Protein 6MWE (pdb70)

Solvent-accessible surface area: 26370 Å² total; per-residue (Å²): 90,48,132,11,104,90,94,28,17,60,68,85,102,80,83,12,60,33,126,50,17,51,19,20,45,0,98,3,49,71,115,82,63,69,64,50,0,14,1,19,71,75,82,66,47,65,52,18,58,43,5,1,125,23,76,2,7,8,44,7,10,0,9,10,86,70,100,78,93,65,10,0,1,22,35,54,12,71,61,30,37,0,19,83,43,0,41,66,4,8,5,55,116,82,45,65,79,50,0,112,85,82,62,21,1,7,66,13,49,11,71,82,1,2,94,5,0,0,16,0,0,81,0,0,29,47,10,21,114,94,150,66,52,20,121,9,0,0,0,32,8,0,24,0,1,50,42,98,26,0,18,5,9,45,60,8,43,64,158,74,87,37,6,68,107,32,26,69,135,10,29,6,15,8,35,1,18,22,2,18,66,169,87,64,71,49,46,48,4,3,1,1,10,0,0,0,0,1,20,1,1,1,6,6,0,0,1,1,12,58,74,30,77,18,74,62,0,71,106,66,3,62,137,46,80,26,8,75,81,17,93,23,6,32,92,54,0,26,83,4,0,103,57,0,2,99,107,90,36,161,80,15,8,51,2,44,103,0,26,105,29,0,48,109,2,21,144,95,117,92,95,4,1,66,27,71,30,105,171,93,33,111,32,36,38,59,41,91,96,20,27,95,98,65,102,24,6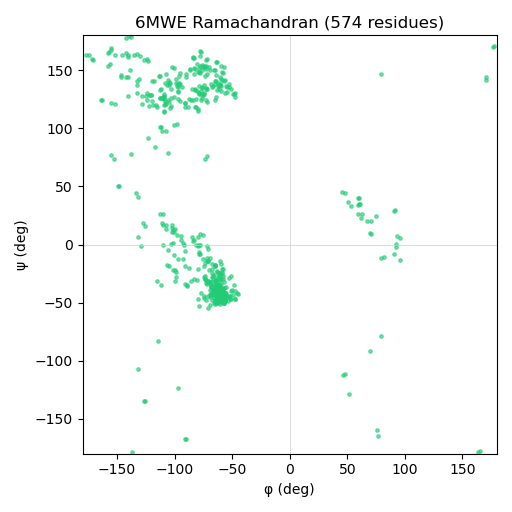5,123,103,29,18,61,67,84,100,92,89,24,74,33,126,67,19,31,21,31,46,0,99,7,56,30,125,82,56,72,69,52,0,16,1,46,43,82,71,59,63,49,20,55,55,10,2,124,28,80,2,10,7,48,11,34,2,18,15,90,52,94,88,34,69,31,24,3,21,39,54,11,70,66,30,37,0,17,60,32,0,42,154,4,16,0,52,134,84,46,67,76,53,0,114,84,83,63,24,1,8,68,4,49,11,71,59,1,2,94,2,0,1,15,0,0,84,0,0,28,33,5,29,129,113,163,57,32,15,119,5,0,0,0,32,7,0,22,0,1,46,52,72,46,0,21,5,11,41,72,8,36,57,138,76,98,50,23,136,29,27,65,58,9,24,30,12,8,34,1,18,22,2,38,66,174,82,63,70,52,37,46,5,2,0,1,10,0,0,0,0,0,21,1,1,1,6,6,0,0,1,1,13,60,70,27,78,34,59,69,1,91,105,71,2,69,143,44,65,24,6,128,86,16,96,24,5,34,92,73,0,28,80,5,0,103,60,0,2,108,102,102,37,163,83,15,10,51,2,47,104,0,26,105,41,0,64,56,3,22,91,90,115,96,95,2,0,65,27,71,27,110,167,96,33,112,41,36,38,60,38,88,97,20,27,99

CATH classification: 3.30.200.20 (+1 more: 1.10.510.10)

Sequence (582 aa):
YPVLDWNDIKFQDVIGEGNFGQVLKARIKKDGLRMDAAIKRMGELEVLCCKLGHHPNIINLLGACEHRGYLYLAIEYAPHGNLLDFLRKSRVLETDPAFAIANSTASTLSSQQLLHFAADVARGMDYLSQKQFIHRDLAARNILVGENYVAKIADFGLSRGQEVYKTMGRLPVRWMAIESLNYSVYTTNSDV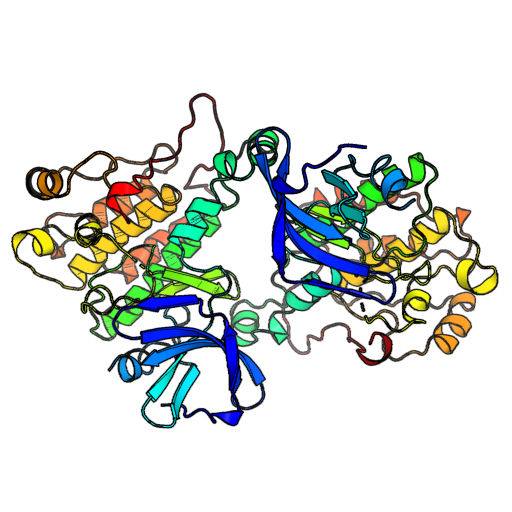WSYGVLLWEIVSLGGTPYCGMTCAELYEKLPQGYRLEKPLNCDDEVYDLMRQCWREKPYERPSFAQILVSLNRMLEERKTYVNTTLYEKFTYAGIDCSAEEYPVLDWNDIKFQDVIGEGNFGQVLKARIKKDGLRMDAAIKRGELEVLCCKLGHHPNIINLLGACEHRGYLYLAIEYAPHGNLLDFLRKSRVLETDPAFAIANSTASTLSSQQLLHFAADVARGMDYLSQKQFIHRDLAARNILVGENYYVAKIADFGLSRGQEVKTMGRLPVRWMAIIESLNYSVYTTNSDVWSYGVLLWEIVSLGGTPYCGMTCAELYEKLPQGYRLEKPLNCDDEVYDLMRQCWREKPYERPSFAQILVSLNRMLEERKTYVNTTLYEKFTYAGIDCSAEE

Organism: Homo sapiens (NCBI:txid9606)

Foldseek 3Di:
DAAFDPVQKDWDAWDWDWPQWTWTWIWGAAPHDIDIWIKTKRVVVVVQVVQCPQLQAWHFRHWYDDDNIIITTIADAVQAFQLVVLQCQQCCVVPVVVCVVVQFRGPDALLLLLQLLLLNLVSLLVCVVVVDFDLQDARNQWGQHVVRRIHGGDQCVVVVTGIHDWDNCLSLLLFALCCVPPVDTHQLRVLLSSLVRSVCSLLSNARRPPPDDSVVCNVCLVVVDDGDDDPQFAPLSVVLSVLSRDNDSVSRDGSVVSSVSSVVVSPDPDRGGHGGHDPPDDGRHHDVVSTD/DAAFDPVQKDWDAWDFADPQWTWTWIWGAADHDIAIWIKTLVVVVVQDVQCPQLQAWHWRHWDDDPPTIITTTHDAVQAFQLVNLQVQQCCVVPVVVCVVVQFRGPDALLLLLQQLLSNLVSLLSCVVVQHFPLQDARNQWGQHVVRRIHGGDQCLVVVTGSPWDNCLSLLLFALCCVPPVDTGSLRVLSSSLVRSVCSLLSNARRPPPDDSVVCSVCVVVVDDGDDDPQFAPLSNVLSSLSRDNPSVSRDGSVVSNVSSVVVSPDPDRGGHGGHDPPDDGRHHDVVSTD

Secondary structure (DSSP, 8-state):
--B--GGGEEEEEEEEEETTEEEEEEEEEETTEEEEEEEEE--HHHHHHHHTTSTTBPPEEEEEEETTEEEEEEE--TT-BHHHHHHHT-HHHH-HHHHHHTTBS-SS-HHHHHHHHHHHHHHHHHHHHTT---S--SGGGEEE-GGG-EEE---SGGGT-------TTGGGGG--HHHHHH----HHHHHHHHHHHHHHHHTTSPPTTTT--HHHHHHHGGGT--PPPPTTB-HHHHHHHHHHT-SSGGGSPPHHHHHHHHHHHHHSSS--B--B--TT--PPP--GGGT-/--B--GGGEEEEEEEEEETTEEEEEEEEEETTEEEEEEEE--HHHHHHHHTTSTTBPPEEEEEE-SS-EEEEEE--TT-BHHHHHHHT-HHHH-HHHHHHTTBS-SS-HHHHHHHHHHHHHHHHHHHHTT---S--SGGGEEE-GGG-EEE---SGGGT------TTGGGGG--HHHHHH----HHHHHHHHHHHHHHHHTTSPPTTTT--HHHHHHHGGGT--PPPPTTB-HHHHHHHHHHT-SSGGGSPPHHHHHHHHHHHHHSSS--B--B--TT--PPP--GGGT-

GO terms:
  GO:0001525 angiogenesis (P, IDA)
  GO:0005886 plasma membrane (C, IDA)
  GO:0048014 Tie signaling pathway (P, IDA)
  GO:0019199 transmembrane receptor protein kinase activity (F, IDA)
  GO:0043410 positive regulation of MAPK cascade (P, IMP)
  GO:0071260 cellular response to mechanical stimulus (P, IMP)
  GO:0007166 cell surface receptor signaling pathway (P, IMP)
  GO:0005515 protein binding (F, IPI)
  GO:0004714 transmembrane receptor protein tyrosine kinase activity (F, IDA)
  GO:0001725 stress fiber (C, IDA)
  GO:0005884 actin filament (C, IDA)
  GO:0005911 cell-cell junction (C, IDA)
  GO:0009925 basal plasma membrane (C, IDA)
  GO:0045766 positive regulation of angiogenesis (P, IDA)
  GO:0010595 positive regulation of endothelial cell migration (P, IDA)
  GO:0007169 cell surface receptor protein tyrosine kinase signaling pathway (P, IDA)
  GO:0070161 anchoring junction (C, EXP)
  GO:0005576 extracellular region (C, EXP)
  GO:0005886 plasma membrane (C, EXP)
  GO:0001938 positive regulation of endothelial cell proliferation (P, TAS)

Structure (mmCIF, N/CA/C/O backbone):
data_6MWE
#
_entry.id   6MWE
#
_cell.length_a   63.810
_cell.length_b   63.810
_cell.length_c   177.450
_cell.angle_alpha   90.000
_cell.angle_beta   90.000
_cell.angle_gamma   90.000
#
_symmetry.space_group_name_H-M   'P 41'
#
loop_
_entity.id
_entity.type
_entity.pdbx_description
1 polymer 'Angiopoietin-1 receptor'
2 non-polymer 'SULFATE ION'
3 non-polymer 4-[4-({[3-tert-butyl-1-(quinolin-6-yl)-1H-pyrazol-5-yl]carbamoyl}amino)-3-fluorophenoxy]-N-methylpyridine-2-carboxamide
4 water water
#
loop_
_atom_site.group_PDB
_atom_site.id
_atom_site.type_symbol
_atom_site.label_atom_id
_atom_site.label_alt_id
_atom_site.label_comp_id
_atom_site.label_asym_id
_atom_site.label_entity_id
_atom_site.label_seq_id
_atom_site.pdbx_PDB_ins_code
_atom_site.Cartn_x
_atom_site.Cartn_y
_atom_site.Cartn_z
_atom_site.occupancy
_atom_site.B_iso_or_equiv
_atom_site.auth_seq_id
_atom_site.auth_comp_id
_atom_site.auth_asym_id
_atom_site.auth_atom_id
_atom_site.pdbx_PDB_model_num
ATOM 1 N N . TYR A 1 9 ? -4.686 22.416 100.864 1.00 78.07 816 TYR A N 1
ATOM 2 C CA . TYR A 1 9 ? -4.957 22.396 102.338 1.00 75.79 816 TYR A CA 1
ATOM 3 C C . TYR A 1 9 ? -4.212 21.225 102.994 1.00 74.81 816 TYR A C 1
ATOM 4 O O . TYR A 1 9 ? -4.101 20.160 102.400 1.00 77.33 816 TYR A O 1
ATOM 6 N N . PRO A 1 10 ? -3.692 21.419 104.214 1.00 71.93 817 PRO A N 1
ATOM 7 C CA . PRO A 1 10 ? -3.197 20.241 104.926 1.00 71.57 817 PRO A CA 1
ATOM 8 C C . PRO A 1 10 ? -4.369 19.470 105.536 1.00 70.83 817 PRO A C 1
ATOM 9 O O . PRO A 1 10 ? -5.225 20.082 106.183 1.00 69.52 817 PRO A O 1
ATOM 13 N N . VAL A 1 11 ? -4.428 18.157 105.293 1.00 72.24 818 VAL A N 1
ATOM 14 C CA . VAL A 1 11 ? -5.535 17.319 105.771 1.00 71.45 818 VAL A CA 1
ATOM 15 C C . VAL A 1 11 ? -5.151 16.612 107.067 1.00 72.14 818 VAL A C 1
ATOM 16 O O . VAL A 1 11 ? -4.081 16.021 107.164 1.00 74.42 818 VAL A O 1
ATOM 20 N N . LEU A 1 12 ? -6.041 16.670 108.052 1.00 70.12 819 LEU A N 1
ATOM 21 C CA . LEU A 1 12 ? -5.790 16.100 109.374 1.00 69.65 819 LEU A CA 1
ATOM 22 C C . LEU A 1 12 ? -6.572 14.798 109.557 1.00 68.39 819 LEU A C 1
ATOM 23 O O . LEU A 1 12 ? -7.729 14.724 109.178 1.00 65.54 819 LEU A O 1
ATOM 28 N N . ASP A 1 13 ? -5.954 13.798 110.182 1.00 67.93 820 ASP A N 1
ATOM 29 C CA . ASP A 1 13 ? -6.667 12.570 110.561 1.00 69.35 820 ASP A CA 1
ATOM 30 C C . ASP A 1 13 ? -7.564 12.841 111.767 1.00 66.94 820 ASP A C 1
ATOM 31 O O . ASP A 1 13 ? -7.099 13.371 112.780 1.00 65.18 820 ASP A O 1
ATOM 36 N N . TRP A 1 14 ? -8.828 12.433 111.681 1.00 65.91 821 TRP A N 1
ATOM 37 C CA . TRP A 1 14 ? -9.759 12.551 112.812 1.00 65.41 821 TRP A CA 1
ATOM 38 C C . TRP A 1 14 ? -9.197 11.922 114.091 1.00 66.26 821 TRP A C 1
ATOM 39 O O . TRP A 1 14 ? -9.289 12.512 115.169 1.00 65.23 821 TRP A O 1
ATOM 50 N N . ASN A 1 15 ? -8.612 10.731 113.957 1.00 67.37 822 ASN A N 1
ATOM 51 C CA . ASN A 1 15 ? -7.971 10.037 115.072 1.00 69.32 822 ASN A CA 1
ATOM 52 C C . ASN A 1 15 ? -6.737 10.763 115.623 1.00 69.03 822 ASN A C 1
ATOM 53 O O . ASN A 1 15 ? -6.288 10.475 116.730 1.00 69.07 822 ASN A O 1
ATOM 55 N N . ASP A 1 16 ? -6.181 11.681 114.833 1.00 67.77 823 ASP A N 1
ATOM 56 C CA . ASP A 1 16 ? -5.044 12.484 115.273 1.00 66.49 823 ASP A CA 1
ATOM 57 C C . ASP A 1 16 ? -5.456 13.652 116.199 1.00 63.28 823 ASP A C 1
ATOM 58 O O . ASP A 1 16 ? -4.593 14.399 116.648 1.00 65.11 823 ASP A O 1
ATOM 60 N N . ILE A 1 17 ? -6.763 13.796 116.480 1.00 61.14 824 ILE A N 1
ATOM 61 C CA . ILE A 1 17 ? -7.300 14.910 117.294 1.00 57.55 824 ILE A CA 1
ATOM 62 C C . ILE A 1 17 ? -7.864 14.436 118.631 1.00 55.89 824 ILE A C 1
ATOM 63 O O . ILE A 1 17 ? -8.743 13.589 118.652 1.00 58.70 824 ILE A O 1
ATOM 68 N N . LYS A 1 18 ? -7.396 15.028 119.734 1.00 52.38 825 LYS A N 1
ATOM 69 C CA . LYS A 1 18 ? -8.083 14.923 121.031 1.00 53.57 825 LYS A CA 1
ATOM 70 C C . LYS A 1 18 ? -8.725 16.264 121.403 1.00 51.18 825 LYS A C 1
ATOM 71 O O . LYS A 1 18 ? -8.034 17.256 121.634 1.00 47.33 825 LYS A O 1
ATOM 73 N N . PHE A 1 19 ? -10.053 16.279 121.467 1.00 51.27 826 PHE A N 1
ATOM 74 C CA . PHE A 1 19 ? -10.793 17.482 121.827 1.00 50.58 826 PHE A CA 1
ATOM 75 C C . PHE A 1 19 ? -10.792 17.721 123.317 1.00 51.78 826 PHE A C 1
ATOM 76 O O . PHE A 1 19 ? -10.746 16.769 124.110 1.00 52.02 826 PHE A O 1
ATOM 84 N N . GLN A 1 20 ? -10.824 18.997 123.700 1.00 51.06 827 GLN A N 1
ATOM 85 C CA . GLN A 1 20 ? -10.977 19.393 125.099 1.00 51.88 827 GLN A CA 1
ATOM 86 C C . GLN A 1 20 ? -12.164 20.346 125.213 1.00 50.08 827 GLN A C 1
ATOM 87 O O . GLN A 1 20 ? -13.192 20.107 124.616 1.00 52.59 827 GLN A O 1
ATOM 93 N N . ASP A 1 21 ? -12.023 21.437 125.945 1.00 51.42 828 ASP A N 1
ATOM 94 C CA . ASP A 1 21 ? -13.155 22.322 126.242 1.00 52.74 828 ASP A CA 1
ATOM 95 C C . ASP A 1 21 ? -13.611 23.185 125.061 1.00 52.88 828 ASP A C 1
ATOM 96 O O . ASP A 1 21 ? -12.822 23.528 124.166 1.00 49.98 828 ASP A O 1
ATOM 101 N N . VAL A 1 22 ? -14.887 23.547 125.094 1.00 51.96 829 VAL A N 1
ATOM 102 C CA . VAL A 1 22 ? -15.430 24.573 124.234 1.00 52.92 829 VAL A CA 1
ATOM 103 C C . VAL A 1 22 ? -14.911 25.913 124.730 1.00 51.82 829 VAL A C 1
ATOM 104 O O . VAL A 1 22 ? -14.918 26.170 125.936 1.00 53.27 829 VAL A O 1
ATOM 108 N N . ILE A 1 23 ? -14.437 26.751 123.809 1.00 47.75 830 ILE A N 1
ATOM 109 C CA . ILE A 1 23 ? -13.875 28.073 124.168 1.00 46.80 830 ILE A CA 1
ATOM 110 C C . ILE A 1 23 ? -14.512 29.209 123.379 1.00 46.76 830 ILE A C 1
ATOM 111 O O . ILE A 1 23 ? -13.945 30.318 123.253 1.00 45.58 830 ILE A O 1
ATOM 116 N N . GLY A 1 24 ? -15.679 28.939 122.817 1.00 48.81 831 GLY A N 1
ATOM 117 C CA . GLY A 1 24 ? -16.355 29.913 121.982 1.00 47.47 831 GLY A CA 1
ATOM 118 C C . GLY A 1 24 ? -17.535 29.279 121.297 1.00 48.20 831 GLY A C 1
ATOM 119 O O . GLY A 1 24 ? -17.470 28.121 120.896 1.00 49.52 831 GLY A O 1
ATOM 120 N N . GLU A 1 25 ? -18.627 30.030 121.179 1.00 51.57 832 GLU A N 1
ATOM 121 C CA . GLU A 1 25 ? -19.866 29.498 120.604 1.00 54.44 832 GLU A CA 1
ATOM 122 C C . GLU A 1 25 ? -20.571 30.537 119.742 1.00 54.60 832 GLU A C 1
ATOM 123 O O . GLU A 1 25 ? -20.282 31.722 119.821 1.00 53.41 832 GLU A O 1
ATOM 125 N N . GLY A 1 26 ? -21.516 30.075 118.928 1.00 61.84 833 GLY A N 1
ATOM 126 C CA . GLY A 1 26 ? -22.294 30.962 118.065 1.00 63.03 833 GLY A CA 1
ATOM 127 C C . GLY A 1 26 ? -23.408 30.234 117.337 1.00 65.44 833 GLY A C 1
ATOM 128 O O . GLY A 1 26 ? -23.399 29.006 117.237 1.00 67.88 833 GLY A O 1
ATOM 129 N N . ASN A 1 27 ? -24.370 30.993 116.820 1.00 65.40 834 ASN A N 1
ATOM 130 C CA . ASN A 1 27 ? -25.428 30.415 115.994 1.00 66.47 834 ASN A CA 1
ATOM 131 C C . ASN A 1 27 ? -24.870 29.538 114.850 1.00 65.36 834 ASN A C 1
ATOM 132 O O . ASN A 1 27 ? -25.515 28.584 114.428 1.00 69.62 834 ASN A O 1
ATOM 134 N N . PHE A 1 28 ? -23.656 29.830 114.393 1.00 61.77 835 PHE A N 1
ATOM 135 C CA . PHE A 1 28 ? -23.085 29.172 113.209 1.00 63.73 835 PHE A CA 1
ATOM 136 C C . PHE A 1 28 ? -22.080 28.039 113.494 1.00 63.81 835 PHE A C 1
ATOM 137 O O . PHE A 1 28 ? -21.672 27.336 112.570 1.00 68.47 835 PHE A O 1
ATOM 139 N N . GLY A 1 29 ? -21.663 27.867 114.744 1.00 60.57 836 GLY A N 1
ATOM 140 C CA . GLY A 1 29 ? -20.665 26.827 115.075 1.00 60.36 836 GLY A CA 1
ATOM 141 C C . GLY A 1 29 ? -20.002 27.015 116.438 1.00 57.88 836 GLY A C 1
ATOM 142 O O . GLY A 1 29 ? -20.350 27.942 117.180 1.00 57.21 836 GLY A O 1
ATOM 143 N N . GLN A 1 30 ? -19.070 26.123 116.782 1.00 54.68 837 GLN A N 1
ATOM 144 C CA . GLN A 1 30 ? -18.308 26.272 118.019 1.00 51.79 837 GLN A CA 1
ATOM 145 C C . GLN A 1 30 ? -16.801 26.148 117.798 1.00 47.72 837 GLN A C 1
ATOM 146 O O . GLN A 1 30 ? -16.338 25.646 116.762 1.00 46.85 837 GLN A O 1
ATOM 152 N N . VAL A 1 31 ? -16.052 26.629 118.779 1.00 44.38 838 VAL A N 1
ATOM 153 C CA . VAL A 1 31 ? -14.607 26.539 118.762 1.00 42.63 838 VAL A CA 1
ATOM 154 C C . VAL A 1 31 ? -14.191 25.750 120.003 1.00 42.30 838 VAL A C 1
ATOM 155 O O . VAL A 1 31 ? -14.661 26.038 121.096 1.00 41.89 838 VAL A O 1
ATOM 159 N N . LEU A 1 32 ? -13.373 24.716 119.799 1.00 41.32 839 LEU A N 1
ATOM 160 C CA . LEU A 1 32 ? -12.904 23.857 120.893 1.00 42.52 839 LEU A CA 1
ATOM 161 C C . LEU A 1 32 ? -11.403 23.928 121.010 1.00 41.99 839 LEU A C 1
ATOM 162 O O . LEU A 1 32 ? -10.711 23.989 120.005 1.00 40.56 839 LEU A O 1
ATOM 167 N N . LYS A 1 33 ? -10.894 23.950 122.230 1.00 43.10 840 LYS A N 1
ATOM 168 C CA . LYS A 1 33 ? -9.469 23.745 122.443 1.00 43.82 840 LYS A CA 1
ATOM 169 C C . LYS A 1 33 ? -9.211 22.263 122.174 1.00 44.69 840 LYS A C 1
ATOM 170 O O . LYS A 1 33 ? -10.063 21.406 122.468 1.00 48.40 840 LYS A O 1
ATOM 176 N N . ALA A 1 34 ? -8.039 21.949 121.646 1.00 43.73 841 ALA A N 1
ATOM 177 C CA . ALA A 1 34 ? -7.707 20.574 121.304 1.00 45.26 841 ALA A CA 1
ATOM 178 C C . ALA A 1 34 ? -6.211 20.352 121.250 1.00 46.70 841 ALA A C 1
ATOM 179 O O . ALA A 1 34 ? -5.434 21.302 121.221 1.00 45.90 841 ALA A O 1
ATOM 181 N N . ARG A 1 35 ? -5.821 19.073 121.245 1.00 50.17 842 ARG A N 1
ATOM 182 C CA . ARG A 1 35 ? -4.464 18.659 120.874 1.00 51.26 842 ARG A CA 1
ATOM 183 C C . ARG A 1 35 ? -4.536 17.912 119.564 1.00 51.23 842 ARG A C 1
ATOM 184 O O . ARG A 1 35 ? -5.415 17.070 119.374 1.00 52.76 842 ARG A O 1
ATOM 192 N N . ILE A 1 36 ? -3.639 18.235 118.641 1.00 50.60 843 ILE A N 1
ATOM 193 C CA . ILE A 1 36 ? -3.548 17.490 117.399 1.00 53.90 843 ILE A CA 1
ATOM 194 C C . ILE A 1 36 ? -2.146 16.940 117.218 1.00 57.51 843 ILE A C 1
ATOM 195 O O . ILE A 1 36 ? -1.177 17.454 117.811 1.00 56.78 843 ILE A O 1
ATOM 200 N N . LYS A 1 37 ? -2.040 15.895 116.403 1.00 60.71 844 LYS A N 1
ATOM 201 C CA . LYS A 1 37 ? -0.749 15.425 115.923 1.00 63.54 844 LYS A CA 1
ATOM 202 C C . LYS A 1 37 ? -0.662 15.798 114.458 1.00 64.91 844 LYS A C 1
ATOM 203 O O . LYS A 1 37 ? -1.553 15.483 113.691 1.00 66.05 844 LYS A O 1
ATOM 205 N N . LYS A 1 38 ? 0.381 16.541 114.094 1.00 66.95 845 LYS A N 1
ATOM 206 C CA . LYS A 1 38 ? 0.595 16.981 112.713 1.00 68.14 845 LYS A CA 1
ATOM 207 C C . LYS A 1 38 ? 2.036 16.707 112.325 1.00 70.85 845 LYS A C 1
ATOM 208 O O . LYS A 1 38 ? 2.957 16.970 113.110 1.00 75.35 845 LYS A O 1
ATOM 214 N N . ASP A 1 39 ? 2.230 16.195 111.111 1.00 76.89 846 ASP A N 1
ATOM 215 C CA . ASP A 1 39 ? 3.497 15.608 110.727 1.00 77.61 846 ASP A CA 1
ATOM 216 C C . ASP A 1 39 ? 3.930 14.679 111.873 1.00 79.16 846 ASP A C 1
ATOM 217 O O . ASP A 1 39 ? 3.264 13.677 112.133 1.00 82.89 846 ASP A O 1
ATOM 219 N N . GLY A 1 40 ? 5.004 15.028 112.577 1.00 77.81 847 GLY A N 1
ATOM 220 C CA . GLY A 1 40 ? 5.484 14.220 113.702 1.00 79.62 847 GLY A CA 1
ATOM 221 C C . GLY A 1 40 ? 5.109 14.774 115.064 1.00 78.34 847 GLY A C 1
ATOM 222 O O . GLY A 1 40 ? 5.085 14.039 116.051 1.00 81.13 847 GLY A O 1
ATOM 223 N N . LEU A 1 41 ? 4.812 16.072 115.126 1.00 77.22 848 LEU A N 1
ATOM 224 C CA . LEU A 1 41 ? 4.677 16.770 116.407 1.00 74.28 848 LEU A CA 1
ATOM 225 C C . LEU A 1 41 ? 3.246 16.738 116.947 1.00 72.99 848 LEU A C 1
ATOM 226 O O . LEU A 1 41 ? 2.286 16.765 116.186 1.00 73.73 848 LEU A O 1
ATOM 228 N N . ARG A 1 42 ? 3.125 16.686 118.272 1.00 71.97 849 ARG A N 1
ATOM 229 C CA . ARG A 1 42 ? 1.855 16.920 118.955 1.00 67.98 849 ARG A CA 1
ATOM 230 C C . ARG A 1 42 ? 1.786 18.389 119.398 1.00 65.16 849 ARG A C 1
ATOM 231 O O . ARG A 1 42 ? 2.775 18.940 119.885 1.00 66.84 849 ARG A O 1
ATOM 233 N N . MET A 1 43 ? 0.624 19.021 119.226 1.00 60.08 850 MET A N 1
ATOM 234 C CA . MET A 1 43 ? 0.511 20.478 119.399 1.00 55.09 850 MET A CA 1
ATOM 235 C C . MET A 1 43 ? -0.898 20.931 119.830 1.00 51.90 850 MET A C 1
ATOM 236 O O . MET A 1 43 ? -1.871 20.176 119.736 1.00 49.39 850 MET A O 1
ATOM 241 N N . ASP A 1 44 ? -0.982 22.162 120.342 1.00 45.76 851 ASP A N 1
ATOM 242 C CA . ASP A 1 44 ? -2.263 22.775 120.680 1.00 44.19 851 ASP A CA 1
ATOM 243 C C . ASP A 1 44 ? -2.952 23.231 119.400 1.00 44.23 851 ASP A C 1
ATOM 244 O O . ASP A 1 44 ? -2.294 23.495 118.388 1.00 45.37 851 ASP A O 1
ATOM 249 N N . ALA A 1 45 ? -4.275 23.323 119.437 1.00 42.47 852 ALA A N 1
ATOM 250 C CA . ALA A 1 45 ? -5.033 23.934 118.359 1.00 39.94 852 ALA A CA 1
ATOM 251 C C . ALA A 1 45 ? -6.390 24.397 118.866 1.00 39.17 852 ALA A C 1
ATOM 252 O O . ALA A 1 45 ? -6.900 23.880 119.841 1.00 40.55 852 ALA A O 1
ATOM 254 N N . ALA A 1 46 ? -6.952 25.396 118.212 1.00 36.21 853 ALA A N 1
ATOM 255 C CA . ALA A 1 46 ? -8.343 25.759 118.396 1.00 36.28 853 ALA A CA 1
ATOM 256 C C . ALA A 1 46 ? -9.088 25.264 117.179 1.00 37.72 853 ALA A C 1
ATOM 257 O O . ALA A 1 46 ? -8.737 25.627 116.059 1.00 38.80 853 ALA A O 1
ATOM 259 N N . ILE A 1 47 ? -10.105 24.418 117.367 1.00 37.96 854 ILE A N 1
ATOM 260 C CA . ILE A 1 47 ? -10.783 23.798 116.222 1.00 40.31 854 ILE A CA 1
ATOM 261 C C . ILE A 1 47 ? -12.167 24.383 116.051 1.00 40.44 854 ILE A C 1
ATOM 262 O O . ILE A 1 47 ? -12.968 24.300 116.950 1.00 41.29 854 ILE A O 1
ATOM 267 N N . LYS A 1 48 ? -12.424 24.975 114.885 1.00 41.66 855 LYS A N 1
ATOM 268 C CA . LYS A 1 48 ? -13.720 25.528 114.573 1.00 44.82 855 LYS A CA 1
ATOM 269 C C . LYS A 1 48 ? -14.544 24.445 113.892 1.00 47.59 855 LYS A C 1
ATOM 270 O O . LYS A 1 48 ? -14.131 23.911 112.861 1.00 48.54 855 LYS A O 1
ATOM 276 N N . ARG A 1 49 ? -15.693 24.119 114.490 1.00 51.42 856 ARG A N 1
ATOM 277 C CA . ARG A 1 49 ? -16.588 23.081 113.976 1.00 55.86 856 ARG A CA 1
ATOM 278 C C . ARG A 1 49 ? -17.875 23.707 113.453 1.00 58.85 856 ARG A C 1
ATOM 279 O O . ARG A 1 49 ? -18.552 24.459 114.179 1.00 56.51 856 ARG A O 1
ATOM 287 N N . MET A 1 50 ? -18.201 23.382 112.196 1.00 60.26 857 MET A N 1
ATOM 288 C CA . MET A 1 50 ? -19.330 23.991 111.476 1.00 63.94 857 MET A CA 1
ATOM 289 C C . MET A 1 50 ? -20.200 22.924 110.800 1.00 64.87 857 MET A C 1
ATOM 290 O O . MET A 1 50 ? -19.701 21.872 110.399 1.00 63.58 857 MET A O 1
ATOM 295 N N . GLY A 1 64 ? -13.844 28.659 102.030 1.00 49.19 871 GLY A N 1
ATOM 296 C CA . GLY A 1 64 ? -13.892 30.114 102.222 1.00 48.57 871 GLY A CA 1
ATOM 297 C C . GLY A 1 64 ? -12.915 30.575 103.304 1.00 44.33 871 GLY A C 1
ATOM 298 O O . GLY A 1 64 ? -11.838 31.096 103.015 1.00 44.73 871 GLY A O 1
ATOM 299 N N . GLU A 1 65 ? -13.307 30.395 104.558 1.00 45.02 872 GLU A N 1
ATOM 300 C CA . GLU A 1 65 ? -12.413 30.658 105.682 1.00 39.50 872 GLU A CA 1
ATOM 301 C C . GLU A 1 65 ? -11.135 29.804 105.507 1.00 42.03 872 GLU A C 1
ATOM 302 O O . GLU A 1 65 ? -9.987 30.270 105.758 1.00 38.55 872 GLU A O 1
ATOM 308 N N . LEU A 1 66 ? -11.333 28.592 105.001 1.00 42.15 873 LEU A N 1
ATOM 309 C CA . LEU A 1 66 ? -10.254 27.659 104.748 1.00 46.31 873 LEU A CA 1
ATOM 310 C C . LEU A 1 66 ? -9.236 28.208 103.739 1.00 46.10 873 LEU A C 1
ATOM 311 O O . LEU A 1 66 ? -8.018 28.130 103.976 1.00 44.93 873 LEU A O 1
ATOM 316 N N . GLU A 1 67 ? -9.728 28.730 102.618 1.00 44.41 874 GLU A N 1
ATOM 317 C CA . GLU A 1 67 ? -8.856 29.280 101.567 1.00 45.68 874 GLU A CA 1
ATOM 318 C C . GLU A 1 67 ? -8.073 30.500 102.037 1.00 43.86 874 GLU A C 1
ATOM 319 O O . GLU A 1 67 ? -6.897 30.662 101.701 1.00 43.72 874 GLU A O 1
ATOM 321 N N . VAL A 1 68 ? -8.763 31.399 102.725 1.00 44.30 875 VAL A N 1
ATOM 322 C CA . VAL A 1 68 ? -8.143 32.613 103.237 1.00 42.72 875 VAL A CA 1
ATOM 323 C C . VAL A 1 68 ? -7.004 32.284 104.222 1.00 40.68 875 VAL A C 1
ATOM 324 O O . VAL A 1 68 ? -5.914 32.858 104.137 1.00 39.23 875 VAL A O 1
ATOM 328 N N . LEU A 1 69 ? -7.271 31.389 105.158 1.00 39.15 876 LEU A N 1
ATOM 329 C CA . LEU A 1 69 ? -6.269 30.993 106.148 1.00 37.79 876 LEU A CA 1
ATOM 330 C C . LEU A 1 69 ? -5.107 30.230 105.492 1.00 39.73 876 LEU A C 1
ATOM 331 O O . LEU A 1 69 ? -3.959 30.413 105.861 1.00 38.84 876 LEU A O 1
ATOM 336 N N . CYS A 1 70 ? -5.407 29.406 104.483 1.00 40.90 877 CYS A N 1
ATOM 337 C CA A CYS A 1 70 ? -4.358 28.729 103.702 0.60 42.91 877 CYS A CA 1
ATOM 338 C CA B CYS A 1 70 ? -4.364 28.722 103.697 0.40 42.40 877 CYS A CA 1
ATOM 339 C C . CYS A 1 70 ? -3.438 29.693 102.945 1.00 42.12 877 CYS A C 1
ATOM 340 O O . CYS A 1 70 ? -2.256 29.440 102.813 1.00 43.38 877 CYS A O 1
ATOM 345 N N . LYS A 1 71 ? -3.990 30.791 102.451 1.00 41.91 878 LYS A N 1
ATOM 346 C CA . LYS A 1 71 ? -3.190 31.794 101.720 1.00 41.13 878 LYS A CA 1
ATOM 347 C C . LYS A 1 71 ? -2.289 32.609 102.652 1.00 39.21 878 LYS A C 1
ATOM 348 O O . LYS A 1 71 ? -1.099 32.766 102.408 1.00 41.41 878 LYS A O 1
ATOM 350 N N . LEU A 1 72 ? -2.861 33.092 103.744 1.00 37.42 879 LEU A N 1
ATOM 351 C CA . LEU A 1 72 ? -2.217 34.134 104.557 1.00 34.65 879 LEU A CA 1
ATOM 352 C C . LEU A 1 72 ? -1.618 33.643 105.857 1.00 34.50 879 LEU A C 1
ATOM 353 O O . LEU A 1 72 ? -0.802 34.346 106.474 1.00 34.06 879 LEU A O 1
ATOM 358 N N . GLY A 1 73 ? -2.046 32.459 106.303 1.00 34.81 880 GLY A N 1
ATOM 359 C CA . GLY A 1 73 ? -1.787 32.033 107.658 1.00 34.17 880 GLY A CA 1
ATOM 360 C C . GLY A 1 73 ? -0.324 31.851 107.986 1.00 33.39 880 GLY A C 1
ATOM 361 O O . GLY A 1 73 ? 0.072 32.005 109.126 1.00 33.67 880 GLY A O 1
ATOM 362 N N . HIS A 1 74 ? 0.478 31.478 106.993 1.00 34.62 881 HIS A N 1
ATOM 363 C CA . HIS A 1 74 ? 1.906 31.274 107.219 1.00 35.08 881 HIS A CA 1
ATOM 364 C C . HIS A 1 74 ? 2.608 32.521 107.777 1.00 32.83 881 HIS A C 1
ATOM 365 O O . HIS A 1 74 ? 3.678 32.398 108.369 1.00 30.81 881 HIS A O 1
ATOM 372 N N . HIS A 1 75 ? 2.074 33.717 107.488 1.00 30.18 882 HIS A N 1
ATOM 373 C CA . HIS A 1 75 ? 2.674 34.919 108.034 1.00 29.29 882 HIS A CA 1
ATOM 374 C C . HIS A 1 75 ? 2.586 34.839 109.559 1.00 27.73 882 HIS A C 1
ATOM 375 O O . HIS A 1 75 ? 1.535 34.473 110.123 1.00 27.60 882 HIS A O 1
ATOM 382 N N . PRO A 1 76 ? 3.678 35.199 110.249 1.00 27.42 883 PRO A N 1
ATOM 383 C CA . PRO A 1 76 ? 3.673 34.981 111.698 1.00 27.02 883 PRO A CA 1
ATOM 384 C C . PRO A 1 76 ? 2.749 35.948 112.443 1.00 25.76 883 PRO A C 1
ATOM 385 O O . PRO A 1 76 ? 2.409 35.713 113.594 1.00 23.37 883 PRO A O 1
ATOM 389 N N . ASN A 1 77 ? 2.300 37.028 111.776 1.00 24.94 884 ASN A N 1
ATOM 390 C CA . ASN A 1 77 ? 1.338 37.939 112.413 1.00 24.37 884 ASN A CA 1
ATOM 391 C C . ASN A 1 77 ? -0.114 37.741 111.925 1.00 24.64 884 ASN A C 1
ATOM 392 O O . ASN A 1 77 ? -0.970 38.646 112.076 1.00 23.36 884 ASN A O 1
ATOM 397 N N . ILE A 1 78 ? -0.345 36.613 111.235 1.00 23.88 885 ILE A N 1
ATOM 398 C CA . ILE A 1 78 ? -1.708 36.205 110.793 1.00 23.98 885 ILE A CA 1
ATOM 399 C C . ILE A 1 78 ? -1.979 34.808 111.342 1.00 25.31 885 ILE A C 1
ATOM 400 O O . ILE A 1 78 ? -1.126 33.918 111.240 1.00 24.80 885 ILE A O 1
ATOM 405 N N . ILE A 1 79 ? -3.139 3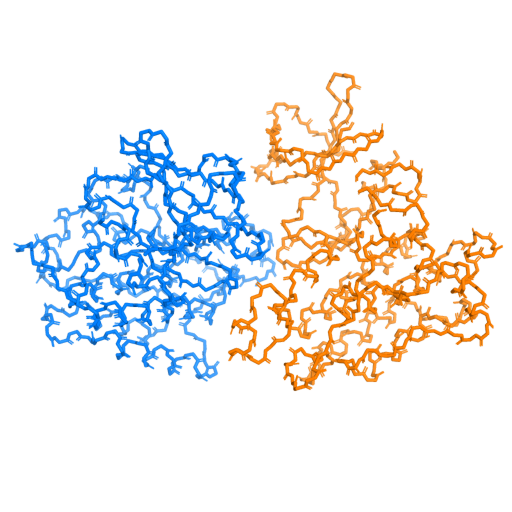4.630 111.982 1.00 24.77 886 ILE A N 1
ATOM 406 C CA . ILE A 1 79 ? -3.416 33.347 112.647 1.00 25.36 886 ILE A CA 1
ATOM 407 C C . ILE A 1 79 ? -3.421 32.264 111.573 1.00 26.69 886 ILE A C 1
ATOM 408 O O . ILE A 1 79 ? -3.909 32.482 110.427 1.00 25.69 886 ILE A O 1
ATOM 413 N N . ASN A 1 80 ? -2.797 31.132 111.864 1.00 27.13 887 ASN A N 1
ATOM 414 C CA . ASN A 1 80 ? -2.533 30.132 110.847 1.00 27.73 887 ASN A CA 1
ATOM 415 C C . ASN A 1 80 ? -3.512 28.951 110.851 1.00 29.86 887 ASN A C 1
ATOM 416 O O . ASN A 1 80 ? -4.060 28.569 111.881 1.00 29.57 887 ASN A O 1
ATOM 421 N N . LEU A 1 81 ? -3.687 28.353 109.670 1.00 30.34 888 LEU A N 1
ATOM 422 C CA . LEU A 1 81 ? -4.368 27.076 109.524 1.00 32.92 888 LEU A CA 1
ATOM 423 C C . LEU A 1 81 ? -3.372 25.960 109.739 1.00 34.84 888 LEU A C 1
ATOM 424 O O . LEU A 1 81 ? -2.345 25.901 109.044 1.00 36.74 888 LEU A O 1
ATOM 429 N N . LEU A 1 82 ? -3.661 25.073 110.677 1.00 35.14 889 LEU A N 1
ATOM 430 C CA . LEU A 1 82 ? -2.819 23.891 110.916 1.00 38.27 889 LEU A CA 1
ATOM 431 C C . LEU A 1 82 ? -3.312 22.727 110.085 1.00 42.15 889 LEU A C 1
ATOM 432 O O . LEU A 1 82 ? -2.526 21.880 109.671 1.00 45.14 889 LEU A O 1
ATOM 437 N N . GLY A 1 83 ? -4.626 22.653 109.887 1.00 43.76 890 GLY A N 1
ATOM 438 C CA . GLY A 1 83 ? -5.210 21.580 109.114 1.00 47.69 890 GLY A CA 1
ATOM 439 C C . GLY A 1 83 ? -6.733 21.611 109.071 1.00 49.64 890 GLY A C 1
ATOM 440 O O . GLY A 1 83 ? -7.372 22.395 109.779 1.00 49.19 890 GLY A O 1
ATOM 441 N N . ALA A 1 84 ? -7.308 20.777 108.203 1.00 53.22 891 ALA A N 1
ATOM 442 C CA . ALA A 1 84 ? -8.763 20.661 108.090 1.00 54.13 891 ALA A CA 1
ATOM 443 C C . ALA A 1 84 ? -9.192 19.197 108.009 1.00 57.78 891 ALA A C 1
ATOM 444 O O . ALA A 1 84 ? -8.379 18.290 107.743 1.00 55.47 891 ALA A O 1
ATOM 446 N N . CYS A 1 85 ? -10.473 18.975 108.253 1.00 61.94 892 CYS A N 1
ATOM 447 C CA . CYS A 1 85 ? -10.995 17.635 108.465 1.00 64.50 892 CYS A CA 1
ATOM 448 C C . CYS A 1 85 ? -12.497 17.658 108.317 1.00 64.85 892 CYS A C 1
ATOM 449 O O . CYS A 1 85 ? -13.179 18.442 108.972 1.00 64.49 892 CYS A O 1
ATOM 452 N N . GLU A 1 86 ? -13.009 16.823 107.419 1.00 68.27 893 GLU A N 1
ATOM 453 C CA . GLU A 1 86 ? -14.426 16.567 107.324 1.00 67.91 893 GLU A CA 1
ATOM 454 C C . GLU A 1 86 ? -14.671 15.246 108.026 1.00 69.30 893 GLU A C 1
ATOM 455 O O . GLU A 1 86 ? -14.021 14.243 107.726 1.00 68.37 893 GLU A O 1
ATOM 457 N N . HIS A 1 87 ? -15.596 15.247 108.973 1.00 68.64 894 HIS A N 1
ATOM 458 C CA . HIS A 1 87 ? -15.933 14.038 109.695 1.00 71.01 894 HIS A CA 1
ATOM 459 C C . HIS A 1 87 ? -17.430 14.012 109.893 1.00 71.81 894 HIS A C 1
ATOM 460 O O . HIS A 1 87 ? -18.004 14.974 110.415 1.00 71.17 894 HIS A O 1
ATOM 467 N N . ARG A 1 88 ? -18.061 12.906 109.500 1.00 74.70 895 ARG A N 1
ATOM 468 C CA . ARG A 1 88 ? -19.505 12.848 109.382 1.00 74.49 895 ARG A CA 1
ATOM 469 C C . ARG A 1 88 ? -19.951 14.032 108.527 1.00 74.36 895 ARG A C 1
ATOM 470 O O . ARG A 1 88 ? -19.395 14.257 107.435 1.00 74.78 895 ARG A O 1
ATOM 472 N N . GLY A 1 89 ? -20.918 14.809 109.012 1.00 72.90 896 GLY A N 1
ATOM 473 C CA . GLY A 1 89 ? -21.418 15.959 108.249 1.00 71.61 896 GLY A CA 1
ATOM 474 C C . GLY A 1 89 ? -20.533 17.192 108.324 1.00 68.79 896 GLY A C 1
ATOM 475 O O . GLY A 1 89 ? -20.594 18.054 107.446 1.00 69.55 896 GLY A O 1
ATOM 476 N N . TYR A 1 90 ? -19.694 17.263 109.359 1.00 68.31 897 TYR A N 1
ATOM 477 C CA . TYR A 1 90 ? -19.097 18.542 109.796 1.00 65.53 897 TYR A CA 1
ATOM 478 C C . TYR A 1 90 ? -17.696 18.803 109.236 1.00 62.25 897 TYR A C 1
ATOM 479 O O . TYR A 1 90 ? -16.889 17.876 109.101 1.00 59.34 897 TYR A O 1
ATOM 488 N N . LEU A 1 91 ? -17.410 20.082 108.967 1.00 59.89 898 LEU A N 1
ATOM 489 C CA . LEU A 1 91 ? -16.059 20.537 108.632 1.00 59.32 898 LEU A CA 1
ATOM 490 C C . LEU A 1 91 ? -15.369 21.098 109.881 1.00 55.54 898 LEU A C 1
ATOM 491 O O . LEU A 1 91 ? -15.933 21.926 110.612 1.00 55.22 898 LEU A O 1
ATOM 496 N N . TYR A 1 92 ? -14.140 20.646 110.106 1.00 52.28 899 TYR A N 1
ATOM 497 C CA . TYR A 1 92 ? -13.353 21.051 111.251 1.00 48.51 899 TYR A CA 1
ATOM 498 C C . TYR A 1 92 ? -12.114 21.793 110.773 1.00 46.34 899 TYR A C 1
ATOM 499 O O . TYR A 1 92 ? -11.296 21.233 110.058 1.00 46.97 899 TYR A O 1
ATOM 508 N N . LEU A 1 93 ? -11.968 23.047 111.180 1.00 45.21 900 LEU A N 1
ATOM 509 C CA . LEU A 1 93 ? -10.755 23.804 110.858 1.00 42.30 900 LEU A CA 1
ATOM 510 C C . LEU A 1 93 ? -9.889 23.882 112.107 1.00 41.26 900 LEU A C 1
ATOM 511 O O . LEU A 1 93 ? -10.317 24.440 113.113 1.00 40.83 900 LEU A O 1
ATOM 516 N N . ALA A 1 94 ? -8.686 23.313 112.041 1.00 40.04 901 ALA A N 1
ATOM 517 C CA . ALA A 1 94 ? -7.731 23.390 113.140 1.00 42.06 901 ALA A CA 1
ATOM 518 C C . ALA A 1 94 ? -6.900 24.644 112.984 1.00 40.19 901 ALA A C 1
ATOM 519 O O . ALA A 1 94 ? -6.198 24.821 111.959 1.00 43.96 901 ALA A O 1
ATOM 521 N N . ILE A 1 95 ? -7.009 25.528 113.968 1.00 38.62 902 ILE A N 1
ATOM 522 C CA . ILE A 1 95 ? -6.415 26.871 113.895 1.00 37.05 902 ILE A CA 1
ATOM 523 C C . ILE A 1 95 ? -5.311 26.936 114.941 1.00 35.40 902 ILE A C 1
ATOM 524 O O . ILE A 1 95 ? -5.428 26.353 116.021 1.00 35.92 902 ILE A O 1
ATOM 529 N N . GLU A 1 96 ? -4.251 27.651 114.605 1.00 32.51 903 GLU A N 1
ATOM 530 C CA . GLU A 1 96 ? -3.145 27.901 115.493 1.00 31.75 903 GLU A CA 1
ATOM 531 C C . GLU A 1 96 ? -3.693 28.357 116.816 1.00 29.78 903 GLU A C 1
ATOM 532 O O . GLU A 1 96 ? -4.504 29.277 116.853 1.00 28.21 903 GLU A O 1
ATOM 538 N N . TYR A 1 97 ? -3.238 27.722 117.910 1.00 30.19 904 TYR A N 1
ATOM 539 C CA . TYR A 1 97 ? -3.698 28.109 119.244 1.00 30.55 904 TYR A CA 1
ATOM 540 C C . TYR A 1 97 ? -2.895 29.326 119.754 1.00 29.23 904 TYR A C 1
ATOM 541 O O . TYR A 1 97 ? -1.692 29.373 119.621 1.00 29.51 904 TYR A O 1
ATOM 550 N N . ALA A 1 98 ? -3.581 30.322 120.297 1.00 29.00 905 ALA A N 1
ATOM 551 C CA . ALA A 1 98 ? -2.925 31.512 120.840 1.00 27.44 905 ALA A CA 1
ATOM 552 C C . ALA A 1 98 ? -3.122 31.466 122.362 1.00 28.35 905 ALA A C 1
ATOM 553 O O . ALA A 1 98 ? -4.185 31.827 122.838 1.00 28.79 905 ALA A O 1
ATOM 555 N N . PRO A 1 99 ? -2.085 31.039 123.123 1.00 28.54 906 PRO A N 1
ATOM 556 C CA . PRO A 1 99 ? -2.335 30.760 124.553 1.00 29.53 906 PRO A CA 1
ATOM 557 C C . PRO A 1 99 ? -2.794 31.938 125.373 1.00 29.40 906 PRO A C 1
ATOM 558 O O . PRO A 1 99 ? -3.432 31.736 126.419 1.00 31.08 906 PRO A O 1
ATOM 562 N N . HIS A 1 100 ? -2.437 33.156 124.971 1.00 27.90 907 HIS A N 1
ATOM 563 C CA . HIS A 1 100 ? -2.750 34.327 125.781 1.00 27.57 907 HIS A CA 1
ATOM 564 C C . HIS A 1 100 ? -4.077 34.998 125.416 1.00 26.84 907 HIS A C 1
ATOM 565 O O . HIS A 1 100 ? -4.443 35.983 126.023 1.00 26.93 907 HIS A O 1
ATOM 572 N N . GLY A 1 101 ? -4.811 34.453 124.442 1.00 26.94 908 GLY A N 1
ATOM 573 C CA . GLY A 1 101 ? -6.168 34.961 124.145 1.00 25.12 908 GLY A CA 1
ATOM 574 C C . GLY A 1 101 ? -6.148 36.274 123.369 1.00 25.14 908 GLY A C 1
ATOM 575 O O . GLY A 1 101 ? -5.108 36.660 122.789 1.00 24.16 908 GLY A O 1
ATOM 576 N N . ASN A 1 102 ? -7.286 36.964 123.322 1.00 23.63 909 ASN A N 1
ATOM 577 C CA . ASN A 1 102 ? -7.412 38.139 122.474 1.00 23.67 909 ASN A CA 1
ATOM 578 C C . ASN A 1 102 ? -6.728 39.350 123.133 1.00 23.58 909 ASN A C 1
ATOM 579 O O . ASN A 1 102 ? -6.645 39.444 124.384 1.00 23.24 909 ASN A O 1
ATOM 584 N N . LEU A 1 103 ? -6.186 40.233 122.312 1.00 22.37 910 LEU A N 1
ATOM 585 C CA . LEU A 1 103 ? -5.364 41.337 122.767 1.00 20.89 910 LEU A CA 1
ATOM 586 C C . LEU A 1 103 ? -6.127 42.312 123.631 1.00 22.17 910 LEU A C 1
ATOM 587 O O . LEU A 1 103 ? -5.546 42.916 124.571 1.00 20.19 910 LEU A O 1
ATOM 592 N N . LEU A 1 104 ? -7.418 42.498 123.364 1.00 22.58 911 LEU A N 1
ATOM 593 C CA . LEU A 1 104 ? -8.191 43.447 124.201 1.00 22.98 911 LEU A CA 1
ATOM 594 C C . LEU A 1 104 ? -8.237 42.974 125.637 1.00 24.91 911 LEU A C 1
ATOM 595 O O . LEU A 1 104 ? -7.970 43.741 126.558 1.00 25.54 911 LEU A O 1
ATOM 600 N N . ASP A 1 105 ? -8.611 41.711 125.838 1.00 25.38 912 ASP A N 1
ATOM 601 C CA . ASP A 1 105 ? -8.652 41.149 127.192 1.00 26.93 912 ASP A CA 1
ATOM 602 C C . ASP A 1 105 ? -7.291 41.111 127.847 1.00 26.25 912 ASP A C 1
ATOM 603 O O . ASP A 1 105 ? -7.151 41.403 129.045 1.00 24.42 912 ASP A O 1
ATOM 608 N N . PHE A 1 106 ? -6.279 40.797 127.062 1.00 24.68 913 PHE A N 1
ATOM 609 C CA . PHE A 1 106 ? -4.900 40.823 127.536 1.00 24.58 913 PHE A CA 1
ATOM 610 C C . PHE A 1 106 ? -4.467 42.212 127.985 1.00 23.43 913 PHE A C 1
ATOM 611 O O . PHE A 1 106 ? -3.801 42.358 129.019 1.00 21.98 913 PHE A O 1
ATOM 619 N N . LEU A 1 107 ? -4.781 43.237 127.181 1.00 22.47 914 LEU A N 1
ATOM 620 C CA . LEU A 1 107 ? -4.490 44.599 127.578 1.00 22.64 914 LEU A CA 1
ATOM 621 C C . LEU A 1 107 ? -5.177 44.965 128.901 1.00 23.35 914 LEU A C 1
ATOM 622 O O . LEU A 1 107 ? -4.561 45.590 129.787 1.00 23.11 914 LEU A O 1
ATOM 627 N N . ARG A 1 108 ? -6.454 44.605 129.021 1.00 24.36 915 ARG A N 1
ATOM 628 C CA . ARG A 1 108 ? -7.237 44.959 130.198 1.00 25.47 915 ARG A CA 1
ATOM 629 C C . ARG A 1 108 ? -6.762 44.210 131.446 1.00 27.11 915 ARG A C 1
ATOM 630 O O . ARG A 1 108 ? -6.752 44.777 132.544 1.00 26.93 915 ARG A O 1
ATOM 638 N N . LYS A 1 109 ? -6.353 42.953 131.264 1.00 26.38 916 LYS A N 1
ATOM 639 C CA . LYS A 1 109 ? -5.753 42.167 132.340 1.00 27.67 916 LYS A CA 1
ATOM 640 C C . LYS A 1 109 ? -4.420 42.790 132.828 1.00 27.50 916 LYS A C 1
ATOM 641 O O . LYS A 1 109 ? -4.031 42.550 133.933 1.00 27.24 916 LYS A O 1
ATOM 643 N N . SER A 1 110 ? -3.759 43.581 131.978 1.00 26.81 917 SER A N 1
ATOM 644 C CA . SER A 1 110 ? -2.520 44.230 132.370 1.00 27.43 917 SER A CA 1
ATOM 645 C C . SER A 1 110 ? -2.727 45.423 133.302 1.00 27.94 917 SER A C 1
ATOM 646 O O . SER A 1 110 ? -1.753 45.924 133.860 1.00 29.21 917 SER A O 1
ATOM 649 N N . ARG A 1 111 ? -3.982 45.886 133.438 1.00 27.72 918 ARG A N 1
ATOM 650 C CA . ARG A 1 111 ? -4.327 47.048 134.247 1.00 27.42 918 ARG A CA 1
ATOM 651 C C . ARG A 1 111 ? -4.181 46.674 135.706 1.00 29.04 918 ARG A C 1
ATOM 652 O O . ARG A 1 111 ? -5.163 46.480 136.446 1.00 29.20 918 ARG A O 1
ATOM 660 N N . VAL A 1 112 ? -2.939 46.619 136.119 1.00 28.42 919 VAL A N 1
ATOM 661 C CA . VAL A 1 112 ? -2.599 45.990 137.357 1.00 32.86 919 VAL A CA 1
ATOM 662 C C . VAL A 1 112 ? -3.108 46.816 138.531 1.00 33.50 919 VAL A C 1
ATOM 663 O O . VAL A 1 112 ? -3.380 46.279 139.590 1.00 37.17 919 VAL A O 1
ATOM 667 N N . LEU A 1 113 ? -3.357 48.113 138.340 1.00 32.96 920 LEU A N 1
ATOM 668 C CA . LEU A 1 113 ? -3.965 48.885 139.424 1.00 35.17 920 LEU A CA 1
ATOM 669 C C . LEU A 1 113 ? -5.367 48.378 139.737 1.00 36.97 920 LEU A C 1
ATOM 670 O O . LEU A 1 113 ? -5.799 48.416 140.894 1.00 36.66 920 LEU A O 1
ATOM 675 N N . GLU A 1 114 ? -6.064 47.878 138.725 1.00 38.30 921 GLU A N 1
ATOM 676 C CA . GLU A 1 114 ? -7.339 47.193 138.927 1.00 43.17 921 GLU A CA 1
ATOM 677 C C . GLU A 1 114 ? -7.135 45.745 139.408 1.00 42.20 921 GLU A C 1
ATOM 678 O O . GLU A 1 114 ? -7.658 45.340 140.455 1.00 39.36 921 GLU A O 1
ATOM 684 N N . THR A 1 115 ? -6.335 44.982 138.682 1.00 39.69 922 THR A N 1
ATOM 685 C CA . THR A 1 115 ? -6.272 43.531 138.888 1.00 41.35 922 THR A CA 1
ATOM 686 C C . THR A 1 115 ? -5.285 43.048 139.955 1.00 42.91 922 THR A C 1
ATOM 687 O O . THR A 1 115 ? -5.428 41.951 140.493 1.00 43.56 922 THR A O 1
ATOM 691 N N . ASP A 1 116 ? -4.296 43.861 140.313 1.00 43.43 923 ASP A N 1
ATOM 692 C CA . ASP A 1 116 ? -3.433 43.513 141.453 1.00 41.32 923 ASP A CA 1
ATOM 693 C C . ASP A 1 116 ? -2.852 44.781 142.116 1.00 40.14 923 ASP A C 1
ATOM 694 O O . ASP A 1 116 ? -1.686 45.114 141.934 1.00 38.14 923 ASP A O 1
ATOM 699 N N . PRO A 1 117 ? -3.699 45.507 142.839 1.00 40.40 924 PRO A N 1
ATOM 700 C CA . PRO A 1 117 ? -3.361 46.846 143.286 1.00 40.64 924 PRO A CA 1
ATOM 701 C C . PRO A 1 117 ? -2.103 46.852 144.185 1.00 38.85 924 PRO A C 1
ATOM 702 O O . PRO A 1 117 ? -1.328 47.776 144.104 1.00 38.73 924 PRO A O 1
ATOM 706 N N . ALA A 1 118 ? -1.901 45.809 144.989 1.00 36.87 925 ALA A N 1
ATOM 707 C CA . ALA A 1 118 ? -0.735 45.745 145.888 1.00 36.66 925 ALA A CA 1
ATOM 708 C C . ALA A 1 118 ? 0.574 45.714 145.098 1.00 35.01 925 ALA A C 1
ATOM 709 O O . ALA A 1 118 ? 1.524 46.390 145.465 1.00 32.60 925 ALA A O 1
ATOM 711 N N . PHE A 1 119 ? 0.583 44.980 143.966 1.00 32.99 926 PHE A N 1
ATOM 712 C CA . PHE A 1 119 ? 1.722 44.981 143.048 1.00 32.14 926 PHE A CA 1
ATOM 713 C C . PHE A 1 119 ? 1.861 46.340 142.357 1.00 30.87 926 PHE A C 1
ATOM 714 O O . PHE A 1 119 ? 2.986 46.847 142.195 1.00 31.08 926 PHE A O 1
ATOM 722 N N . ALA A 1 120 ? 0.735 46.901 141.922 1.00 29.77 927 ALA A N 1
ATOM 723 C CA . ALA A 1 120 ? 0.757 48.134 141.107 1.00 29.00 927 ALA A CA 1
ATOM 724 C C . ALA A 1 120 ? 1.306 49.294 141.940 1.00 30.13 927 ALA A C 1
ATOM 725 O O . ALA A 1 120 ? 2.265 50.005 141.531 1.00 29.79 927 ALA A O 1
ATOM 727 N N . ILE A 1 121 ? 0.759 49.440 143.137 1.00 30.61 928 ILE A N 1
ATOM 728 C CA . ILE A 1 121 ? 1.178 50.529 144.018 1.00 32.21 928 ILE A CA 1
ATOM 729 C C . ILE A 1 121 ? 2.611 50.339 144.445 1.00 32.44 928 ILE A C 1
ATOM 730 O O . ILE A 1 121 ? 3.427 51.258 144.303 1.00 32.01 928 ILE A O 1
ATOM 735 N N . ALA A 1 122 ? 2.949 49.132 144.945 1.00 32.66 929 ALA A N 1
ATOM 736 C CA . ALA A 1 122 ? 4.318 48.817 145.332 1.00 32.89 929 ALA A CA 1
ATOM 737 C C . ALA A 1 122 ? 5.355 49.145 144.248 1.00 31.96 929 ALA A C 1
ATOM 738 O O . ALA A 1 122 ? 6.487 49.568 144.558 1.00 33.10 929 ALA A O 1
ATOM 740 N N . ASN A 1 123 ? 5.018 48.896 143.000 1.00 31.49 930 ASN A N 1
ATOM 741 C CA . ASN A 1 123 ? 5.949 49.131 141.895 1.00 31.15 930 ASN A CA 1
ATOM 742 C C . ASN A 1 123 ? 5.641 50.423 141.135 1.00 32.46 930 ASN A C 1
ATOM 743 O O . ASN A 1 123 ? 6.208 50.658 140.068 1.00 32.59 930 ASN A O 1
ATOM 748 N N . SER A 1 124 ? 4.755 51.258 141.683 1.00 32.96 931 SER A N 1
ATOM 749 C CA . SER A 1 124 ? 4.408 52.511 141.035 1.00 33.04 931 SER A CA 1
ATOM 750 C C . SER A 1 124 ? 4.103 52.319 139.554 1.00 31.60 931 SER A C 1
ATOM 751 O O . SER A 1 124 ? 4.541 53.114 138.717 1.00 32.34 931 SER A O 1
ATOM 754 N N . THR A 1 125 ? 3.327 51.287 139.216 1.00 30.50 932 THR A N 1
ATOM 755 C CA . THR A 1 125 ? 3.073 50.968 137.833 1.00 30.96 932 THR A CA 1
ATOM 756 C C . THR A 1 125 ? 1.602 50.732 137.536 1.00 30.43 932 THR A C 1
ATOM 757 O O . THR A 1 125 ? 0.863 50.189 138.360 1.00 31.84 932 THR A O 1
ATOM 761 N N . ALA A 1 126 ? 1.173 51.225 136.391 1.00 30.43 933 ALA A N 1
ATOM 762 C CA . ALA A 1 126 ? -0.206 51.074 135.919 1.00 30.25 933 ALA A CA 1
ATOM 763 C C . ALA A 1 126 ? -0.397 49.853 135.023 1.00 29.33 933 ALA A C 1
ATOM 764 O O . ALA A 1 126 ? -1.524 49.451 134.759 1.00 29.44 933 ALA A O 1
ATOM 766 N N . SER A 1 127 ? 0.703 49.250 134.571 1.00 29.44 934 SER A N 1
ATOM 767 C CA . SER A 1 127 ? 0.633 48.080 133.703 1.00 28.47 934 SER A CA 1
ATOM 768 C C . SER A 1 127 ? 1.777 47.070 133.911 1.00 27.66 934 SER A C 1
ATOM 769 O O . SER A 1 127 ? 2.922 47.452 134.164 1.00 25.11 934 SER A O 1
ATOM 772 N N . THR A 1 128 ? 1.453 45.792 133.744 1.00 28.35 935 THR A N 1
ATOM 773 C CA . THR A 1 128 ? 2.468 44.754 133.648 1.00 29.72 935 THR A CA 1
ATOM 774 C C . THR A 1 128 ? 3.106 44.705 132.286 1.00 28.06 935 THR A C 1
ATOM 775 O O . THR A 1 128 ? 4.122 44.048 132.115 1.00 28.22 935 THR A O 1
ATOM 779 N N . LEU A 1 129 ? 2.574 45.461 131.328 1.00 27.90 936 LEU A N 1
ATOM 780 C CA . LEU A 1 129 ? 3.200 45.555 130.004 1.00 26.49 936 LEU A CA 1
ATOM 781 C C . LEU A 1 129 ? 4.060 46.816 129.902 1.00 27.06 936 LEU A C 1
ATOM 782 O O . LEU A 1 129 ? 3.635 47.921 130.310 1.00 27.22 936 LEU A O 1
ATOM 787 N N . SER A 1 130 ? 5.250 46.673 129.321 1.00 27.08 937 SER A N 1
ATOM 788 C CA . SER A 1 130 ? 6.115 47.820 129.100 1.00 29.17 937 SER A CA 1
ATOM 789 C C . SER A 1 130 ? 5.762 48.579 127.825 1.00 27.61 937 SER A C 1
ATOM 790 O O . SER A 1 130 ? 5.100 48.047 126.925 1.00 26.22 937 SER A O 1
ATOM 793 N N . SER A 1 131 ? 6.221 49.825 127.764 1.00 26.32 938 SER A N 1
ATOM 794 C CA . SER A 1 131 ? 6.120 50.628 126.557 1.00 28.13 938 SER A CA 1
ATOM 795 C C . SER A 1 131 ? 6.576 49.837 125.338 1.00 28.50 938 SER A C 1
ATOM 796 O O . SER A 1 131 ? 5.888 49.841 124.332 1.00 26.52 938 SER A O 1
ATOM 799 N N . GLN A 1 132 ? 7.732 49.146 125.440 1.00 27.31 939 GLN A N 1
ATOM 800 C CA . GLN A 1 132 ? 8.264 48.382 124.273 1.00 28.72 939 GLN A CA 1
ATOM 801 C C . GLN A 1 132 ? 7.360 47.225 123.881 1.00 27.60 939 GLN A C 1
ATOM 802 O O . GLN A 1 132 ? 7.192 46.923 122.691 1.00 24.30 939 GLN A O 1
ATOM 808 N N . GLN A 1 133 ? 6.785 46.549 124.869 1.00 26.72 940 GLN A N 1
ATOM 809 C CA . GLN A 1 133 ? 5.916 45.423 124.537 1.00 26.75 940 GLN A CA 1
ATOM 810 C C . GLN A 1 133 ? 4.653 45.900 123.814 1.00 25.79 940 GLN A C 1
ATOM 811 O O . GLN A 1 133 ? 4.190 45.238 122.860 1.00 24.95 940 GLN A O 1
ATOM 817 N N . LEU A 1 134 ? 4.101 47.034 124.269 1.00 24.87 941 LEU A N 1
ATOM 818 C CA . LEU A 1 134 ? 2.926 47.639 123.656 1.00 25.24 941 LEU A CA 1
ATOM 819 C C . LEU A 1 134 ? 3.218 48.047 122.178 1.00 24.26 941 LEU A C 1
ATOM 820 O O . LEU A 1 134 ? 2.431 47.773 121.281 1.00 22.38 941 LEU A O 1
ATOM 825 N N . LEU A 1 135 ? 4.371 48.654 121.954 1.00 25.54 942 LEU A N 1
ATOM 826 C CA . LEU A 1 135 ? 4.808 49.009 120.616 1.00 25.36 942 LEU A CA 1
ATOM 827 C C . LEU A 1 135 ? 5.089 47.792 119.756 1.00 24.41 942 LEU A C 1
ATOM 828 O O . LEU A 1 135 ? 4.814 47.826 118.563 1.00 23.68 942 LEU A O 1
ATOM 833 N N . HIS A 1 136 ? 5.663 46.733 120.337 1.00 24.59 943 HIS A N 1
ATOM 834 C CA . HIS A 1 136 ? 5.830 45.491 119.601 1.00 25.35 943 HIS A CA 1
ATOM 835 C C . HIS A 1 136 ? 4.513 44.898 119.155 1.00 24.19 943 HIS A C 1
ATOM 836 O O . HIS A 1 136 ? 4.435 44.376 118.063 1.00 25.20 943 HIS A O 1
ATOM 843 N N . PHE A 1 137 ? 3.467 44.933 120.008 1.00 22.16 944 PHE A N 1
ATOM 844 C CA . PHE A 1 137 ? 2.140 44.485 119.566 1.00 22.12 944 PHE A CA 1
ATOM 845 C C . PHE A 1 137 ? 1.672 45.322 118.368 1.00 21.10 944 PHE A C 1
ATOM 846 O O . PHE A 1 137 ? 1.134 44.784 117.402 1.00 21.01 944 PHE A O 1
ATOM 854 N N . ALA A 1 138 ? 1.799 46.640 118.469 1.00 21.21 945 ALA A N 1
ATOM 855 C CA . ALA A 1 138 ? 1.355 47.538 117.369 1.00 21.77 945 ALA A CA 1
ATOM 856 C C . ALA A 1 138 ? 2.103 47.234 116.085 1.00 21.47 945 ALA A C 1
ATOM 857 O O . ALA A 1 138 ? 1.524 47.240 114.972 1.00 20.50 945 ALA A O 1
ATOM 859 N N . ALA A 1 139 ? 3.406 46.943 116.224 1.00 21.95 946 ALA A N 1
ATOM 860 C CA . ALA A 1 139 ? 4.258 46.656 115.057 1.00 22.12 946 ALA A CA 1
ATOM 861 C C . ALA A 1 139 ? 3.863 45.330 114.431 1.00 22.39 946 ALA A C 1
ATOM 862 O O . ALA A 1 139 ? 3.797 45.214 113.202 1.00 22.96 946 ALA A O 1
ATOM 864 N N . ASP A 1 140 ? 3.533 44.347 115.270 1.00 21.53 947 ASP A N 1
ATOM 865 C CA . ASP A 1 140 ? 3.114 43.018 114.804 1.00 21.32 947 ASP A CA 1
ATOM 866 C C . ASP A 1 140 ? 1.854 43.127 113.944 1.00 21.46 947 ASP A C 1
ATOM 867 O O . ASP A 1 140 ? 1.767 42.527 112.867 1.00 21.04 947 ASP A O 1
ATOM 872 N N . VAL A 1 141 ? 0.899 43.921 114.410 1.00 20.22 948 VAL A N 1
ATOM 873 C CA . VAL A 1 141 ? -0.367 44.046 113.686 1.00 21.64 948 VAL A CA 1
ATOM 874 C C . VAL A 1 141 ? -0.122 44.764 112.360 1.00 22.14 948 VAL A C 1
ATOM 875 O O . VAL A 1 141 ? -0.594 44.340 111.302 1.00 23.73 948 VAL A O 1
ATOM 879 N N . ALA A 1 142 ? 0.671 45.821 112.407 1.00 23.79 949 ALA A N 1
ATOM 880 C CA . ALA A 1 142 ? 1.061 46.523 111.199 1.00 22.76 949 ALA A CA 1
ATOM 881 C C . ALA A 1 142 ? 1.754 45.616 110.148 1.00 22.37 949 ALA A C 1
ATOM 882 O O . ALA A 1 142 ? 1.461 45.702 108.951 1.00 23.93 949 ALA A O 1
ATOM 884 N N . ARG A 1 143 ? 2.708 44.813 110.595 1.00 21.81 950 ARG A N 1
ATOM 885 C CA . ARG A 1 143 ? 3.416 43.895 109.738 1.00 23.88 950 ARG A CA 1
ATOM 886 C C . ARG A 1 143 ? 2.439 42.938 109.038 1.00 23.70 950 ARG A C 1
ATOM 887 O O . ARG A 1 143 ? 2.485 42.726 107.824 1.00 22.29 950 ARG A O 1
ATOM 895 N N . GLY A 1 144 ? 1.581 42.333 109.839 1.00 23.28 951 GLY A N 1
ATOM 896 C CA . GLY A 1 144 ? 0.533 41.472 109.292 1.00 24.13 951 GLY A CA 1
ATOM 897 C C . GLY A 1 144 ? -0.396 42.150 108.321 1.00 23.94 951 GLY A C 1
ATOM 898 O O . GLY A 1 144 ? -0.730 41.575 107.286 1.00 24.66 951 GLY A O 1
ATOM 899 N N . MET A 1 145 ? -0.798 43.390 108.635 1.00 23.54 952 MET A N 1
ATOM 900 C CA . MET A 1 145 ? -1.711 44.125 107.759 1.00 23.08 952 MET A CA 1
ATOM 901 C C . MET A 1 145 ? -1.048 44.533 106.484 1.00 23.88 952 MET A C 1
ATOM 902 O O . MET A 1 145 ? -1.705 44.592 105.442 1.00 22.66 952 MET A O 1
ATOM 907 N N . ASP A 1 146 ? 0.261 44.801 106.532 1.00 23.99 953 ASP A N 1
ATOM 908 C CA . ASP A 1 146 ? 0.996 45.098 105.341 1.00 25.00 953 ASP A CA 1
ATOM 909 C C . ASP A 1 146 ? 0.923 43.911 104.355 1.00 25.69 953 ASP A C 1
ATOM 910 O O . ASP A 1 146 ? 0.577 44.070 103.158 1.00 25.58 953 ASP A O 1
ATOM 915 N N . TYR A 1 147 ? 1.198 42.721 104.861 1.00 25.63 954 TYR A N 1
ATOM 916 C CA . TYR A 1 147 ? 1.198 41.553 104.031 1.00 26.06 954 TYR A CA 1
ATOM 917 C C . TYR A 1 147 ? -0.216 41.259 103.488 1.00 27.43 954 TYR A C 1
ATOM 918 O O . TYR A 1 147 ? -0.404 41.043 102.315 1.00 27.07 954 TYR A O 1
ATOM 927 N N . LEU A 1 148 ? -1.195 41.287 104.362 1.00 28.17 955 LEU A N 1
ATOM 928 C CA . LEU A 1 148 ? -2.549 41.070 103.988 1.00 29.59 955 LEU A CA 1
ATOM 929 C C . LEU A 1 148 ? -3.021 42.090 102.933 1.00 29.41 955 LEU A C 1
ATOM 930 O O . LEU A 1 148 ? -3.648 41.686 101.923 1.00 30.84 955 LEU A O 1
ATOM 935 N N . SER A 1 149 ? -2.690 43.373 103.101 1.00 28.54 956 SER A N 1
ATOM 936 C CA . SER A 1 149 ? -3.121 44.371 102.143 1.00 30.80 956 SER A CA 1
ATOM 937 C C . SER A 1 149 ? -2.391 44.186 100.803 1.00 32.39 956 SER A C 1
ATOM 938 O O . SER A 1 149 ? -2.961 44.466 99.753 1.00 32.85 956 SER A O 1
ATOM 941 N N . GLN A 1 150 ? -1.138 43.708 100.832 1.00 29.50 957 GLN A N 1
ATOM 942 C CA . GLN A 1 150 ? -0.436 43.424 99.583 1.00 32.21 957 GLN A CA 1
ATOM 943 C C . GLN A 1 150 ? -1.063 42.261 98.829 1.00 31.91 957 GLN A C 1
ATOM 944 O O . GLN A 1 150 ? -0.972 42.185 97.615 1.00 32.37 957 GLN A O 1
ATOM 950 N N . LYS A 1 151 ? -1.601 41.318 99.568 1.00 32.21 958 LYS A N 1
ATOM 951 C CA . LYS A 1 151 ? -2.272 40.183 98.976 1.00 33.89 958 LYS A CA 1
ATOM 952 C C . LYS A 1 151 ? -3.699 40.529 98.528 1.00 33.63 958 LYS A C 1
ATOM 953 O O . LYS A 1 151 ? -4.439 39.642 98.146 1.00 33.87 958 LYS A O 1
ATOM 959 N N . GLN A 1 152 ? -4.075 41.818 98.615 1.00 32.69 959 GLN A N 1
ATOM 960 C CA . GLN A 1 152 ? -5.357 42.337 98.144 1.00 33.30 959 GLN A CA 1
ATOM 961 C C . GLN A 1 152 ? -6.530 41.996 99.031 1.00 32.11 959 GLN A C 1
ATOM 962 O O . GLN A 1 152 ? -7.656 42.018 98.577 1.00 30.79 959 GLN A O 1
ATOM 968 N N . PHE A 1 153 ? -6.281 41.733 100.332 1.00 30.80 960 PHE A N 1
ATOM 969 C CA . PHE A 1 153 ? -7.379 41.487 101.259 1.00 29.94 960 PHE A CA 1
ATOM 970 C C . PHE A 1 153 ? -7.711 42.804 101.951 1.00 27.45 960 PHE A C 1
ATOM 971 O O . PHE A 1 153 ? -6.834 43.629 102.140 1.00 28.23 960 PHE A O 1
ATOM 979 N N . ILE A 1 154 ? -8.978 42.994 102.292 1.00 25.60 961 ILE A N 1
ATOM 980 C CA . ILE A 1 154 ? -9.454 44.105 103.114 1.00 26.49 961 ILE A CA 1
ATOM 981 C C . ILE A 1 154 ? -10.087 43.467 104.355 1.00 25.93 961 ILE A C 1
ATOM 982 O O . ILE A 1 154 ? -10.962 42.609 104.243 1.00 24.49 961 ILE A O 1
ATOM 987 N N . HIS A 1 155 ? -9.603 43.837 105.537 1.00 24.77 962 HIS A N 1
ATOM 988 C CA . HIS A 1 155 ? -10.054 43.191 106.746 1.00 24.61 962 HIS A CA 1
ATOM 989 C C . HIS A 1 155 ? -11.496 43.563 107.116 1.00 23.51 962 HIS A C 1
ATOM 990 O O . HIS A 1 155 ? -12.315 42.685 107.296 1.00 22.96 962 HIS A O 1
ATOM 997 N N . ARG A 1 156 ? -11.775 44.868 107.229 1.00 23.04 963 ARG A N 1
ATOM 998 C CA . ARG A 1 156 ? -13.128 45.441 107.485 1.00 24.24 963 ARG A CA 1
ATOM 999 C C . ARG A 1 156 ? -13.590 45.441 108.948 1.00 25.34 963 ARG A C 1
ATOM 1000 O O . ARG A 1 156 ? -14.528 46.140 109.296 1.00 26.84 963 ARG A O 1
ATOM 1008 N N . ASP A 1 157 ? -12.872 44.761 109.824 1.00 25.02 964 ASP A N 1
ATOM 1009 C CA . ASP A 1 157 ? -13.217 44.767 111.244 1.00 24.96 964 ASP A CA 1
ATOM 1010 C C . ASP A 1 157 ? -11.949 44.638 112.105 1.00 25.22 964 ASP A C 1
ATOM 1011 O O . ASP A 1 157 ? -11.877 43.836 113.031 1.00 26.04 964 ASP A O 1
ATOM 1016 N N . LEU A 1 158 ? -10.956 45.479 111.815 1.00 25.26 965 LEU A N 1
ATOM 1017 C CA . LEU A 1 158 ? -9.712 45.457 112.579 1.00 26.70 965 LEU A CA 1
ATOM 1018 C C . LEU A 1 158 ? -9.973 46.162 113.904 1.00 23.83 965 LEU A C 1
ATOM 1019 O O . LEU A 1 158 ? -10.533 47.267 113.945 1.00 25.32 965 LEU A O 1
ATOM 1024 N N . ALA A 1 159 ? -9.600 45.502 114.995 1.00 23.07 966 ALA A N 1
ATOM 1025 C CA . ALA A 1 159 ? -9.798 46.025 116.367 1.00 21.82 966 ALA A CA 1
ATOM 1026 C C . ALA A 1 159 ? -9.058 45.057 117.282 1.00 22.05 966 ALA A C 1
ATOM 1027 O O . ALA A 1 159 ? -8.805 43.947 116.893 1.00 22.54 966 ALA A O 1
ATOM 1029 N N . ALA A 1 160 ? -8.709 45.484 118.502 1.00 21.24 967 ALA A N 1
ATOM 1030 C CA . ALA A 1 160 ? -7.941 44.625 119.398 1.00 20.84 967 ALA A CA 1
ATOM 1031 C C . ALA A 1 160 ? -8.635 43.317 119.759 1.00 21.54 967 ALA A C 1
ATOM 1032 O O . ALA A 1 160 ? -7.947 42.290 119.990 1.00 23.08 967 ALA A O 1
ATOM 1034 N N . ARG A 1 161 ? -9.976 43.321 119.799 1.00 22.01 968 ARG A N 1
ATOM 1035 C CA . ARG A 1 161 ? -10.744 42.100 120.045 1.00 23.02 968 ARG A CA 1
ATOM 1036 C C . ARG A 1 161 ? -10.515 41.010 118.988 1.00 24.07 968 ARG A C 1
ATOM 1037 O O . ARG A 1 161 ? -10.725 39.818 119.266 1.00 22.66 968 ARG A O 1
ATOM 1045 N N . ASN A 1 162 ? -10.102 41.423 117.758 1.00 24.47 969 ASN A N 1
ATOM 1046 C CA . ASN A 1 162 ? -9.778 40.470 116.702 1.00 23.43 969 ASN A CA 1
ATOM 1047 C C . ASN A 1 162 ? -8.290 40.195 116.503 1.00 22.83 969 ASN A C 1
ATOM 1048 O O . ASN A 1 162 ? -7.904 39.653 115.447 1.00 23.52 969 ASN A O 1
ATOM 1053 N N . ILE A 1 163 ? -7.464 40.624 117.464 1.00 21.16 970 ILE A N 1
ATOM 1054 C CA . ILE A 1 163 ? -6.043 40.259 117.505 1.00 20.54 970 ILE A CA 1
ATOM 1055 C C . ILE A 1 163 ? -5.851 39.214 118.589 1.00 21.47 970 ILE A C 1
ATOM 1056 O O . ILE A 1 163 ? -6.439 39.331 119.686 1.00 21.11 970 ILE A O 1
ATOM 1061 N N . LEU A 1 164 ? -5.057 38.185 118.277 1.00 21.51 971 LEU A N 1
ATOM 1062 C CA . LEU A 1 164 ? -4.703 37.141 119.235 1.00 23.18 971 LEU A CA 1
ATOM 1063 C C . LEU A 1 164 ? -3.249 37.333 119.691 1.00 23.05 971 LEU A C 1
ATOM 1064 O O . LEU A 1 164 ? -2.386 37.747 118.916 1.00 21.93 971 LEU A O 1
ATOM 1069 N N . VAL A 1 165 ? -3.000 37.088 120.962 1.00 24.05 972 VAL A N 1
ATOM 1070 C CA . VAL A 1 165 ? -1.637 37.095 121.515 1.00 24.41 972 VAL A CA 1
ATOM 1071 C C . VAL A 1 165 ? -1.137 35.647 121.583 1.00 24.93 972 VAL A C 1
ATOM 1072 O O . VAL A 1 165 ? -1.557 34.821 122.461 1.00 23.87 972 VAL A O 1
ATOM 1076 N N . GLY A 1 166 ? -0.255 35.313 120.626 1.00 24.08 973 GLY A N 1
ATOM 1077 C CA . GLY A 1 166 ? 0.151 33.930 120.444 1.00 25.24 973 GLY A CA 1
ATOM 1078 C C . GLY A 1 166 ? 1.382 33.487 121.233 1.00 25.66 973 GLY A C 1
ATOM 1079 O O . GLY A 1 166 ? 1.852 34.167 122.147 1.00 25.43 973 GLY A O 1
ATOM 1080 N N . GLU A 1 167 ? 1.901 32.327 120.862 1.00 27.61 974 GLU A N 1
ATOM 1081 C CA . GLU A 1 167 ? 3.135 31.824 121.428 1.00 28.85 974 GLU A CA 1
ATOM 1082 C C . GLU A 1 167 ? 4.207 32.899 121.295 1.00 28.44 974 GLU A C 1
ATOM 1083 O O . GLU A 1 167 ? 4.292 33.591 120.272 1.00 27.62 974 GLU A O 1
ATOM 1085 N N . ASN A 1 168 ? 4.992 33.050 122.343 1.00 28.13 975 ASN A N 1
ATOM 1086 C CA . ASN A 1 168 ? 6.015 34.063 122.460 1.00 29.84 975 ASN A CA 1
ATOM 1087 C C . ASN A 1 168 ? 5.492 35.505 122.349 1.00 27.49 975 ASN A C 1
ATOM 1088 O O . ASN A 1 168 ? 6.246 36.403 122.018 1.00 26.89 975 ASN A O 1
ATOM 1093 N N . TYR A 1 169 ? 4.226 35.719 122.694 1.00 26.89 976 TYR A N 1
ATOM 1094 C CA . TYR A 1 169 ? 3.625 37.070 122.734 1.00 27.14 976 TYR A CA 1
ATOM 1095 C C . TYR A 1 169 ? 3.619 37.755 121.357 1.00 26.65 976 TYR A C 1
ATOM 1096 O O . TYR A 1 169 ? 3.465 38.974 121.260 1.00 27.31 976 TYR A O 1
ATOM 1105 N N . VAL A 1 170 ? 3.691 36.950 120.301 1.00 25.71 977 VAL A N 1
ATOM 1106 C CA . VAL A 1 170 ? 3.528 37.429 118.947 1.00 25.23 977 VAL A CA 1
ATOM 1107 C C . VAL A 1 170 ? 2.037 37.667 118.640 1.00 24.99 977 VAL A C 1
ATOM 1108 O O . VAL A 1 170 ? 1.221 36.772 118.802 1.00 24.72 977 VAL A O 1
ATOM 1112 N N . ALA A 1 171 ? 1.697 38.892 118.216 1.00 24.26 978 ALA A N 1
ATOM 1113 C CA . ALA A 1 171 ? 0.352 39.244 117.868 1.00 22.72 978 ALA A CA 1
ATOM 1114 C C . ALA A 1 171 ? -0.057 38.689 116.515 1.00 23.27 978 ALA A C 1
ATOM 1115 O O . ALA A 1 171 ? 0.722 38.701 115.551 1.00 21.20 978 ALA A O 1
ATOM 1117 N N . LYS A 1 172 ? -1.268 38.129 116.481 1.00 24.11 979 LYS A N 1
ATOM 1118 C CA . LYS A 1 172 ? -1.802 37.473 115.270 1.00 25.63 979 LYS A CA 1
ATOM 1119 C C . LYS A 1 172 ? -3.132 38.070 114.893 1.00 24.12 979 LYS A C 1
ATOM 1120 O O . LYS A 1 172 ? -4.075 38.062 115.707 1.00 23.56 979 LYS A O 1
ATOM 1126 N N . ILE A 1 173 ? -3.255 38.479 113.632 1.00 21.96 980 ILE A N 1
ATOM 1127 C CA . ILE A 1 173 ? -4.503 39.039 113.144 1.00 21.28 980 ILE A CA 1
ATOM 1128 C C . ILE A 1 173 ? -5.508 37.902 112.915 1.00 21.74 980 ILE A C 1
ATOM 1129 O O . ILE A 1 173 ? -5.178 36.874 112.312 1.00 23.30 980 ILE A O 1
ATOM 1134 N N . ALA A 1 174 ? -6.735 38.109 113.364 1.00 22.15 981 ALA A N 1
ATOM 1135 C CA . ALA A 1 174 ? -7.779 37.097 113.223 1.00 24.04 981 ALA A CA 1
ATOM 1136 C C . ALA A 1 174 ? -9.108 37.753 112.848 1.00 25.02 981 ALA A C 1
ATOM 1137 O O . ALA A 1 174 ? -9.214 38.984 112.726 1.00 24.75 981 ALA A O 1
ATOM 1139 N N . ASP A 1 175 ? -10.138 36.935 112.681 1.00 27.15 982 ASP A N 1
ATOM 1140 C CA . ASP A 1 175 ? -11.496 37.435 112.397 1.00 27.89 982 ASP A CA 1
ATOM 1141 C C . ASP A 1 175 ? -12.474 36.377 112.863 1.00 27.45 982 ASP A C 1
ATOM 1142 O O . ASP A 1 175 ? -12.365 35.235 112.507 1.00 27.19 982 ASP A O 1
ATOM 1147 N N . PHE A 1 176 ? -13.358 36.755 113.759 1.00 28.85 983 PHE A N 1
ATOM 1148 C CA . PHE A 1 176 ? -14.169 35.801 114.502 1.00 32.14 983 PHE A CA 1
ATOM 1149 C C . PHE A 1 176 ? -15.572 35.718 113.882 1.00 34.62 983 PHE A C 1
ATOM 1150 O O . PHE A 1 176 ? -16.476 35.073 114.438 1.00 34.50 983 PHE A O 1
ATOM 1158 N N . GLY A 1 177 ? -15.721 36.322 112.697 1.00 34.57 984 GLY A N 1
ATOM 1159 C CA . GLY A 1 177 ? -16.886 36.111 111.873 1.00 35.79 984 GLY A CA 1
ATOM 1160 C C . GLY A 1 177 ? -18.038 37.078 112.060 1.00 37.25 984 GLY A C 1
ATOM 1161 O O . GLY A 1 177 ? -19.079 36.956 111.368 1.00 36.96 984 GLY A O 1
ATOM 1162 N N . LEU A 1 178 ? -17.885 38.041 112.955 1.00 35.96 985 LEU A N 1
ATOM 1163 C CA . LEU A 1 178 ? -18.986 38.968 113.254 1.00 39.76 985 LEU A CA 1
ATOM 1164 C C . LEU A 1 178 ? -19.422 39.717 111.978 1.00 39.39 985 LEU A C 1
ATOM 1165 O O . LEU A 1 178 ? -20.592 39.792 111.652 1.00 39.84 985 LEU A O 1
ATOM 1170 N N . SER A 1 179 ? -18.450 40.221 111.244 1.00 38.13 986 SER A N 1
ATOM 1171 C CA . SER A 1 179 ? -18.723 41.013 110.030 1.00 37.22 986 SER A CA 1
ATOM 1172 C C . SER A 1 179 ? -19.517 40.239 108.966 1.00 38.17 986 SER A C 1
ATOM 1173 O O . SER A 1 179 ? -20.074 40.836 108.058 1.00 40.17 986 SER A O 1
ATOM 1176 N N . ARG A 1 180 ? -19.561 38.917 109.098 1.00 39.81 987 ARG A N 1
ATOM 1177 C CA . ARG A 1 180 ? -20.301 38.054 108.190 1.00 39.48 987 ARG A CA 1
ATOM 1178 C C . ARG A 1 180 ? -21.565 37.482 108.850 1.00 40.62 987 ARG A C 1
ATOM 1179 O O . ARG A 1 180 ? -22.173 36.560 108.320 1.00 40.49 987 ARG A O 1
ATOM 1187 N N . GLY A 1 181 ? -21.994 38.079 109.959 1.00 41.26 988 GLY A N 1
ATOM 1188 C CA . GLY A 1 181 ? -23.170 37.594 110.681 1.00 43.07 988 GLY A CA 1
ATOM 1189 C C . GLY A 1 181 ? -22.956 36.229 111.319 1.00 44.00 988 GLY A C 1
ATOM 1190 O O . GLY A 1 181 ? -23.923 35.535 111.658 1.00 42.85 988 GLY A O 1
ATOM 1191 N N . GLN A 1 182 ? -21.694 35.847 111.522 1.00 40.94 989 GLN A N 1
ATOM 1192 C CA . GLN A 1 182 ? -21.386 34.465 111.899 1.00 43.04 989 GLN A CA 1
ATOM 1193 C C . GLN A 1 182 ? -20.445 34.399 113.084 1.00 41.52 989 GLN A C 1
ATOM 1194 O O . GLN A 1 182 ? -19.552 33.564 113.091 1.00 38.46 989 GLN A O 1
ATOM 1200 N N . GLU A 1 183 ? -20.654 35.266 114.076 1.00 40.46 990 GLU A N 1
ATOM 1201 C CA . GLU A 1 183 ? -19.703 35.413 115.166 1.00 40.23 990 GLU A CA 1
ATOM 1202 C C . GLU A 1 183 ? -19.568 34.151 116.026 1.00 43.77 990 GLU A C 1
ATOM 1203 O O . GLU A 1 183 ? -20.571 33.490 116.345 1.00 44.04 990 GLU A O 1
ATOM 1209 N N . VAL A 1 184 ? -18.318 33.829 116.383 1.00 46.14 991 VAL A N 1
ATOM 1210 C CA . VAL A 1 184 ? -18.004 32.891 117.483 1.00 50.89 991 VAL A CA 1
ATOM 1211 C C . VAL A 1 184 ? -17.401 33.578 118.738 1.00 52.53 991 VAL A C 1
ATOM 1212 O O . VAL A 1 184 ? -16.383 34.269 118.659 1.00 52.90 991 VAL A O 1
ATOM 1216 N N . TYR A 1 185 ? -18.018 33.313 119.897 1.00 55.26 992 TYR A N 1
ATOM 1217 C CA . TYR A 1 185 ? -17.809 34.088 121.143 1.00 53.64 992 TYR A CA 1
ATOM 1218 C C . TYR A 1 185 ? -18.612 35.393 121.085 1.00 50.12 992 TYR A C 1
ATOM 1219 O O . TYR A 1 185 ? -19.810 35.371 120.764 1.00 51.60 992 TYR A O 1
ATOM 1221 N N . LYS A 1 188 ? -20.330 37.662 122.833 1.00 50.13 995 LYS A N 1
ATOM 1222 C CA . LYS A 1 188 ? -21.504 38.103 122.024 1.00 46.21 995 LYS A CA 1
ATOM 1223 C C . LYS A 1 188 ? -21.477 39.627 121.827 1.00 43.38 995 LYS A C 1
ATOM 1224 O O . LYS A 1 188 ? -21.954 40.382 122.671 1.00 43.68 995 LYS A O 1
ATOM 1226 N N . THR A 1 189 ? -20.870 40.085 120.739 1.00 44.89 996 THR A N 1
ATOM 1227 C CA . THR A 1 189 ? -20.593 41.526 120.589 1.00 43.47 996 THR A CA 1
ATOM 1228 C C . THR A 1 189 ? -21.865 42.335 120.305 1.00 44.32 996 THR A C 1
ATOM 1229 O O . THR A 1 189 ? -22.691 41.915 119.515 1.00 44.10 996 THR A O 1
ATOM 1233 N N . MET A 1 190 ? -22.042 43.468 121.000 1.00 41.62 997 MET A N 1
ATOM 1234 C CA . MET A 1 190 ? -23.110 44.417 120.655 1.00 40.37 997 MET A CA 1
ATOM 1235 C C . MET A 1 190 ? -22.968 44.801 119.174 1.00 37.58 997 MET A C 1
ATOM 1236 O O . MET A 1 190 ? -21.887 45.154 118.730 1.00 35.60 997 MET A O 1
ATOM 1238 N N . GLY A 1 191 ? -24.069 44.734 118.433 1.00 36.71 998 GLY A N 1
ATOM 1239 C CA . GLY A 1 191 ? -24.044 44.873 116.948 1.00 35.32 998 GLY A CA 1
ATOM 1240 C C . GLY A 1 191 ? -23.462 46.173 116.434 1.00 34.29 998 GLY A C 1
ATOM 1241 O O . GLY A 1 191 ? -22.902 46.207 115.318 1.00 32.67 998 GLY A O 1
ATOM 1242 N N . ARG A 1 192 ? -23.599 47.251 117.220 1.00 34.43 999 ARG A N 1
ATOM 1243 C CA . ARG A 1 192 ? -23.173 48.578 116.753 1.00 34.93 999 ARG A CA 1
ATOM 1244 C C . ARG A 1 192 ? -21.716 48.874 117.144 1.00 32.58 999 ARG A C 1
ATOM 1245 O O . ARG A 1 192 ? -21.149 49.889 116.711 1.00 30.15 999 ARG A O 1
ATOM 1253 N N . LEU A 1 193 ? -21.096 47.984 117.924 1.00 32.85 1000 LEU A N 1
ATOM 1254 C CA . LEU A 1 193 ? -19.771 48.248 118.482 1.00 30.79 1000 LEU A CA 1
ATOM 1255 C C . LEU A 1 193 ? -18.713 48.548 117.428 1.00 29.23 1000 LEU A C 1
ATOM 1256 O O . LEU A 1 193 ? -17.964 49.474 117.587 1.00 28.87 1000 LEU A O 1
ATOM 1261 N N . PRO A 1 194 ? -18.703 47.807 116.289 1.00 31.05 1001 PRO A N 1
ATOM 1262 C CA . PRO A 1 194 ? -17.696 48.084 115.231 1.00 29.66 1001 PRO A CA 1
ATOM 1263 C C . PRO A 1 194 ? -17.747 49.502 114.667 1.00 28.22 1001 PRO A C 1
ATOM 1264 O O . PRO A 1 194 ? -16.774 49.954 114.043 1.00 25.39 1001 PRO A O 1
ATOM 1268 N N . VAL A 1 195 ? -18.877 50.188 114.819 1.00 26.97 1002 VAL A N 1
ATOM 1269 C CA . VAL A 1 195 ? -18.963 51.604 114.371 1.00 28.32 1002 VAL A CA 1
ATOM 1270 C C . VAL A 1 195 ? -17.752 52.442 114.879 1.00 26.68 1002 VAL A C 1
ATOM 1271 O O . VAL A 1 195 ? -17.226 53.346 114.152 1.00 26.14 1002 VAL A O 1
ATOM 1275 N N . ARG A 1 196 ? -17.280 52.127 116.087 1.00 26.68 1003 ARG A N 1
ATOM 1276 C CA . ARG A 1 196 ? -16.240 52.935 116.734 1.00 26.18 1003 ARG A CA 1
ATOM 1277 C C . ARG A 1 196 ? -14.880 52.778 116.092 1.00 24.77 1003 ARG A C 1
ATOM 1278 O O . ARG A 1 196 ? -13.986 53.584 116.363 1.00 22.77 1003 ARG A O 1
ATOM 1286 N N . TRP A 1 197 ? -14.737 51.781 115.200 1.00 22.45 1004 TRP A N 1
ATOM 1287 C CA . TRP A 1 197 ? -13.470 51.575 114.475 1.00 22.49 1004 TRP A CA 1
ATOM 1288 C C . TRP A 1 197 ? -13.618 51.930 112.997 1.00 23.15 1004 TRP A C 1
ATOM 1289 O O . TRP A 1 197 ? -12.654 51.873 112.240 1.00 24.07 1004 TRP A O 1
ATOM 1300 N N . MET A 1 198 ? -14.810 52.343 112.591 1.00 23.76 1005 MET A N 1
ATOM 1301 C CA . MET A 1 198 ? -15.080 52.571 111.155 1.00 25.38 1005 MET A CA 1
ATOM 1302 C C . MET A 1 198 ? -14.551 53.936 110.681 1.00 25.02 1005 MET A C 1
ATOM 1303 O O . MET A 1 198 ? -14.787 54.974 111.323 1.00 24.23 1005 MET A O 1
ATOM 1308 N N . ALA A 1 199 ? -13.841 53.929 109.558 1.00 24.17 1006 ALA A N 1
ATOM 1309 C CA . ALA A 1 199 ? -13.458 55.184 108.881 1.00 24.72 1006 ALA A CA 1
ATOM 1310 C C . ALA A 1 199 ? -14.703 55.944 108.512 1.00 26.41 1006 ALA A C 1
ATOM 1311 O O . ALA A 1 199 ? -15.789 55.357 108.370 1.00 25.73 1006 ALA A O 1
ATOM 1313 N N . ILE A 1 200 ? -14.576 57.264 108.400 1.00 28.68 1007 ILE A N 1
ATOM 1314 C CA . ILE A 1 200 ? -15.710 58.122 108.064 1.00 30.03 1007 ILE A CA 1
ATOM 1315 C C . ILE A 1 200 ? -16.386 57.687 106.760 1.00 29.33 1007 ILE A C 1
ATOM 1316 O O . ILE A 1 200 ? -17.598 57.719 106.671 1.00 29.29 1007 ILE A O 1
ATOM 1321 N N . GLU A 1 201 ? -15.583 57.335 105.745 1.00 27.86 1008 GLU A N 1
ATOM 1322 C CA . GLU A 1 201 ? -16.113 56.907 104.465 1.00 27.75 1008 GLU A CA 1
ATOM 1323 C C . GLU A 1 201 ? -16.834 55.572 104.544 1.00 27.86 1008 GLU A C 1
ATOM 1324 O O . GLU A 1 201 ? -17.738 55.309 103.756 1.00 27.40 1008 GLU A O 1
ATOM 1330 N N . SER A 1 202 ? -16.484 54.750 105.532 1.00 26.72 1009 SER A N 1
ATOM 1331 C CA . SER A 1 202 ? -17.266 53.549 105.779 1.00 26.63 1009 SER A CA 1
ATOM 1332 C C . SER A 1 202 ? -18.612 53.903 106.456 1.00 26.97 1009 SER A C 1
ATOM 1333 O O . SER A 1 202 ? -19.667 53.446 106.047 1.00 28.36 1009 SER A O 1
ATOM 1336 N N . LEU A 1 203 ? -18.564 54.784 107.444 1.00 27.87 1010 LEU A N 1
ATOM 1337 C CA . LEU A 1 203 ? -19.776 55.259 108.125 1.00 28.94 1010 LEU A CA 1
ATOM 1338 C C . LEU A 1 203 ? -20.799 55.893 107.217 1.00 29.10 1010 LEU A C 1
ATOM 1339 O O . LEU A 1 203 ? -22.004 55.656 107.372 1.00 28.22 1010 LEU A O 1
ATOM 1344 N N . ASN A 1 204 ? -20.325 56.746 106.329 1.00 30.90 1011 ASN A N 1
ATOM 1345 C CA . ASN A 1 204 ? -21.192 57.602 105.557 1.00 33.39 1011 ASN A CA 1
ATOM 1346 C C . ASN A 1 204 ? -21.477 57.094 104.174 1.00 31.21 1011 ASN A C 1
ATOM 1347 O O . ASN A 1 204 ? -22.504 57.457 103.602 1.00 29.63 1011 ASN A O 1
ATOM 1352 N N . TYR A 1 205 ? -20.593 56.256 103.630 1.00 30.87 1012 TYR A N 1
ATOM 1353 C CA . TYR A 1 205 ? -20.791 55.712 102.262 1.00 32.71 1012 TYR A CA 1
ATOM 1354 C C . TYR A 1 205 ? -20.605 54.241 102.146 1.00 31.84 1012 TYR A C 1
ATOM 1355 O O . TYR A 1 205 ? -20.661 53.731 101.048 1.00 30.53 1012 TYR A O 1
ATOM 1364 N N . SER A 1 206 ? -20.413 53.546 103.275 1.00 28.92 1013 SER A N 1
ATOM 1365 C CA . SER A 1 206 ? -20.180 52.119 103.255 1.00 30.04 1013 SER A CA 1
ATOM 1366 C C . SER A 1 206 ? -19.032 51.718 102.329 1.00 29.67 1013 SER A C 1
ATOM 1367 O O . SER A 1 206 ? -19.029 50.623 101.800 1.00 29.34 1013 SER A O 1
ATOM 1370 N N . VAL A 1 207 ? -18.030 52.582 102.235 1.00 29.64 1014 VAL A N 1
ATOM 1371 C CA . VAL A 1 207 ? -16.764 52.298 101.508 1.00 30.26 1014 VAL A CA 1
ATOM 1372 C C . VAL A 1 207 ? -15.723 51.600 102.426 1.00 28.11 1014 VAL A C 1
ATOM 1373 O O . VAL A 1 207 ? -15.446 52.099 103.516 1.00 26.57 1014 VAL A O 1
ATOM 1377 N N . TYR A 1 208 ? -15.202 50.428 102.008 1.00 27.21 1015 TYR A N 1
ATOM 1378 C CA . TYR A 1 208 ? -14.107 49.721 102.734 1.00 26.50 1015 TYR A CA 1
ATOM 1379 C C . TYR A 1 208 ? -12.926 49.486 101.795 1.00 26.99 1015 TYR A C 1
ATOM 1380 O O . TYR A 1 208 ? -13.079 48.894 100.716 1.00 26.48 1015 TYR A O 1
ATOM 1389 N N . THR A 1 209 ? -11.764 49.957 102.205 1.00 25.51 1016 THR A N 1
ATOM 1390 C CA . THR A 1 209 ? -10.563 49.840 101.415 1.00 26.33 1016 THR A CA 1
ATOM 1391 C C . THR A 1 209 ? -9.402 49.561 102.377 1.00 25.63 1016 THR A C 1
ATOM 1392 O O . THR A 1 209 ? -9.573 49.593 103.589 1.00 24.11 1016 THR A O 1
ATOM 1396 N N . THR A 1 210 ? -8.195 49.369 101.836 1.00 26.62 1017 THR A N 1
ATOM 1397 C CA . THR A 1 210 ? -7.014 49.325 102.693 1.00 27.62 1017 THR A CA 1
ATOM 1398 C C . THR A 1 210 ? -6.890 50.592 103.503 1.00 25.94 1017 THR A C 1
ATOM 1399 O O . THR A 1 210 ? -6.539 50.523 104.698 1.00 25.45 1017 THR A O 1
ATOM 1403 N N . ASN A 1 211 ? -7.234 51.734 102.897 1.00 24.35 1018 ASN A N 1
ATOM 1404 C CA . ASN A 1 211 ? -7.143 53.005 103.610 1.00 24.43 1018 ASN A CA 1
ATOM 1405 C C . ASN A 1 211 ? -8.125 53.075 104.784 1.00 23.55 1018 ASN A C 1
ATOM 1406 O O . ASN A 1 211 ? -7.812 53.688 105.799 1.00 22.06 1018 ASN A O 1
ATOM 1411 N N . SER A 1 212 ? -9.317 52.511 104.635 1.00 24.95 1019 SER A N 1
ATOM 1412 C CA . SER A 1 212 ? -10.228 52.478 105.788 1.00 24.84 1019 SER A CA 1
ATOM 1413 C C . SER A 1 212 ? -9.742 51.515 106.850 1.00 23.82 1019 SER A C 1
ATOM 1414 O O . SER A 1 212 ? -9.901 51.794 108.056 1.00 22.96 1019 SER A O 1
ATOM 1417 N N . ASP A 1 213 ? -9.076 50.419 106.439 1.00 23.64 1020 ASP A N 1
ATOM 1418 C CA . ASP A 1 213 ? -8.454 49.519 107.420 1.00 23.57 1020 ASP A CA 1
ATOM 1419 C C . ASP A 1 213 ? -7.375 50.265 108.225 1.00 23.31 1020 ASP A C 1
ATOM 1420 O O . ASP A 1 213 ? -7.167 49.970 109.420 1.00 25.35 1020 ASP A O 1
ATOM 1425 N N . VAL A 1 214 ? -6.670 51.208 107.592 1.00 23.15 1021 VAL A N 1
ATOM 1426 C CA . VAL A 1 214 ? -5.668 52.019 108.293 1.00 23.09 1021 VAL A CA 1
ATOM 1427 C C . VAL A 1 214 ? -6.290 52.889 109.388 1.00 22.71 1021 VAL A C 1
ATOM 1428 O O . VAL A 1 214 ? -5.701 53.092 110.442 1.00 21.27 1021 VAL A O 1
ATOM 1432 N N . TRP A 1 215 ? -7.491 53.395 109.128 1.00 24.01 1022 TRP A N 1
ATOM 1433 C CA . TRP A 1 215 ? -8.203 54.175 110.117 1.00 22.54 1022 TRP A CA 1
ATOM 1434 C C . TRP A 1 215 ? -8.512 53.323 111.315 1.00 22.29 1022 TRP A C 1
ATOM 1435 O O . TRP A 1 215 ? -8.252 53.727 112.475 1.00 21.69 1022 TRP A O 1
ATOM 1446 N N . SER A 1 216 ? -9.086 52.145 111.064 1.00 22.48 1023 SER A N 1
ATOM 1447 C CA . SER A 1 216 ? -9.369 51.197 112.132 1.00 22.29 1023 SER A CA 1
ATOM 1448 C C . SER A 1 216 ? -8.097 50.842 112.925 1.00 21.51 1023 SER A C 1
ATOM 1449 O O . SER A 1 216 ? -8.133 50.719 114.138 1.00 22.48 1023 SER A O 1
ATOM 1452 N N . TYR A 1 217 ? -7.009 50.619 112.211 1.00 21.93 1024 TYR A N 1
ATOM 1453 C CA . TYR A 1 217 ? -5.704 50.391 112.823 1.00 21.46 1024 TYR A CA 1
ATOM 1454 C C . TYR A 1 217 ? -5.335 51.475 113.831 1.00 21.63 1024 TYR A C 1
ATOM 1455 O O . TYR A 1 217 ? -4.903 51.169 114.945 1.00 21.74 1024 TYR A O 1
ATOM 1464 N N . GLY A 1 218 ? -5.522 52.733 113.453 1.00 21.42 1025 GLY A N 1
ATOM 1465 C CA . GLY A 1 218 ? -5.286 53.854 114.379 1.00 21.57 1025 GLY A CA 1
ATOM 1466 C C . GLY A 1 218 ? -6.082 53.731 115.635 1.00 22.17 1025 GLY A C 1
ATOM 1467 O O . GLY A 1 218 ? -5.560 53.999 116.721 1.00 21.86 1025 GLY A O 1
ATOM 1468 N N . VAL A 1 219 ? -7.362 53.309 115.513 1.00 22.34 1026 VAL A N 1
ATOM 1469 C CA . VAL A 1 219 ? -8.167 53.128 116.667 1.00 22.85 1026 VAL A CA 1
ATOM 1470 C C . VAL A 1 219 ? -7.568 51.955 117.516 1.00 23.46 1026 VAL A C 1
ATOM 1471 O O . VAL A 1 219 ? -7.527 52.014 118.747 1.00 22.84 1026 VAL A O 1
ATOM 1475 N N . LEU A 1 220 ? -7.136 50.904 116.847 1.00 23.34 1027 LEU A N 1
ATOM 1476 C CA . LEU A 1 220 ? -6.488 49.779 117.536 1.00 23.56 1027 LEU A CA 1
ATOM 1477 C C . LEU A 1 220 ? -5.218 50.247 118.284 1.00 23.94 1027 LEU A C 1
ATOM 1478 O O . LEU A 1 220 ? -4.954 49.833 119.424 1.00 21.72 1027 LEU A O 1
ATOM 1483 N N . LEU A 1 221 ? -4.435 51.121 117.654 1.00 23.02 1028 LEU A N 1
ATOM 1484 C CA . LEU A 1 221 ? -3.227 51.654 118.321 1.00 22.72 1028 LEU A CA 1
ATOM 1485 C C . LEU A 1 221 ? -3.617 52.445 119.561 1.00 23.45 1028 LEU A C 1
ATOM 1486 O O . LEU A 1 221 ? -2.983 52.334 120.618 1.00 23.97 1028 LEU A O 1
ATOM 1491 N N . TRP A 1 222 ? -4.699 53.198 119.453 1.00 21.74 1029 TRP A N 1
ATOM 1492 C CA . TRP A 1 222 ? -5.237 53.881 120.556 1.00 22.40 1029 TRP A CA 1
ATOM 1493 C C . TRP A 1 222 ? -5.677 52.883 121.659 1.00 22.30 1029 TRP A C 1
ATOM 1494 O O . TRP A 1 222 ? -5.459 53.126 122.857 1.00 22.66 1029 TRP A O 1
ATOM 1505 N N . GLU A 1 223 ? -6.237 51.747 121.259 1.00 21.57 1030 GLU A N 1
ATOM 1506 C CA . GLU A 1 223 ? -6.629 50.718 122.234 1.00 22.11 1030 GLU A CA 1
ATOM 1507 C C . GLU A 1 223 ? -5.385 50.209 122.990 1.00 21.05 1030 GLU A C 1
ATOM 1508 O O . GLU A 1 223 ? -5.385 50.061 124.213 1.00 20.62 1030 GLU A O 1
ATOM 1514 N N . ILE A 1 224 ? -4.335 49.956 122.247 1.00 21.62 1031 ILE A N 1
ATOM 1515 C CA . ILE A 1 224 ? -3.104 49.448 122.809 1.00 22.06 1031 ILE A CA 1
ATOM 1516 C C . ILE A 1 224 ? -2.540 50.434 123.814 1.00 23.20 1031 ILE A C 1
ATOM 1517 O O . ILE A 1 224 ? -2.234 50.063 124.935 1.00 24.45 1031 ILE A O 1
ATOM 1522 N N . VAL A 1 225 ? -2.412 51.697 123.423 1.00 24.52 1032 VAL A N 1
ATOM 1523 C CA . VAL A 1 225 ? -1.796 52.718 124.294 1.00 25.52 1032 VAL A CA 1
ATOM 1524 C C . VAL A 1 225 ? -2.641 52.979 125.556 1.00 26.98 1032 VAL A C 1
ATOM 1525 O O . VAL A 1 225 ? -2.089 53.179 126.633 1.00 25.24 1032 VAL A O 1
ATOM 1529 N N . SER A 1 226 ? -3.967 52.937 125.405 1.00 25.83 1033 SER A N 1
ATOM 1530 C CA . SER A 1 226 ? -4.898 53.142 126.531 1.00 26.23 1033 SER A CA 1
ATOM 1531 C C . SER A 1 226 ? -5.159 51.879 127.366 1.00 25.12 1033 SER A C 1
ATOM 1532 O O . SER A 1 226 ? -6.017 51.911 128.242 1.00 25.46 1033 SER A O 1
ATOM 1535 N N . LEU A 1 227 ? -4.489 50.779 127.040 1.00 23.49 1034 LEU A N 1
ATOM 1536 C CA . LEU A 1 227 ? -4.634 49.523 127.744 1.00 25.01 1034 LEU A CA 1
ATOM 1537 C C . LEU A 1 227 ? -6.078 49.025 127.668 1.00 24.55 1034 LEU A C 1
ATOM 1538 O O . LEU A 1 227 ? -6.632 48.506 128.625 1.00 26.17 1034 LEU A O 1
ATOM 1543 N N . GLY A 1 228 ? -6.692 49.193 126.505 1.00 25.08 1035 GLY A N 1
ATOM 1544 C CA . GLY A 1 228 ? -7.998 48.591 126.263 1.00 25.26 1035 GLY A CA 1
ATOM 1545 C C . GLY A 1 228 ? -9.147 49.483 126.627 1.00 24.97 1035 GLY A C 1
ATOM 1546 O O . GLY A 1 228 ? -10.209 49.018 126.920 1.00 24.66 1035 GLY A O 1
ATOM 1547 N N . GLY A 1 229 ? -8.967 50.789 126.533 1.00 25.65 1036 GLY A N 1
ATOM 1548 C CA . GLY A 1 229 ? -10.140 51.664 126.712 1.00 25.74 1036 GLY A CA 1
ATOM 1549 C C . GLY A 1 229 ? -11.173 51.464 125.611 1.00 24.59 1036 GLY A C 1
ATOM 1550 O O . GLY A 1 229 ? -10.808 51.113 124.473 1.00 26.49 1036 GLY A O 1
ATOM 1551 N N . THR A 1 230 ? -12.466 51.684 125.913 1.00 24.74 1037 THR A N 1
ATOM 1552 C CA . THR A 1 230 ? -13.500 51.729 124.894 1.00 25.25 1037 THR A CA 1
ATOM 1553 C C . THR A 1 230 ? -13.321 53.029 124.105 1.00 26.06 1037 THR A C 1
ATOM 1554 O O . THR A 1 230 ? -13.362 54.101 124.683 1.00 25.63 1037 THR A O 1
ATOM 1558 N N . PRO A 1 231 ? -13.138 52.931 122.777 1.00 25.88 1038 PRO A N 1
ATOM 1559 C CA . PRO A 1 231 ? -13.022 54.169 122.034 1.00 26.23 1038 PRO A CA 1
ATOM 1560 C C . PRO A 1 231 ? -14.249 55.058 122.158 1.00 26.89 1038 PRO A C 1
ATOM 1561 O O . PRO A 1 231 ? -15.376 54.573 122.070 1.00 27.57 1038 PRO A O 1
ATOM 1565 N N . TYR A 1 232 ? -14.032 56.341 122.439 1.00 27.92 1039 TYR A N 1
ATOM 1566 C CA . TYR A 1 232 ? -15.133 57.326 122.586 1.00 28.58 1039 TYR A CA 1
ATOM 1567 C C . TYR A 1 232 ? -16.080 56.958 123.711 1.00 29.57 1039 TYR A C 1
ATOM 1568 O O . TYR A 1 232 ? -17.287 57.179 123.611 1.00 29.24 1039 TYR A O 1
ATOM 1577 N N . CYS A 1 233 ? -15.531 56.369 124.778 1.00 30.25 1040 CYS A N 1
ATOM 1578 C CA . CYS A 1 233 ? -16.293 55.982 125.960 1.00 31.22 1040 CYS A CA 1
ATOM 1579 C C . CYS A 1 233 ? -17.192 57.119 126.400 1.00 31.97 1040 CYS A C 1
ATOM 1580 O O . CYS A 1 233 ? -16.752 58.247 126.478 1.00 31.32 1040 CYS A O 1
ATOM 1583 N N . GLY A 1 234 ? -18.474 56.847 126.625 1.00 33.51 1041 GLY A N 1
ATOM 1584 C CA . GLY A 1 234 ? -19.402 57.921 127.019 1.00 35.82 1041 GLY A CA 1
ATOM 1585 C C . GLY A 1 234 ? -20.095 58.627 125.865 1.00 37.27 1041 GLY A C 1
ATOM 1586 O O . GLY A 1 234 ? -21.025 59.429 126.078 1.00 37.95 1041 GLY A O 1
ATOM 1587 N N . MET A 1 235 ? -19.682 58.331 124.635 1.00 35.81 1042 MET A N 1
ATOM 1588 C CA . MET A 1 235 ? -20.358 58.855 123.435 1.00 36.69 1042 MET A CA 1
ATOM 1589 C C . MET A 1 235 ? -21.162 57.763 122.720 1.00 35.64 1042 MET A C 1
ATOM 1590 O O . MET A 1 235 ? -20.764 56.609 122.679 1.00 34.62 1042 MET A O 1
ATOM 1595 N N . THR A 1 236 ? -22.276 58.151 122.111 1.00 35.10 1043 THR A N 1
ATOM 1596 C CA . THR A 1 236 ? -23.060 57.210 121.336 1.00 33.99 1043 THR A CA 1
ATOM 1597 C C . THR A 1 236 ? -22.483 57.106 119.932 1.00 32.58 1043 THR A C 1
ATOM 1598 O O . THR A 1 236 ? -21.763 57.991 119.439 1.00 31.67 1043 THR A O 1
ATOM 1602 N N . CYS A 1 237 ? -22.842 56.045 119.256 1.00 33.19 1044 CYS A N 1
ATOM 1603 C CA . CYS A 1 237 ? -22.454 55.883 117.857 1.00 33.29 1044 CYS A CA 1
ATOM 1604 C C . CYS A 1 237 ? -22.973 57.021 116.965 1.00 32.68 1044 CYS A C 1
ATOM 1605 O O . CYS A 1 237 ? -22.240 57.538 116.111 1.00 31.31 1044 CYS A O 1
ATOM 1608 N N . ALA A 1 238 ? -24.232 57.412 117.174 1.00 34.20 1045 ALA A N 1
ATOM 1609 C CA . ALA A 1 238 ? -24.836 58.545 116.508 1.00 34.98 1045 ALA A CA 1
ATOM 1610 C C . ALA A 1 238 ? -23.950 59.800 116.576 1.00 36.36 1045 ALA A C 1
ATOM 1611 O O . ALA A 1 238 ? -23.775 60.502 115.581 1.00 35.68 1045 ALA A O 1
ATOM 1613 N N . GLU A 1 239 ? -23.369 60.061 117.741 1.00 37.29 1046 GLU A N 1
ATOM 1614 C CA . GLU A 1 239 ? -22.502 61.249 117.930 1.00 37.62 1046 GLU A CA 1
ATOM 1615 C C . GLU A 1 239 ? -21.240 61.220 117.063 1.00 35.59 1046 GLU A C 1
ATOM 1616 O O . GLU A 1 239 ? -20.715 62.270 116.676 1.00 34.91 1046 GLU A O 1
ATOM 1622 N N . LEU A 1 240 ? -20.748 60.023 116.788 1.00 33.84 1047 LEU A N 1
ATOM 1623 C CA . LEU A 1 240 ? -19.618 59.809 115.861 1.00 33.69 1047 LEU A CA 1
ATOM 1624 C C . LEU A 1 240 ? -19.934 60.248 114.438 1.00 32.97 1047 LEU A C 1
ATOM 1625 O O . LEU A 1 240 ? -19.093 60.874 113.755 1.00 31.65 1047 LEU A O 1
ATOM 1630 N N . TYR A 1 241 ? -21.146 59.945 113.984 1.00 33.70 1048 TYR A N 1
ATOM 1631 C CA . TYR A 1 241 ? -21.543 60.294 112.639 1.00 34.04 1048 TYR A CA 1
ATOM 1632 C C . TYR A 1 241 ? -21.517 61.808 112.462 1.00 35.07 1048 TYR A C 1
ATOM 1633 O O . TYR A 1 241 ? -21.148 62.294 111.433 1.00 37.52 1048 TYR A O 1
ATOM 1642 N N . GLU A 1 242 ? -21.967 62.525 113.470 1.00 37.63 1049 GLU A N 1
ATOM 1643 C CA . GLU A 1 242 ? -22.033 63.980 113.428 1.00 39.11 1049 GLU A CA 1
ATOM 1644 C C . GLU A 1 242 ? -20.658 64.639 113.647 1.00 38.11 1049 GLU A C 1
ATOM 1645 O O . GLU A 1 242 ? -20.283 65.571 112.931 1.00 37.71 1049 GLU A O 1
ATOM 1651 N N . LYS A 1 243 ? -19.886 64.121 114.587 1.00 36.63 1050 LYS A N 1
ATOM 1652 C CA . LYS A 1 243 ? -18.652 64.807 115.034 1.00 36.41 1050 LYS A CA 1
ATOM 1653 C C . LYS A 1 243 ? -17.380 64.446 114.254 1.00 34.37 1050 LYS A C 1
ATOM 1654 O O . LYS A 1 243 ? -16.528 65.305 114.046 1.00 33.33 1050 LYS A O 1
ATOM 1660 N N . LEU A 1 244 ? -17.246 63.201 113.818 1.00 33.13 1051 LEU A N 1
ATOM 1661 C CA . LEU A 1 244 ? -16.075 62.818 113.053 1.00 33.83 1051 LEU A CA 1
ATOM 1662 C C . LEU A 1 244 ? -15.854 63.674 111.781 1.00 34.52 1051 LEU A C 1
ATOM 1663 O O . LEU A 1 244 ? -14.734 64.147 111.571 1.00 35.57 1051 LEU A O 1
ATOM 1668 N N . PRO A 1 245 ? -16.902 63.897 110.957 1.00 36.09 1052 PRO A N 1
ATOM 1669 C CA . PRO A 1 245 ? -16.751 64.814 109.793 1.00 39.10 1052 PRO A CA 1
ATOM 1670 C C . PRO A 1 245 ? -16.485 66.285 110.148 1.00 42.18 1052 PRO A C 1
ATOM 1671 O O . PRO A 1 245 ? -15.993 67.043 109.308 1.00 43.97 1052 PRO A O 1
ATOM 1675 N N . GLN A 1 246 ? -16.763 66.674 111.386 1.00 42.41 1053 GLN A N 1
ATOM 1676 C CA . GLN A 1 246 ? -16.390 68.003 111.892 1.00 43.11 1053 GLN A CA 1
ATOM 1677 C C . GLN A 1 246 ? -14.936 68.082 112.347 1.00 42.00 1053 GLN A C 1
ATOM 1678 O O . GLN A 1 246 ? -14.495 69.124 112.799 1.00 48.29 1053 GLN A O 1
ATOM 1684 N N . GLY A 1 247 ? -14.195 66.976 112.247 1.00 39.30 1054 GLY A N 1
ATOM 1685 C CA . GLY A 1 247 ? -12.795 66.953 112.654 1.00 37.65 1054 GLY A CA 1
ATOM 1686 C C . GLY A 1 247 ? -12.550 66.452 114.061 1.00 37.67 1054 GLY A C 1
ATOM 1687 O O . GLY A 1 247 ? -11.433 66.504 114.546 1.00 37.87 1054 GLY A O 1
ATOM 1688 N N . TYR A 1 248 ? -13.595 65.985 114.745 1.00 37.37 1055 TYR A N 1
ATOM 1689 C CA . TYR A 1 248 ? -13.413 65.414 116.072 1.00 36.49 1055 TYR A CA 1
ATOM 1690 C C . TYR A 1 248 ? -12.607 64.107 115.960 1.00 35.00 1055 TYR A C 1
ATOM 1691 O O . TYR A 1 248 ? -12.820 63.331 115.036 1.00 34.12 1055 TYR A O 1
ATOM 1700 N N . ARG A 1 249 ? -11.650 63.919 116.859 1.00 33.95 1056 ARG A N 1
ATOM 1701 C CA . ARG A 1 249 ? -10.858 62.691 116.935 1.00 33.58 1056 ARG A CA 1
ATOM 1702 C C . ARG A 1 249 ? -10.622 62.294 118.395 1.00 33.73 1056 ARG A C 1
ATOM 1703 O O . ARG A 1 249 ? -10.795 63.116 119.284 1.00 34.12 1056 ARG A O 1
ATOM 1711 N N . LEU A 1 250 ? -10.267 61.023 118.625 1.00 31.83 1057 LEU A N 1
ATOM 1712 C CA . LEU A 1 250 ? -9.887 60.554 119.944 1.00 32.40 1057 LEU A CA 1
ATOM 1713 C C . LEU A 1 250 ? -8.783 61.457 120.494 1.00 33.05 1057 LEU A C 1
ATOM 1714 O O . LEU A 1 250 ? -7.831 61.807 119.773 1.00 31.16 1057 LEU A O 1
ATOM 1719 N N . GLU A 1 251 ? -8.930 61.834 121.767 1.00 33.05 1058 GLU A N 1
ATOM 1720 C CA . GLU A 1 251 ? -7.977 62.680 122.439 1.00 34.42 1058 GLU A CA 1
ATOM 1721 C C . GLU A 1 251 ? -6.717 61.872 122.717 1.00 34.70 1058 GLU A C 1
ATOM 1722 O O . GLU A 1 251 ? -6.781 60.661 122.906 1.00 34.36 1058 GLU A O 1
ATOM 1724 N N . LYS A 1 252 ? -5.600 62.568 122.812 1.00 36.81 1059 LYS A N 1
ATOM 1725 C CA . LYS A 1 252 ? -4.342 61.947 123.177 1.00 39.19 1059 LYS A CA 1
ATOM 1726 C C . LYS A 1 252 ? -4.427 61.418 124.591 1.00 42.93 1059 LYS A C 1
ATOM 1727 O O . LYS A 1 252 ? -4.782 62.154 125.499 1.00 44.56 1059 LYS A O 1
ATOM 1733 N N . PRO A 1 253 ? -4.149 60.123 124.778 1.00 44.63 1060 PRO A N 1
ATOM 1734 C CA . PRO A 1 253 ? -4.050 59.642 126.142 1.00 44.10 1060 PRO A CA 1
ATOM 1735 C C . PRO A 1 253 ? -2.936 60.367 126.898 1.00 45.12 1060 PRO A C 1
ATOM 1736 O O . PRO A 1 253 ? -1.920 60.749 126.304 1.00 42.46 1060 PRO A O 1
ATOM 1740 N N . LEU A 1 254 ? -3.163 60.618 128.189 1.00 48.08 1061 LEU A N 1
ATOM 1741 C CA . LEU A 1 254 ? -2.202 61.354 129.009 1.00 46.69 1061 LEU A CA 1
ATOM 1742 C C . LEU A 1 254 ? -0.863 60.620 129.069 1.00 42.76 1061 LEU A C 1
ATOM 1743 O O . LEU A 1 254 ? 0.181 61.236 129.066 1.00 42.92 1061 LEU A O 1
ATOM 1745 N N . ASN A 1 255 ? -0.925 59.294 129.084 1.00 43.41 1062 ASN A N 1
ATOM 1746 C CA . ASN A 1 255 ? 0.265 58.429 129.083 1.00 43.27 1062 ASN A CA 1
ATOM 1747 C C . ASN A 1 255 ? 1.024 58.280 127.716 1.00 40.66 1062 ASN A C 1
ATOM 1748 O O . ASN A 1 255 ? 1.973 57.505 127.621 1.00 38.09 1062 ASN A O 1
ATOM 1753 N N . CYS A 1 256 ? 0.642 59.060 126.702 1.00 39.60 1063 CYS A N 1
ATOM 1754 C CA . CYS A 1 256 ? 1.103 58.851 125.326 1.00 38.09 1063 CYS A CA 1
ATOM 1755 C C . CYS A 1 256 ? 2.068 59.971 124.863 1.00 38.78 1063 CYS A C 1
ATOM 1756 O O . CYS A 1 256 ? 1.732 61.135 124.922 1.00 38.74 1063 CYS A O 1
ATOM 1759 N N . ASP A 1 257 ? 3.238 59.606 124.364 1.00 38.10 1064 ASP A N 1
ATOM 1760 C CA . ASP A 1 257 ? 4.133 60.560 123.657 1.00 38.20 1064 ASP A CA 1
ATOM 1761 C C . ASP A 1 257 ? 3.431 61.181 122.430 1.00 37.27 1064 ASP A C 1
ATOM 1762 O O . ASP A 1 257 ? 2.681 60.492 121.745 1.00 37.39 1064 ASP A O 1
ATOM 1767 N N . ASP A 1 258 ? 3.664 62.480 122.184 1.00 36.64 1065 ASP A N 1
ATOM 1768 C CA . ASP A 1 258 ? 3.210 63.153 120.943 1.00 36.60 1065 ASP A CA 1
ATOM 1769 C C . ASP A 1 258 ? 3.455 62.368 119.648 1.00 33.49 1065 ASP A C 1
ATOM 1770 O O . ASP A 1 258 ? 2.600 62.354 118.785 1.00 32.59 1065 ASP A O 1
ATOM 1775 N N . GLU A 1 259 ? 4.615 61.747 119.502 1.00 32.89 1066 GLU A N 1
ATOM 1776 C CA . GLU A 1 259 ? 4.951 60.965 118.304 1.00 33.85 1066 GLU A CA 1
ATOM 1777 C C . GLU A 1 259 ? 3.980 59.811 118.061 1.00 32.20 1066 GLU A C 1
ATOM 1778 O O . GLU A 1 259 ? 3.559 59.559 116.930 1.00 30.77 1066 GLU A O 1
ATOM 1784 N N . VAL A 1 260 ? 3.583 59.115 119.125 1.00 30.22 1067 VAL A N 1
ATOM 1785 C CA . VAL A 1 260 ? 2.648 58.013 118.955 1.00 28.56 1067 VAL A CA 1
ATOM 1786 C C . VAL A 1 260 ? 1.287 58.536 118.610 1.00 27.86 1067 VAL A C 1
ATOM 1787 O O . VAL A 1 260 ? 0.635 58.000 117.731 1.00 27.33 1067 VAL A O 1
ATOM 1791 N N . TYR A 1 261 ? 0.843 59.573 119.303 1.00 28.16 1068 TYR A N 1
ATOM 1792 C CA . TYR A 1 261 ? -0.450 60.181 118.977 1.00 27.88 1068 TYR A CA 1
ATOM 1793 C C . TYR A 1 261 ? -0.472 60.759 117.574 1.00 27.78 1068 TYR A C 1
ATOM 1794 O O . TYR A 1 261 ? -1.491 60.652 116.869 1.00 25.90 1068 TYR A O 1
ATOM 1803 N N . ASP A 1 262 ? 0.628 61.381 117.157 1.00 28.81 1069 ASP A N 1
ATOM 1804 C CA . ASP A 1 262 ? 0.762 61.870 115.749 1.00 30.79 1069 ASP A CA 1
ATOM 1805 C C . ASP A 1 262 ? 0.561 60.748 114.729 1.00 28.22 1069 ASP A C 1
ATOM 1806 O O . ASP A 1 262 ? -0.092 60.934 113.721 1.00 28.28 1069 ASP A O 1
ATOM 1811 N N . LEU A 1 263 ? 1.130 59.574 115.001 1.00 27.53 1070 LEU A N 1
ATOM 1812 C CA . LEU A 1 263 ? 0.906 58.436 114.157 1.00 27.26 1070 LEU A CA 1
ATOM 1813 C C . LEU A 1 263 ? -0.598 58.055 114.077 1.00 25.41 1070 LEU A C 1
ATOM 1814 O O . LEU A 1 263 ? -1.127 57.847 113.001 1.00 24.21 1070 LEU A O 1
ATOM 1819 N N . MET A 1 264 ? -1.283 58.011 115.228 1.00 25.69 1071 MET A N 1
ATOM 1820 C CA . MET A 1 264 ? -2.709 57.760 115.268 1.00 25.15 1071 MET A CA 1
ATOM 1821 C C . MET A 1 264 ? -3.465 58.763 114.430 1.00 26.35 1071 MET A C 1
ATOM 1822 O O . MET A 1 264 ? -4.319 58.374 113.647 1.00 24.75 1071 MET A O 1
ATOM 1827 N N . ARG A 1 265 ? -3.162 60.052 114.623 1.00 28.10 1072 ARG A N 1
ATOM 1828 C CA . ARG A 1 265 ? -3.841 61.116 113.927 1.00 29.39 1072 ARG A CA 1
ATOM 1829 C C . ARG A 1 265 ? -3.627 60.998 112.408 1.00 28.90 1072 ARG A C 1
ATOM 1830 O O . ARG A 1 265 ? -4.559 61.265 111.652 1.00 30.50 1072 ARG A O 1
ATOM 1838 N N . GLN A 1 266 ? -2.448 60.554 111.969 1.00 29.54 1073 GLN A N 1
ATOM 1839 C CA . GLN A 1 266 ? -2.194 60.276 110.527 1.00 30.62 1073 GLN A CA 1
ATOM 1840 C C . GLN A 1 266 ? -3.177 59.209 109.972 1.00 27.79 1073 GLN A C 1
ATOM 1841 O O . GLN A 1 266 ? -3.684 59.322 108.836 1.00 27.35 1073 GLN A O 1
ATOM 1847 N N . CYS A 1 267 ? -3.398 58.166 110.771 1.00 26.40 1074 CYS A N 1
ATOM 1848 C CA . CYS A 1 267 ? -4.320 57.096 110.437 1.00 25.17 1074 CYS A CA 1
ATOM 1849 C C . CYS A 1 267 ? -5.756 57.586 110.270 1.00 25.87 1074 CYS A C 1
ATOM 1850 O O . CYS A 1 267 ? -6.546 56.936 109.597 1.00 26.40 1074 CYS A O 1
ATOM 1853 N N . TRP A 1 268 ? -6.102 58.690 110.921 1.00 26.27 1075 TRP A N 1
ATOM 1854 C CA . TRP A 1 268 ? -7.454 59.202 110.876 1.00 26.60 1075 TRP A CA 1
ATOM 1855 C C . TRP A 1 268 ? -7.592 60.502 110.082 1.00 27.40 1075 TRP A C 1
ATOM 1856 O O . TRP A 1 268 ? -8.554 61.268 110.314 1.00 26.59 1075 TRP A O 1
ATOM 1867 N N . ARG A 1 269 ? -6.705 60.740 109.116 1.00 28.40 1076 ARG A N 1
ATOM 1868 C CA . ARG A 1 269 ? -6.924 61.825 108.193 1.00 31.07 1076 ARG A CA 1
ATOM 1869 C C . ARG A 1 269 ? -8.209 61.588 107.395 1.00 30.74 1076 ARG A C 1
ATOM 1870 O O . ARG A 1 269 ? -8.526 60.456 106.991 1.00 28.66 1076 ARG A O 1
ATOM 1878 N N . GLU A 1 270 ? -8.959 62.670 107.216 1.00 33.36 1077 GLU A N 1
ATOM 1879 C CA . GLU A 1 270 ? -10.256 62.651 106.517 1.00 35.27 1077 GLU A CA 1
ATOM 1880 C C . GLU A 1 270 ? -10.073 62.080 105.140 1.00 33.09 1077 GLU A C 1
ATOM 1881 O O . GLU A 1 270 ? -10.864 61.272 104.714 1.00 32.47 1077 GLU A O 1
ATOM 1887 N N . LYS A 1 271 ? -9.033 62.535 104.441 1.00 31.43 1078 LYS A N 1
ATOM 1888 C CA . LYS A 1 271 ? -8.758 62.072 103.094 1.00 30.58 1078 LYS A CA 1
ATOM 1889 C C . LYS A 1 271 ? -8.072 60.719 103.127 1.00 29.12 1078 LYS A C 1
ATOM 1890 O O . LYS A 1 271 ? -6.934 60.613 103.588 1.00 28.04 1078 LYS A O 1
ATOM 1896 N N . PRO A 1 272 ? -8.733 59.684 102.582 1.00 27.90 1079 PRO A N 1
ATOM 1897 C CA . PRO A 1 272 ? -8.216 58.349 102.750 1.00 28.03 1079 PRO A CA 1
ATOM 1898 C C . PRO A 1 272 ? -6.840 58.194 102.140 1.00 28.17 1079 PRO A C 1
ATOM 1899 O O . PRO A 1 272 ? -5.980 57.508 102.712 1.00 29.03 1079 PRO A O 1
ATOM 1903 N N . TYR A 1 273 ? -6.647 58.841 100.998 1.00 29.85 1080 TYR A N 1
ATOM 1904 C CA . TYR A 1 273 ? -5.418 58.781 100.237 1.00 30.62 1080 TYR A CA 1
ATOM 1905 C C . TYR A 1 273 ? -4.247 59.514 100.902 1.00 31.89 1080 TYR A C 1
ATOM 1906 O O . TYR A 1 273 ? -3.156 59.461 100.402 1.00 33.39 1080 TYR A O 1
ATOM 1915 N N . GLU A 1 274 ? -4.467 60.183 102.035 1.00 31.20 1081 GLU A N 1
ATOM 1916 C CA . GLU A 1 274 ? -3.387 60.825 102.750 1.00 31.29 1081 GLU A CA 1
ATOM 1917 C C . GLU A 1 274 ? -2.965 60.028 103.978 1.00 29.85 1081 GLU A C 1
ATOM 1918 O O . GLU A 1 274 ? -2.050 60.453 104.709 1.00 27.79 1081 GLU A O 1
ATOM 1924 N N . ARG A 1 275 ? -3.619 58.878 104.216 1.00 27.61 1082 ARG A N 1
ATOM 1925 C CA . ARG A 1 275 ? -3.257 58.044 105.340 1.00 25.91 1082 ARG A CA 1
ATOM 1926 C C . ARG A 1 275 ? -2.012 57.260 104.977 1.00 26.94 1082 ARG A C 1
ATOM 1927 O O . ARG A 1 275 ? -1.760 56.976 103.790 1.00 26.77 1082 ARG A O 1
ATOM 1935 N N . PRO A 1 276 ? -1.220 56.914 105.982 1.00 26.61 1083 PRO A N 1
ATOM 1936 C CA . PRO A 1 276 ? -0.019 56.180 105.667 1.00 27.42 1083 PRO A CA 1
ATOM 1937 C C . PRO A 1 276 ? -0.370 54.750 105.258 1.00 26.57 1083 PRO A C 1
ATOM 1938 O O . PRO A 1 276 ? -1.486 54.282 105.528 1.00 23.70 1083 PRO A O 1
ATOM 1942 N N . SER A 1 277 ? 0.544 54.089 104.544 1.00 26.51 1084 SER A N 1
ATOM 1943 C CA . SER A 1 277 ? 0.372 52.665 104.269 1.00 26.08 1084 SER A CA 1
ATOM 1944 C C . SER A 1 277 ? 0.739 51.884 105.529 1.00 24.60 1084 SER A C 1
ATOM 1945 O O . SER A 1 277 ? 1.319 52.431 106.438 1.00 24.35 1084 SER A O 1
ATOM 1948 N N . PHE A 1 278 ? 0.385 50.603 105.593 1.00 24.73 1085 PHE A N 1
ATOM 1949 C CA . PHE A 1 278 ? 0.832 49.762 106.726 1.00 24.00 1085 PHE A CA 1
ATOM 1950 C C . PHE A 1 278 ? 2.362 49.640 106.779 1.00 24.30 1085 PHE A C 1
ATOM 1951 O O . PHE A 1 278 ? 2.943 49.666 107.881 1.00 22.79 1085 PHE A O 1
ATOM 1959 N N . ALA A 1 279 ? 3.027 49.584 105.611 1.00 24.40 1086 ALA A N 1
ATOM 1960 C CA . ALA A 1 279 ? 4.486 49.570 105.564 1.00 25.63 1086 ALA A CA 1
ATOM 1961 C C . ALA A 1 279 ? 5.043 50.821 106.241 1.00 28.29 1086 ALA A C 1
ATOM 1962 O O . ALA A 1 279 ? 5.941 50.721 107.060 1.00 28.71 1086 ALA A O 1
ATOM 1964 N N . GLN A 1 280 ? 4.491 51.994 105.952 1.00 29.16 1087 GLN A N 1
ATOM 1965 C CA . GLN A 1 280 ? 5.007 53.222 106.584 1.00 30.27 1087 GLN A CA 1
ATOM 1966 C C . GLN A 1 280 ? 4.701 53.264 108.099 1.00 26.69 1087 GLN A C 1
ATOM 1967 O O . GLN A 1 280 ? 5.499 53.746 108.878 1.00 28.64 1087 GLN A O 1
ATOM 1973 N N . ILE A 1 281 ? 3.556 52.735 108.506 1.00 25.11 1088 ILE A N 1
ATOM 1974 C CA . ILE A 1 281 ? 3.232 52.606 109.942 1.00 22.31 1088 ILE A CA 1
ATOM 1975 C C . ILE A 1 281 ? 4.323 51.792 110.631 1.00 23.36 1088 ILE A C 1
ATOM 1976 O O . ILE A 1 281 ? 4.891 52.212 111.675 1.00 20.91 1088 ILE A O 1
ATOM 1981 N N . LEU A 1 282 ? 4.633 50.639 110.046 1.00 23.92 1089 LEU A N 1
ATOM 1982 C CA . LEU A 1 282 ? 5.606 49.709 110.599 1.00 24.38 1089 LEU A CA 1
ATOM 1983 C C . LEU A 1 282 ? 7.018 50.367 110.712 1.00 24.74 1089 LEU A C 1
ATOM 1984 O O . LEU A 1 282 ? 7.677 50.252 111.708 1.00 22.33 1089 LEU A O 1
ATOM 1989 N N . VAL A 1 283 ? 7.408 51.096 109.699 1.00 25.98 1090 VAL A N 1
ATOM 1990 C CA . VAL A 1 283 ? 8.662 51.866 109.728 1.00 28.26 1090 VAL A CA 1
ATOM 1991 C C . VAL A 1 283 ? 8.667 52.903 110.859 1.00 28.53 1090 VAL A C 1
ATOM 1992 O O . VAL A 1 283 ? 9.658 53.004 111.584 1.00 25.76 1090 VAL A O 1
ATOM 1996 N N . SER A 1 284 ? 7.569 53.641 111.059 1.00 27.48 1091 SER A N 1
ATOM 1997 C CA . SER A 1 284 ? 7.530 54.599 112.197 1.00 29.49 1091 SER A CA 1
ATOM 1998 C C . SER A 1 284 ? 7.658 53.894 113.528 1.00 27.84 1091 SER A C 1
ATOM 1999 O O . SER A 1 284 ? 8.422 54.336 114.411 1.00 27.19 1091 SER A O 1
ATOM 2002 N N . LEU A 1 285 ? 6.910 52.789 113.693 1.00 25.83 1092 LEU A N 1
ATOM 2003 C CA . LEU A 1 285 ? 6.950 52.041 114.946 1.00 24.69 1092 LEU A CA 1
ATOM 2004 C C . LEU A 1 285 ? 8.325 51.452 115.220 1.00 25.60 1092 LEU A C 1
ATOM 2005 O O . LEU A 1 285 ? 8.827 51.544 116.350 1.00 25.05 1092 LEU A O 1
ATOM 2010 N N . ASN A 1 286 ? 8.960 50.882 114.197 1.00 26.57 1093 ASN A N 1
ATOM 2011 C CA . ASN A 1 286 ? 10.315 50.348 114.372 1.00 29.22 1093 ASN A CA 1
ATOM 2012 C C . ASN A 1 286 ? 11.323 51.427 114.735 1.00 29.20 1093 ASN A C 1
ATOM 2013 O O . ASN A 1 286 ? 12.195 51.163 115.530 1.00 29.37 1093 ASN A O 1
ATOM 2018 N N . ARG A 1 287 ? 11.190 52.628 114.148 1.00 29.03 1094 ARG A N 1
ATOM 2019 C CA . ARG A 1 287 ? 12.041 53.785 114.528 1.00 33.42 1094 ARG A CA 1
ATOM 2020 C C . ARG A 1 287 ? 11.824 54.155 116.010 1.00 31.12 1094 ARG A C 1
ATOM 2021 O O . ARG A 1 287 ? 12.770 54.409 116.736 1.00 30.80 1094 ARG A O 1
ATOM 2029 N N . MET A 1 288 ? 10.580 54.125 116.465 1.00 29.29 1095 MET A N 1
ATOM 2030 C CA . MET A 1 288 ? 10.291 54.340 117.908 1.00 29.26 1095 MET A CA 1
ATOM 2031 C C . MET A 1 288 ? 10.850 53.232 118.778 1.00 28.66 1095 MET A C 1
ATOM 2032 O O . MET A 1 288 ? 11.515 53.514 119.813 1.00 30.65 1095 MET A O 1
ATOM 2037 N N . LEU A 1 289 ? 10.701 51.990 118.322 1.00 28.53 1096 LEU A N 1
ATOM 2038 C CA . LEU A 1 289 ? 11.201 50.815 119.069 1.00 30.16 1096 LEU A CA 1
ATOM 2039 C C . LEU A 1 289 ? 12.710 50.843 119.251 1.00 32.38 1096 LEU A C 1
ATOM 2040 O O . LEU A 1 289 ? 13.209 50.442 120.285 1.00 31.55 1096 LEU A O 1
ATOM 2045 N N . GLU A 1 290 ? 13.408 51.312 118.222 1.00 34.23 1097 GLU A N 1
ATOM 2046 C CA . GLU A 1 290 ? 14.884 51.395 118.194 1.00 37.75 1097 GLU A CA 1
ATOM 2047 C C . GLU A 1 290 ? 15.501 52.489 119.080 1.00 39.34 1097 GLU A C 1
ATOM 2048 O O . GLU A 1 290 ? 16.595 52.311 119.576 1.00 40.70 1097 GLU A O 1
ATOM 2054 N N . GLU A 1 291 ? 14.825 53.624 119.257 1.00 43.24 1098 GLU A N 1
ATOM 2055 C CA . GLU A 1 291 ? 15.312 54.675 120.173 1.00 46.11 1098 GLU A CA 1
ATOM 2056 C C . GLU A 1 291 ? 15.362 54.194 121.623 1.00 45.67 1098 GLU A C 1
ATOM 2057 O O . GLU A 1 291 ? 14.671 53.254 121.996 1.00 43.85 1098 GLU A O 1
ATOM 2063 N N . ARG A 1 292 ? 16.192 54.851 122.441 1.00 47.12 1099 ARG A N 1
ATOM 2064 C CA . ARG A 1 292 ? 16.275 54.557 123.894 1.00 49.43 1099 ARG A CA 1
ATOM 2065 C C . ARG A 1 292 ? 15.052 55.077 124.669 1.00 51.19 1099 ARG A C 1
ATOM 2066 O O . ARG A 1 292 ? 14.652 54.499 125.682 1.00 55.80 1099 ARG A O 1
ATOM 2068 N N . LYS A 1 293 ? 14.467 56.157 124.162 1.00 53.17 1100 LYS A N 1
ATOM 2069 C CA . LYS A 1 293 ? 13.310 56.847 124.776 1.00 52.41 1100 LYS A CA 1
ATOM 2070 C C . LYS A 1 293 ? 12.004 56.005 124.988 1.00 50.08 1100 LYS A C 1
ATOM 2071 O O . LYS A 1 293 ? 11.706 55.118 124.209 1.00 56.80 1100 LYS A O 1
ATOM 2077 N N . THR A 1 294 ? 11.245 56.324 126.048 1.00 48.34 1101 THR A N 1
ATOM 2078 C CA . THR A 1 294 ? 9.996 55.624 126.425 1.00 44.05 1101 THR A CA 1
ATOM 2079 C C . THR A 1 294 ? 8.779 56.394 125.882 1.00 41.00 1101 THR A C 1
ATOM 2080 O O . THR A 1 294 ? 8.592 57.554 126.193 1.00 37.98 1101 THR A O 1
ATOM 2084 N N . TYR A 1 295 ? 7.920 55.713 125.128 1.00 35.71 1102 TYR A N 1
ATOM 2085 C CA . TYR A 1 295 ? 6.849 56.384 124.374 1.00 35.11 1102 TYR A CA 1
ATOM 2086 C C . TYR A 1 295 ? 5.497 56.319 125.083 1.00 34.48 1102 TYR A C 1
ATOM 2087 O O . TYR A 1 295 ? 4.663 57.211 124.891 1.00 34.41 1102 TYR A O 1
ATOM 2096 N N . VAL A 1 296 ? 5.260 55.240 125.824 1.00 31.91 1103 VAL A N 1
ATOM 2097 C CA . VAL A 1 296 ? 4.018 55.053 126.581 1.00 31.85 1103 VAL A CA 1
ATOM 2098 C C . VAL A 1 296 ? 4.407 55.049 128.055 1.00 34.02 1103 VAL A C 1
ATOM 2099 O O . VAL A 1 296 ? 5.186 54.220 128.467 1.00 30.58 1103 VAL A O 1
ATOM 2103 N N . ASN A 1 297 ? 3.881 56.006 128.814 1.00 34.70 1104 ASN A N 1
ATOM 2104 C CA . ASN A 1 297 ? 4.176 56.136 130.246 1.00 39.01 1104 ASN A CA 1
ATOM 2105 C C . ASN A 1 297 ? 3.276 55.167 130.992 1.00 39.38 1104 ASN A C 1
ATOM 2106 O O . ASN A 1 297 ? 2.047 55.223 130.856 1.00 46.04 1104 ASN A O 1
ATOM 2111 N N . THR A 1 298 ? 3.867 54.206 131.686 1.00 38.90 1105 THR A N 1
ATOM 2112 C CA . THR A 1 298 ? 3.078 53.219 132.439 1.00 37.37 1105 THR A CA 1
ATOM 2113 C C . THR A 1 298 ? 3.237 53.457 133.940 1.00 39.46 1105 THR A C 1
ATOM 2114 O O . THR A 1 298 ? 2.908 52.592 134.743 1.00 43.27 1105 THR A O 1
ATOM 2118 N N . THR A 1 299 ? 3.717 54.635 134.322 1.00 37.04 1106 THR A N 1
ATOM 2119 C CA . THR A 1 299 ? 3.986 54.937 135.731 1.00 39.05 1106 THR A CA 1
ATOM 2120 C C . THR A 1 299 ? 2.684 55.375 136.423 1.00 38.70 1106 THR A C 1
ATOM 2121 O O . THR A 1 299 ? 1.804 55.926 135.783 1.00 40.60 1106 THR A O 1
ATOM 2125 N N . LEU A 1 300 ? 2.527 55.050 137.704 1.00 37.73 1107 LEU A N 1
ATOM 2126 C CA . LEU A 1 300 ? 1.422 55.608 138.486 1.00 38.56 1107 LEU A CA 1
ATOM 2127 C C . LEU A 1 300 ? 1.811 56.991 139.002 1.00 39.81 1107 LEU A C 1
ATOM 2128 O O . LEU A 1 300 ? 2.973 57.250 139.267 1.00 42.03 1107 LEU A O 1
ATOM 2133 N N . TYR A 1 301 ? 0.821 57.843 139.207 1.00 40.44 1108 TYR A N 1
ATOM 2134 C CA . TYR A 1 301 ? 1.014 59.142 139.877 1.00 43.52 1108 TYR A CA 1
ATOM 2135 C C . TYR A 1 301 ? -0.332 59.546 140.476 1.00 44.48 1108 TYR A C 1
ATOM 2136 O O . TYR A 1 301 ? -1.349 58.901 140.193 1.00 42.75 1108 TYR A O 1
ATOM 2145 N N . GLU A 1 302 ? -0.336 60.558 141.340 1.00 45.25 1109 GLU A N 1
ATOM 2146 C CA . GLU A 1 302 ? -1.563 60.967 142.027 1.00 46.84 1109 GLU A CA 1
ATOM 2147 C C . GLU A 1 302 ? -2.636 61.401 141.005 1.00 44.85 1109 GLU A C 1
ATOM 2148 O O . GLU A 1 302 ? -2.330 62.031 139.999 1.00 42.41 1109 GLU A O 1
ATOM 2154 N N . LYS A 1 303 ? -3.878 61.005 141.235 1.00 45.23 1110 LYS A N 1
ATOM 2155 C CA . LYS A 1 303 ? -4.970 61.309 140.285 1.00 47.17 1110 LYS A CA 1
ATOM 2156 C C . LYS A 1 303 ? -4.892 60.537 138.959 1.00 44.02 1110 LYS A C 1
ATOM 2157 O O . LYS A 1 303 ? -5.655 60.818 138.051 1.00 46.21 1110 LYS A O 1
ATOM 2159 N N . PHE A 1 304 ? -3.986 59.556 138.847 1.00 43.38 1111 PHE A N 1
ATOM 2160 C CA . PHE A 1 304 ? -3.945 58.696 137.646 1.00 39.22 1111 PHE A CA 1
ATOM 2161 C C . PHE A 1 304 ? -5.303 58.042 137.445 1.00 37.86 1111 PHE A C 1
ATOM 2162 O O . PHE A 1 304 ? -5.922 57.586 138.395 1.00 37.57 1111 PHE A O 1
ATOM 2170 N N . THR A 1 305 ? -5.728 57.923 136.186 1.00 36.89 1112 THR A N 1
ATOM 2171 C CA . THR A 1 305 ? -6.938 57.178 135.849 1.00 37.38 1112 THR A CA 1
ATOM 2172 C C . THR A 1 305 ? -6.724 56.426 134.521 1.00 34.52 1112 THR A C 1
ATOM 2173 O O . THR A 1 305 ? -6.053 56.933 133.620 1.00 32.70 1112 THR A O 1
ATOM 2177 N N . TYR A 1 306 ? -7.300 55.227 134.412 1.00 31.98 1113 TYR A N 1
ATOM 2178 C CA . TYR A 1 306 ? -7.335 54.503 133.144 1.00 29.72 1113 TYR A CA 1
ATOM 2179 C C . TYR A 1 306 ? -8.391 55.114 132.229 1.00 29.89 1113 TYR A C 1
ATOM 2180 O O . TYR A 1 306 ? -9.377 55.659 132.694 1.00 31.01 1113 TYR A O 1
ATOM 2189 N N . ALA A 1 307 ? -8.178 55.032 130.930 1.00 29.15 1114 ALA A N 1
ATOM 2190 C CA . ALA A 1 307 ? -9.264 55.262 129.968 1.00 30.59 1114 ALA A CA 1
ATOM 2191 C C . ALA A 1 307 ? -10.425 54.306 130.321 1.00 31.86 1114 ALA A C 1
ATOM 2192 O O . ALA A 1 307 ? -10.226 53.087 130.610 1.00 30.37 1114 ALA A O 1
ATOM 2194 N N . GLY A 1 308 ? -11.630 54.852 130.294 1.00 33.32 1115 GLY A N 1
ATOM 2195 C CA . GLY A 1 308 ? -12.792 54.102 130.698 1.00 34.07 1115 GLY A CA 1
ATOM 2196 C C . GLY A 1 308 ? -13.161 52.979 129.735 1.00 31.98 1115 GLY A C 1
ATOM 2197 O O . GLY A 1 308 ? -12.860 53.024 128.527 1.00 32.38 1115 GLY A O 1
ATOM 2198 N N . ILE A 1 309 ? -13.755 51.946 130.306 1.00 31.99 1116 ILE A N 1
ATOM 2199 C CA . ILE A 1 309 ? -14.370 50.864 129.583 1.00 31.59 1116 ILE A CA 1
ATOM 2200 C C . ILE A 1 309 ? -15.878 50.974 129.757 1.00 33.82 1116 ILE A C 1
ATOM 2201 O O . ILE A 1 309 ? -16.346 51.094 130.866 1.00 34.52 1116 ILE A O 1
ATOM 2206 N N . ASP A 1 310 ? -16.651 50.941 128.678 1.00 34.04 1117 ASP A N 1
ATOM 2207 C CA . ASP A 1 310 ? -18.112 50.943 128.798 1.00 39.34 1117 ASP A CA 1
ATOM 2208 C C . ASP A 1 310 ? -18.630 49.585 128.356 1.00 40.92 1117 ASP A C 1
ATOM 2209 O O . ASP A 1 310 ? -18.787 49.343 127.152 1.00 37.23 1117 ASP A O 1
ATOM 2214 N N . CYS A 1 311 ? -18.897 48.703 129.326 1.00 44.10 1118 CYS A N 1
ATOM 2215 C CA . CYS A 1 311 ? -19.251 47.312 129.024 1.00 48.38 1118 CYS A CA 1
ATOM 2216 C C . CYS A 1 311 ? -20.589 47.225 128.288 1.00 49.59 1118 CYS A C 1
ATOM 2217 O O . CYS A 1 311 ? -20.818 46.284 127.515 1.00 49.38 1118 CYS A O 1
ATOM 2220 N N . SER A 1 312 ? -21.446 48.222 128.500 1.00 48.47 1119 SER A N 1
ATOM 2221 C CA . SER A 1 312 ? -22.762 48.249 127.872 1.00 52.26 1119 SER A CA 1
ATOM 2222 C C . SER A 1 312 ? -22.674 48.607 126.380 1.00 49.69 1119 SER A C 1
ATOM 2223 O O . SER A 1 312 ? -23.511 48.193 125.594 1.00 48.68 1119 SER A O 1
ATOM 2226 N N . ALA A 1 313 ? -21.650 49.361 125.995 1.00 44.04 1120 ALA A N 1
ATOM 2227 C CA . ALA A 1 313 ? -21.389 49.624 124.575 1.00 40.04 1120 ALA A CA 1
ATOM 2228 C C . ALA A 1 313 ? -20.880 48.373 123.860 1.00 37.21 1120 ALA A C 1
ATOM 2229 O O . ALA A 1 313 ? -20.869 48.314 122.623 1.00 37.72 1120 ALA A O 1
ATOM 2231 N N . GLU A 1 314 ? -20.472 47.365 124.616 1.00 34.59 1121 GLU A N 1
ATOM 2232 C CA . GLU A 1 314 ? -19.694 46.270 124.053 1.00 35.74 1121 GLU A CA 1
ATOM 2233 C C . GLU A 1 314 ? -20.395 44.932 123.995 1.00 37.90 1121 GLU A C 1
ATOM 2234 O O . GLU A 1 314 ? -20.135 44.133 123.066 1.00 40.27 1121 GLU A O 1
ATOM 2240 N N . GLU A 1 315 ? -21.225 44.657 124.989 1.00 38.67 1122 GLU A N 1
ATOM 2241 C CA . GLU A 1 315 ? -21.757 43.307 125.168 1.00 43.18 1122 GLU A CA 1
ATOM 2242 C C . GLU A 1 315 ? -23.088 43.122 124.463 1.00 44.51 1122 GLU A C 1
ATOM 2243 O O . GLU A 1 315 ? -24.011 43.868 124.734 1.00 47.23 1122 GLU A O 1
ATOM 2245 N N . TYR B 1 9 ? -4.904 30.999 162.393 1.00 65.80 816 TYR B N 1
ATOM 2246 C CA . TYR B 1 9 ? -5.161 30.716 160.944 1.00 65.17 816 TYR B CA 1
ATOM 2247 C C . TYR B 1 9 ? -6.263 31.632 160.421 1.00 65.73 816 TYR B C 1
ATOM 2248 O O . TYR B 1 9 ? -7.213 31.922 161.151 1.00 68.89 816 TYR B O 1
ATOM 2250 N N . PRO B 1 10 ? -6.151 32.098 159.157 1.00 61.73 817 PRO B N 1
ATOM 2251 C CA . PRO B 1 10 ? -7.318 32.763 158.589 1.00 61.89 817 PRO B CA 1
ATOM 2252 C C . PRO B 1 10 ? -8.334 31.722 158.135 1.00 62.37 817 PRO B C 1
ATOM 2253 O O . PRO B 1 10 ? -7.965 30.749 157.479 1.00 58.63 817 PRO B O 1
ATOM 2257 N N . VAL B 1 11 ? -9.593 31.898 158.538 1.00 65.52 818 VAL B N 1
ATOM 2258 C CA . VAL B 1 11 ? -10.660 30.963 158.199 1.00 66.72 818 VAL B CA 1
ATOM 2259 C C . VAL B 1 11 ? -11.364 31.437 156.935 1.00 68.50 818 VAL B C 1
ATOM 2260 O O . VAL B 1 11 ? -11.648 32.629 156.786 1.00 70.77 818 VAL B O 1
ATOM 2262 N N . LEU B 1 12 ? -11.631 30.501 156.021 1.00 69.27 819 LEU B N 1
ATOM 2263 C CA . LEU B 1 12 ? -12.329 30.798 154.774 1.00 68.42 819 LEU B CA 1
ATOM 2264 C C . LEU B 1 12 ? -13.760 30.245 154.820 1.00 71.03 819 LEU B C 1
ATOM 2265 O O . LEU B 1 12 ? -13.980 29.130 155.287 1.00 70.44 819 LEU B O 1
ATOM 2267 N N . ASP B 1 13 ? -14.729 31.032 154.344 1.00 72.77 820 ASP B N 1
ATOM 2268 C CA . ASP B 1 13 ? -16.123 30.564 154.238 1.00 75.65 820 ASP B CA 1
ATOM 2269 C C . ASP B 1 13 ? -16.247 29.614 153.047 1.00 72.89 820 ASP B C 1
ATOM 2270 O O . ASP B 1 13 ? -15.815 29.943 151.953 1.00 72.14 820 ASP B O 1
ATOM 2272 N N . TRP B 1 14 ? -16.816 28.428 153.276 1.00 75.11 821 TRP B N 1
ATOM 2273 C CA . TRP B 1 14 ? -17.015 27.435 152.208 1.00 76.85 821 TRP B CA 1
ATOM 2274 C C . TRP B 1 14 ? -17.731 28.038 151.006 1.00 76.26 821 TRP B C 1
ATOM 2275 O O . TRP B 1 14 ? -17.333 27.807 149.864 1.00 77.04 821 TRP B O 1
ATOM 2286 N N . ASN B 1 15 ? -18.774 28.823 151.275 1.00 76.73 822 ASN B N 1
ATOM 2287 C CA . ASN B 1 15 ? -19.524 29.521 150.230 1.00 79.32 822 ASN B CA 1
ATOM 2288 C C . ASN B 1 15 ? -18.711 30.611 149.531 1.00 77.76 822 ASN B C 1
ATOM 2289 O O . ASN B 1 15 ? -19.091 31.070 148.459 1.00 77.23 822 ASN B O 1
ATOM 2291 N N . ASP B 1 16 ? -17.599 31.027 150.140 1.00 79.62 823 ASP B N 1
ATOM 2292 C CA . ASP B 1 16 ? -16.687 32.002 149.525 1.00 77.25 823 ASP B CA 1
ATOM 2293 C C . ASP B 1 16 ? -15.751 31.386 148.470 1.00 76.28 823 ASP B C 1
ATOM 2294 O O . ASP B 1 16 ? -14.951 32.108 147.872 1.00 72.78 823 ASP B O 1
ATOM 2296 N N . ILE B 1 17 ? -15.856 30.068 148.252 1.00 74.74 824 ILE B N 1
ATOM 2297 C CA . ILE B 1 17 ? -14.985 29.337 147.317 1.00 71.53 824 ILE B CA 1
ATOM 2298 C C . ILE B 1 17 ? -15.746 28.804 146.102 1.00 70.43 824 ILE B C 1
ATOM 2299 O O . ILE B 1 17 ? -16.726 28.080 146.253 1.00 72.59 824 ILE B O 1
ATOM 2304 N N . LYS B 1 18 ? -15.267 29.136 144.906 1.00 70.26 825 LYS B N 1
ATOM 2305 C CA . LYS B 1 18 ? -15.691 28.463 143.678 1.00 71.81 825 LYS B CA 1
ATOM 2306 C C . LYS B 1 18 ? -14.546 27.594 143.127 1.00 71.12 825 LYS B C 1
ATOM 2307 O O . LYS B 1 18 ? -13.505 28.108 142.715 1.00 68.56 825 LYS B O 1
ATOM 2309 N N . PHE B 1 19 ? -14.749 26.277 143.125 1.00 71.40 826 PHE B N 1
ATOM 2310 C CA . PHE B 1 19 ? -13.744 25.336 142.643 1.00 70.73 826 PHE B CA 1
ATOM 2311 C C . PHE B 1 19 ? -13.732 25.257 141.129 1.00 71.08 826 PHE B C 1
ATOM 2312 O O . PHE B 1 19 ? -14.767 25.415 140.487 1.00 72.83 826 PHE B O 1
ATOM 2320 N N . GLN B 1 20 ? -12.551 25.003 140.568 1.00 69.65 827 GLN B N 1
ATOM 2321 C CA . GLN B 1 20 ? -12.403 24.733 139.142 1.00 70.21 827 GLN B CA 1
ATOM 2322 C C . GLN B 1 20 ? -11.652 23.394 138.960 1.00 69.41 827 GLN B C 1
ATOM 2323 O O . GLN B 1 20 ? -11.971 22.428 139.635 1.00 70.96 827 GLN B O 1
ATOM 2329 N N . ASP B 1 21 ? -10.667 23.335 138.066 1.00 68.38 828 ASP B N 1
ATOM 2330 C CA . ASP B 1 21 ? -10.024 22.060 137.710 1.00 69.19 828 ASP B CA 1
ATOM 2331 C C . ASP B 1 21 ? -9.093 21.500 138.781 1.00 69.47 828 ASP B C 1
ATOM 2332 O O . ASP B 1 21 ? -8.513 22.245 139.582 1.00 66.76 828 ASP B O 1
ATOM 2337 N N . VAL B 1 22 ? -8.950 20.174 138.770 1.00 70.51 829 VAL B N 1
ATOM 2338 C CA . VAL B 1 22 ? -7.907 19.489 139.520 1.00 66.61 829 VAL B CA 1
ATOM 2339 C C . VAL B 1 22 ? -6.597 19.757 138.808 1.00 66.23 829 VAL B C 1
ATOM 2340 O O . VAL B 1 22 ? -6.529 19.659 137.584 1.00 66.65 829 VAL B O 1
ATOM 2344 N N . ILE B 1 23 ? -5.565 20.119 139.569 1.00 62.38 830 ILE B N 1
ATOM 2345 C CA . ILE B 1 23 ? -4.257 20.452 138.986 1.00 61.97 830 ILE B CA 1
ATOM 2346 C C . ILE B 1 23 ? -3.116 19.638 139.609 1.00 59.97 830 ILE B C 1
ATOM 2347 O O . ILE B 1 23 ? -1.951 19.996 139.465 1.00 58.57 830 ILE B O 1
ATOM 2352 N N . GLY B 1 24 ? -3.458 18.554 140.302 1.00 58.96 831 GLY B N 1
ATOM 2353 C CA . GLY B 1 24 ? -2.483 17.786 141.060 1.00 56.81 831 GLY B CA 1
ATOM 2354 C C . GLY B 1 24 ? -3.172 16.757 141.936 1.00 64.07 831 GLY B C 1
ATOM 2355 O O . GLY B 1 24 ? -4.255 17.019 142.465 1.00 64.27 831 GLY B O 1
ATOM 2356 N N . GLU B 1 25 ? -2.549 15.586 142.089 1.00 65.98 832 GLU B N 1
ATOM 2357 C CA . GLU B 1 25 ? -3.173 14.457 142.798 1.00 69.92 832 GLU B CA 1
ATOM 2358 C C . GLU B 1 25 ? -2.137 13.623 143.569 1.00 71.72 832 GLU B C 1
ATOM 2359 O O . GLU B 1 25 ? -0.937 13.731 143.338 1.00 67.51 832 GLU B O 1
ATOM 2361 N N . GLY B 1 26 ? -2.616 12.806 144.501 1.00 73.71 833 GLY B N 1
ATOM 2362 C CA . GLY B 1 26 ? -1.743 11.925 145.284 1.00 72.48 833 GLY B CA 1
ATOM 2363 C C . GLY B 1 26 ? -2.534 11.043 146.230 1.00 72.27 833 GLY B C 1
ATOM 2364 O O . GLY B 1 26 ? -3.694 11.316 146.521 1.00 73.15 833 GLY B O 1
ATOM 2365 N N . ASN B 1 27 ? -1.906 9.984 146.723 1.00 71.73 834 ASN B N 1
ATOM 2366 C CA . ASN B 1 27 ? -2.535 9.139 147.735 1.00 75.12 834 ASN B CA 1
ATOM 2367 C C . ASN B 1 27 ? -3.045 9.954 148.941 1.00 76.30 834 ASN B C 1
ATOM 2368 O O . ASN B 1 27 ? -4.029 9.577 149.581 1.00 82.02 834 ASN B O 1
ATOM 2370 N N . PHE B 1 28 ? -2.393 11.081 149.228 1.00 75.79 835 PHE B N 1
ATOM 2371 C CA . PHE B 1 28 ? -2.694 11.858 150.433 1.00 78.12 835 PHE B CA 1
ATOM 2372 C C . PHE B 1 28 ? -3.766 12.945 150.223 1.00 78.14 835 PHE B C 1
ATOM 2373 O O . PHE B 1 28 ? -4.356 13.413 151.188 1.00 80.81 835 PHE B O 1
ATOM 2375 N N . GLY B 1 29 ? -4.022 13.337 148.974 1.00 78.03 836 GLY B N 1
ATOM 2376 C CA . GLY B 1 29 ? -5.011 14.392 148.686 1.00 75.86 836 GLY B CA 1
ATOM 2377 C C . GLY B 1 29 ? -4.925 14.949 147.272 1.00 72.24 836 GLY B C 1
ATOM 2378 O O . GLY B 1 29 ? -4.129 14.487 146.454 1.00 70.56 836 GLY B O 1
ATOM 2379 N N . GLN B 1 30 ? -5.760 15.945 146.977 1.00 71.88 837 GLN B N 1
ATOM 2380 C CA . GLN B 1 30 ? -5.762 16.590 145.658 1.00 68.64 837 GLN B CA 1
ATOM 2381 C C . GLN B 1 30 ? -5.613 18.107 145.760 1.00 63.58 837 GLN B C 1
ATOM 2382 O O . GLN B 1 30 ? -5.880 18.700 146.800 1.00 64.50 837 GLN B O 1
ATOM 2384 N N . VAL B 1 31 ? -5.176 18.723 144.665 1.00 59.72 838 VAL B N 1
ATOM 2385 C CA . VAL B 1 31 ? -5.041 20.164 144.586 1.00 56.42 838 VAL B CA 1
ATOM 2386 C C . VAL B 1 31 ? -5.932 20.654 143.456 1.00 56.76 838 VAL B C 1
ATOM 2387 O O . VAL B 1 31 ? -5.878 20.115 142.356 1.00 57.90 838 VAL B O 1
ATOM 2391 N N . LEU B 1 32 ? -6.775 21.651 143.750 1.00 54.14 839 LEU B N 1
ATOM 2392 C CA . LEU B 1 32 ? -7.698 22.228 142.770 1.00 53.61 839 LEU B CA 1
ATOM 2393 C C . LEU B 1 32 ? -7.419 23.705 142.558 1.00 50.62 839 LEU B C 1
ATOM 2394 O O . LEU B 1 32 ? -7.105 24.410 143.496 1.00 47.26 839 LEU B O 1
ATOM 2399 N N . LYS B 1 33 ? -7.516 24.163 141.312 1.00 50.60 840 LYS B N 1
ATOM 2400 C CA . LYS B 1 33 ? -7.528 25.589 141.044 1.00 52.56 840 LYS B CA 1
ATOM 2401 C C . LYS B 1 33 ? -8.892 26.115 141.476 1.00 53.33 840 LYS B C 1
ATOM 2402 O O . LYS B 1 33 ? -9.899 25.397 141.393 1.00 55.10 840 LYS B O 1
ATOM 2408 N N . ALA B 1 34 ? -8.920 27.337 141.988 1.00 53.28 841 ALA B N 1
ATOM 2409 C CA . ALA B 1 34 ? -10.163 27.897 142.540 1.00 54.03 841 ALA B CA 1
ATOM 2410 C C . ALA B 1 34 ? -10.118 29.404 142.568 1.00 55.64 841 ALA B C 1
ATOM 2411 O O . ALA B 1 34 ? -9.050 30.006 142.387 1.00 51.86 841 ALA B O 1
ATOM 2413 N N . ARG B 1 35 ? -11.300 30.001 142.753 1.00 59.85 842 ARG B N 1
ATOM 2414 C CA . ARG B 1 35 ? -11.445 31.420 143.085 1.00 59.77 842 ARG B CA 1
ATOM 2415 C C . ARG B 1 35 ? -11.994 31.511 144.492 1.00 59.46 842 ARG B C 1
ATOM 2416 O O . ARG B 1 35 ? -12.920 30.789 144.849 1.00 60.15 842 ARG B O 1
ATOM 2424 N N . ILE B 1 36 ? -11.391 32.365 145.309 1.00 58.69 843 ILE B N 1
ATOM 2425 C CA . ILE B 1 36 ? -11.899 32.609 146.644 1.00 58.34 843 ILE B CA 1
ATOM 2426 C C . ILE B 1 36 ? -12.164 34.090 146.837 1.00 58.76 843 ILE B C 1
ATOM 2427 O O . ILE B 1 36 ? -11.625 34.932 146.112 1.00 56.44 843 ILE B O 1
ATOM 2432 N N . LYS B 1 37 ? -13.004 34.391 147.813 1.00 59.95 844 LYS B N 1
ATOM 2433 C CA . LYS B 1 37 ? -13.178 35.753 148.281 1.00 62.05 844 LYS B CA 1
ATOM 2434 C C . LYS B 1 37 ? -12.546 35.830 149.651 1.00 61.87 844 LYS B C 1
ATOM 2435 O O . LYS B 1 37 ? -12.892 35.054 150.531 1.00 64.31 844 LYS B O 1
ATOM 2437 N N . LYS B 1 38 ? -11.617 36.767 149.825 1.00 61.67 845 LYS B N 1
ATOM 2438 C CA . LYS B 1 38 ? -10.939 36.976 151.104 1.00 61.47 845 LYS B CA 1
ATOM 2439 C C . LYS B 1 38 ? -10.950 38.475 151.396 1.00 64.63 845 LYS B C 1
ATOM 2440 O O . LYS B 1 38 ? -10.600 39.285 150.520 1.00 61.99 845 LYS B O 1
ATOM 2442 N N . ASP B 1 39 ? -11.366 38.837 152.617 1.00 66.22 846 ASP B N 1
ATOM 2443 C CA . ASP B 1 39 ? -11.653 40.221 152.967 1.00 69.11 846 ASP B CA 1
ATOM 2444 C C . ASP B 1 39 ? -12.538 40.814 151.871 1.00 72.36 846 ASP B C 1
ATOM 2445 O O . ASP B 1 39 ? -13.678 40.375 151.691 1.00 73.36 846 ASP B O 1
ATOM 2447 N N . GLY B 1 40 ? -12.000 41.755 151.098 1.00 74.57 847 GLY B N 1
ATOM 2448 C CA . GLY B 1 40 ? -12.756 42.383 150.017 1.00 77.40 847 GLY B CA 1
ATOM 2449 C C . GLY B 1 40 ? -12.462 41.829 148.633 1.00 78.49 847 GLY B C 1
ATOM 2450 O O . GLY B 1 40 ? -13.287 41.959 147.730 1.00 81.53 847 GLY B O 1
ATOM 2451 N N . LEU B 1 41 ? -11.294 41.209 148.460 1.00 78.22 848 LEU B N 1
ATOM 2452 C CA . LEU B 1 41 ? -10.810 40.824 147.128 1.00 76.86 848 LEU B CA 1
ATOM 2453 C C . LEU B 1 41 ? -11.260 39.427 146.717 1.00 76.89 848 LEU B C 1
ATOM 2454 O O . LEU B 1 41 ? -11.370 38.524 147.554 1.00 78.74 848 LEU B O 1
ATOM 2456 N N . ARG B 1 42 ? -11.541 39.267 145.425 1.00 75.59 849 ARG B N 1
ATOM 2457 C CA . ARG B 1 42 ? -11.733 37.953 144.826 1.00 72.99 849 ARG B CA 1
ATOM 2458 C C . ARG B 1 42 ? -10.398 37.542 144.184 1.00 69.42 849 ARG B C 1
ATOM 2459 O O . ARG B 1 42 ? -9.746 38.338 143.508 1.00 66.74 849 ARG B O 1
ATOM 2461 N N . MET B 1 43 ? -10.011 36.292 144.404 1.00 66.31 850 MET B N 1
ATOM 2462 C CA . MET B 1 43 ? -8.624 35.857 144.290 1.00 63.12 850 MET B CA 1
ATOM 2463 C C . MET B 1 43 ? -8.516 34.521 143.631 1.00 58.83 850 MET B C 1
ATOM 2464 O O . MET B 1 43 ? -9.383 33.690 143.833 1.00 59.34 850 MET B O 1
ATOM 2469 N N . ASP B 1 44 ? -7.413 34.276 142.922 1.00 55.70 851 ASP B N 1
ATOM 2470 C CA . ASP B 1 44 ? -7.051 32.914 142.541 1.00 49.89 851 ASP B CA 1
ATOM 2471 C C . ASP B 1 44 ? -6.496 32.201 143.788 1.00 47.98 851 ASP B C 1
ATOM 2472 O O . ASP B 1 44 ? -5.995 32.846 144.716 1.00 48.88 851 ASP B O 1
ATOM 2477 N N . ALA B 1 45 ? -6.629 30.887 143.824 1.00 44.00 852 ALA B N 1
ATOM 2478 C CA . ALA B 1 45 ? -5.980 30.082 144.839 1.00 42.91 852 ALA B CA 1
ATOM 2479 C C . ALA B 1 45 ? -5.797 28.663 144.327 1.00 42.04 852 ALA B C 1
ATOM 2480 O O . ALA B 1 45 ? -6.542 28.199 143.463 1.00 40.72 852 ALA B O 1
ATOM 2482 N N . ALA B 1 46 ? -4.820 27.967 144.884 1.00 40.57 853 ALA B N 1
ATOM 2483 C CA . ALA B 1 46 ? -4.739 26.518 144.721 1.00 39.34 853 ALA B CA 1
ATOM 2484 C C . ALA B 1 46 ? -5.161 25.908 146.028 1.00 40.38 853 ALA B C 1
ATOM 2485 O O . ALA B 1 46 ? -4.576 26.224 147.060 1.00 39.11 853 ALA B O 1
ATOM 2487 N N . ILE B 1 47 ? -6.166 25.038 146.012 1.00 42.12 854 ILE B N 1
ATOM 2488 C CA . ILE B 1 47 ? -6.712 24.505 147.269 1.00 44.95 854 ILE B CA 1
ATOM 2489 C C . ILE B 1 47 ? -6.328 23.050 147.422 1.00 45.58 854 ILE B C 1
ATOM 2490 O O . ILE B 1 47 ? -6.685 22.231 146.590 1.00 47.98 854 ILE B O 1
ATOM 2495 N N . LYS B 1 48 ? -5.617 22.738 148.495 1.00 47.10 855 LYS B N 1
ATOM 2496 C CA . LYS B 1 48 ? -5.238 21.369 148.805 1.00 49.08 855 LYS B CA 1
ATOM 2497 C C . LYS B 1 48 ? -6.322 20.749 149.686 1.00 51.19 855 LYS B C 1
ATOM 2498 O O . LYS B 1 48 ? -6.625 21.272 150.744 1.00 49.60 855 LYS B O 1
ATOM 2504 N N . ARG B 1 49 ? -6.914 19.650 149.218 1.00 54.14 856 ARG B N 1
ATOM 2505 C CA . ARG B 1 49 ? -7.919 18.885 149.983 1.00 54.33 856 ARG B CA 1
ATOM 2506 C C . ARG B 1 49 ? -7.287 17.587 150.490 1.00 55.64 856 ARG B C 1
ATOM 2507 O O . ARG B 1 49 ? -7.840 16.892 151.342 1.00 57.01 856 ARG B O 1
ATOM 2509 N N . GLY B 1 64 ? -0.255 21.156 160.865 1.00 45.96 871 GLY B N 1
ATOM 2510 C CA . GLY B 1 64 ? 1.026 20.672 160.287 1.00 43.17 871 GLY B CA 1
ATOM 2511 C C . GLY B 1 64 ? 1.493 21.522 159.105 1.00 38.58 871 GLY B C 1
ATOM 2512 O O . GLY B 1 64 ? 2.203 22.511 159.276 1.00 37.58 871 GLY B O 1
ATOM 2513 N N . GLU B 1 65 ? 1.112 21.148 157.900 1.00 38.99 872 GLU B N 1
ATOM 2514 C CA . GLU B 1 65 ? 1.328 22.024 156.739 1.00 35.14 872 GLU B CA 1
ATOM 2515 C C . GLU B 1 65 ? 0.677 23.420 157.007 1.00 36.35 872 GLU B C 1
ATOM 2516 O O . GLU B 1 65 ? 1.208 24.488 156.617 1.00 34.49 872 GLU B O 1
ATOM 2522 N N . LEU B 1 66 ? -0.460 23.398 157.690 1.00 38.50 873 LEU B N 1
ATOM 2523 C CA . LEU B 1 66 ? -1.182 24.618 158.025 1.00 40.36 873 LEU B CA 1
ATOM 2524 C C . LEU B 1 66 ? -0.333 25.543 158.905 1.00 38.93 873 LEU B C 1
ATOM 2525 O O . LEU B 1 66 ? -0.244 26.753 158.635 1.00 39.56 873 LEU B O 1
ATOM 2530 N N . GLU B 1 67 ? 0.285 24.976 159.929 1.00 35.77 874 GLU B N 1
ATOM 2531 C CA . GLU B 1 67 ? 1.080 25.756 160.896 1.00 36.53 874 GLU B CA 1
ATOM 2532 C C . GLU B 1 67 ? 2.327 26.321 160.257 1.00 33.82 874 GLU B C 1
ATOM 2533 O O . GLU B 1 67 ? 2.722 27.452 160.544 1.00 31.82 874 GLU B O 1
ATOM 2535 N N . VAL B 1 68 ? 2.981 25.509 159.438 1.00 32.74 875 VAL B N 1
ATOM 2536 C CA . VAL B 1 68 ? 4.189 25.937 158.728 1.00 32.03 875 VAL B CA 1
ATOM 2537 C C . VAL B 1 68 ? 3.912 27.096 157.768 1.00 32.13 875 VAL B C 1
ATOM 2538 O O . VAL B 1 68 ? 4.656 28.067 157.736 1.00 32.90 875 VAL B O 1
ATOM 2542 N N . LEU B 1 69 ? 2.882 26.955 156.935 1.00 33.81 876 LEU B N 1
ATOM 2543 C CA . LEU B 1 69 ? 2.509 28.011 155.992 1.00 32.71 876 LEU B CA 1
ATOM 2544 C C . LEU B 1 69 ? 2.029 29.288 156.732 1.00 32.82 876 LEU B C 1
ATOM 2545 O O . LEU B 1 69 ? 2.344 30.413 156.315 1.00 30.91 876 LEU B O 1
ATOM 2550 N N . CYS B 1 70 ? 1.315 29.119 157.847 1.00 35.00 877 CYS B N 1
ATOM 2551 C CA A CYS B 1 70 ? 0.905 30.264 158.692 0.50 37.07 877 CYS B CA 1
ATOM 2552 C CA B CYS B 1 70 ? 0.895 30.263 158.681 0.50 36.56 877 CYS B CA 1
ATOM 2553 C C . CYS B 1 70 ? 2.084 31.029 159.265 1.00 36.77 877 CYS B C 1
ATOM 2554 O O . CYS B 1 70 ? 2.042 32.252 159.384 1.00 37.88 877 CYS B O 1
ATOM 2559 N N . LYS B 1 71 ? 3.127 30.312 159.655 1.00 37.33 878 LYS B N 1
ATOM 2560 C CA . LYS B 1 71 ? 4.303 30.943 160.286 1.00 35.69 878 LYS B CA 1
ATOM 2561 C C . LYS B 1 71 ? 5.132 31.669 159.229 1.00 33.39 878 LYS B C 1
ATOM 2562 O O . LYS B 1 71 ? 5.527 32.802 159.428 1.00 33.67 878 LYS B O 1
ATOM 2564 N N . LEU B 1 72 ? 5.380 31.019 158.098 1.00 31.95 879 LEU B N 1
ATOM 2565 C CA . LEU B 1 72 ? 6.450 31.469 157.149 1.00 29.55 879 LEU B CA 1
ATOM 2566 C C . LEU B 1 72 ? 5.943 32.123 155.865 1.00 30.25 879 LEU B C 1
ATOM 2567 O O . LEU B 1 72 ? 6.730 32.798 155.150 1.00 28.58 879 LEU B O 1
ATOM 2572 N N . GLY B 1 73 ? 4.657 31.904 155.537 1.00 29.86 880 GLY B N 1
ATOM 2573 C CA . GLY B 1 73 ? 4.107 32.251 154.222 1.00 29.13 880 GLY B CA 1
ATOM 2574 C C . GLY B 1 73 ? 4.119 33.730 153.886 1.00 30.86 880 GLY B C 1
ATOM 2575 O O . GLY B 1 73 ? 4.121 34.112 152.682 1.00 29.17 880 GLY B O 1
ATOM 2576 N N . HIS B 1 74 ? 4.039 34.576 154.929 1.00 31.58 881 HIS B N 1
ATOM 2577 C CA . HIS B 1 74 ? 4.024 36.023 154.711 1.00 32.73 881 HIS B CA 1
ATOM 2578 C C . HIS B 1 74 ? 5.287 36.505 153.973 1.00 30.84 881 HIS B C 1
ATOM 2579 O O . HIS B 1 74 ? 5.252 37.560 153.359 1.00 32.03 881 HIS B O 1
ATOM 2586 N N . HIS B 1 75 ? 6.398 35.785 154.060 1.00 28.99 882 HIS B N 1
ATOM 2587 C CA . HIS B 1 75 ? 7.566 36.205 153.277 1.00 28.34 882 HIS B CA 1
ATOM 2588 C C . HIS B 1 75 ? 7.194 36.119 151.765 1.00 27.15 882 HIS B C 1
ATOM 2589 O O . HIS B 1 75 ? 6.610 35.136 151.324 1.00 25.31 882 HIS B O 1
ATOM 2596 N N . PRO B 1 76 ? 7.501 37.168 150.990 1.00 28.26 883 PRO B N 1
ATOM 2597 C CA . PRO B 1 76 ? 7.092 37.164 149.561 1.00 28.81 883 PRO B CA 1
ATOM 2598 C C . PRO B 1 76 ? 7.760 36.086 148.673 1.00 26.89 883 PRO B C 1
ATOM 2599 O O . PRO B 1 76 ? 7.285 35.827 147.558 1.00 28.59 883 PRO B O 1
ATOM 2603 N N . ASN B 1 77 ? 8.873 35.517 149.124 1.00 25.60 884 ASN B N 1
ATOM 2604 C CA . ASN B 1 77 ? 9.524 34.426 148.418 1.00 25.10 884 ASN B CA 1
ATOM 2605 C C . ASN B 1 77 ? 9.272 33.049 149.041 1.00 23.75 884 ASN B C 1
ATOM 2606 O O . ASN B 1 77 ? 9.938 32.067 148.701 1.00 23.62 884 ASN B O 1
ATOM 2611 N N . ILE B 1 78 ? 8.252 32.986 149.900 1.00 25.07 885 ILE B N 1
ATOM 2612 C CA . ILE B 1 78 ? 7.721 31.742 150.453 1.00 25.77 885 ILE B CA 1
ATOM 2613 C C . ILE B 1 78 ? 6.214 31.696 150.071 1.00 25.24 885 ILE B C 1
ATOM 2614 O O . ILE B 1 78 ? 5.478 32.646 150.297 1.00 25.27 885 ILE B O 1
ATOM 2619 N N . ILE B 1 79 ? 5.764 30.584 149.480 1.00 25.33 886 ILE B N 1
ATOM 2620 C CA . ILE B 1 79 ? 4.345 30.475 149.063 1.00 25.71 886 ILE B CA 1
ATOM 2621 C C . ILE B 1 79 ? 3.435 30.639 150.322 1.00 27.15 886 ILE B C 1
ATOM 2622 O O . ILE B 1 79 ? 3.741 30.145 151.403 1.00 27.81 886 ILE B O 1
ATOM 2627 N N . ASN B 1 80 ? 2.359 31.417 150.184 1.00 28.41 887 ASN B N 1
ATOM 2628 C CA . ASN B 1 80 ? 1.580 31.835 151.324 1.00 29.71 887 ASN B CA 1
ATOM 2629 C C . ASN B 1 80 ? 0.267 31.058 151.530 1.00 31.83 887 ASN B C 1
ATOM 2630 O O . ASN B 1 80 ? -0.341 30.546 150.589 1.00 32.48 887 ASN B O 1
ATOM 2635 N N . LEU B 1 81 ? -0.156 30.993 152.783 1.00 34.79 888 LEU B N 1
ATOM 2636 C CA . LEU B 1 81 ? -1.498 30.520 153.127 1.00 37.41 888 LEU B CA 1
ATOM 2637 C C . LEU B 1 81 ? -2.463 31.682 152.996 1.00 38.95 888 LEU B C 1
ATOM 2638 O O . LEU B 1 81 ? -2.249 32.708 153.615 1.00 38.68 888 LEU B O 1
ATOM 2643 N N . LEU B 1 82 ? -3.513 31.511 152.194 1.00 40.38 889 LEU B N 1
ATOM 2644 C CA . LEU B 1 82 ? -4.601 32.471 152.102 1.00 44.05 889 LEU B CA 1
ATOM 2645 C C . LEU B 1 82 ? -5.687 32.168 153.122 1.00 46.67 889 LEU B C 1
ATOM 2646 O O . LEU B 1 82 ? -6.301 33.074 153.655 1.00 46.32 889 LEU B O 1
ATOM 2651 N N . GLY B 1 83 ? -5.933 30.889 153.380 1.00 49.07 890 GLY B N 1
ATOM 2652 C CA . GLY B 1 83 ? -6.947 30.491 154.357 1.00 49.97 890 GLY B CA 1
ATOM 2653 C C . GLY B 1 83 ? -7.129 28.983 154.457 1.00 52.55 890 GLY B C 1
ATOM 2654 O O . GLY B 1 83 ? -6.571 28.219 153.654 1.00 50.64 890 GLY B O 1
ATOM 2655 N N . ALA B 1 84 ? -7.895 28.550 155.455 1.00 54.12 891 ALA B N 1
ATOM 2656 C CA . ALA B 1 84 ? -8.244 27.140 155.626 1.00 55.97 891 ALA B CA 1
ATOM 2657 C C . ALA B 1 84 ? -9.742 26.950 155.897 1.00 64.57 891 ALA B C 1
ATOM 2658 O O . ALA B 1 84 ? -10.456 27.903 156.285 1.00 65.46 891 ALA B O 1
ATOM 2660 N N . CYS B 1 85 ? -10.198 25.709 155.736 1.00 68.44 892 CYS B N 1
ATOM 2661 C CA . CYS B 1 85 ? -11.614 25.399 155.772 1.00 75.06 892 CYS B CA 1
ATOM 2662 C C . CYS B 1 85 ? -11.841 23.896 155.980 1.00 75.61 892 CYS B C 1
ATOM 2663 O O . CYS B 1 85 ? -11.302 23.075 155.235 1.00 74.48 892 CYS B O 1
ATOM 2666 N N . GLU B 1 86 ? -12.602 23.546 157.017 1.00 76.15 893 GLU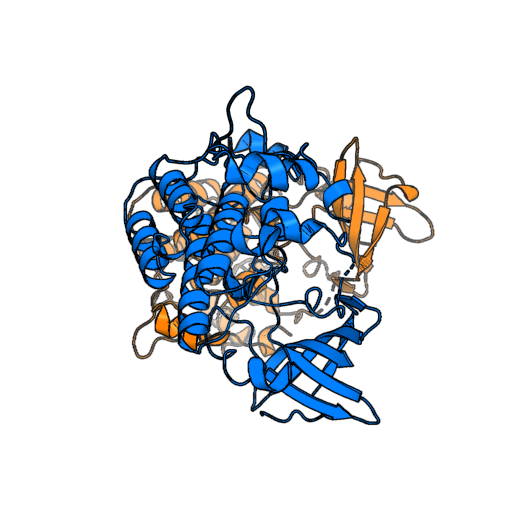 B N 1
ATOM 2667 C CA . GLU B 1 86 ? -13.158 22.195 157.159 1.00 77.02 893 GLU B CA 1
ATOM 2668 C C . GLU B 1 86 ? -14.627 22.268 156.770 1.00 79.89 893 GLU B C 1
ATOM 2669 O O . GLU B 1 86 ? -15.350 23.121 157.281 1.00 82.29 893 GLU B O 1
ATOM 2671 N N . HIS B 1 87 ? -15.049 21.420 155.829 1.00 80.84 894 HIS B N 1
ATOM 2672 C CA . HIS B 1 87 ? -16.460 21.358 155.403 1.00 83.14 894 HIS B CA 1
ATOM 2673 C C . HIS B 1 87 ? -17.118 20.018 155.756 1.00 88.41 894 HIS B C 1
ATOM 2674 O O . HIS B 1 87 ? -17.817 19.912 156.774 1.00 91.52 894 HIS B O 1
ATOM 2676 N N . ARG B 1 88 ? -16.914 19.008 154.910 1.00 88.53 895 ARG B N 1
ATOM 2677 C CA . ARG B 1 88 ? -17.465 17.668 155.155 1.00 87.89 895 ARG B CA 1
ATOM 2678 C C . ARG B 1 88 ? -16.365 16.824 155.792 1.00 87.76 895 ARG B C 1
ATOM 2679 O O . ARG B 1 88 ? -15.796 17.212 156.818 1.00 88.26 895 ARG B O 1
ATOM 2681 N N . GLY B 1 89 ? -16.041 15.691 155.178 1.00 88.33 896 GLY B N 1
ATOM 2682 C CA . GLY B 1 89 ? -14.930 14.865 155.643 1.00 87.70 896 GLY B CA 1
ATOM 2683 C C . GLY B 1 89 ? -13.561 15.442 155.303 1.00 86.53 896 GLY B C 1
ATOM 2684 O O . GLY B 1 89 ? -12.563 15.060 155.917 1.00 82.74 896 GLY B O 1
ATOM 2685 N N . TYR B 1 90 ? -13.523 16.371 154.336 1.00 86.86 897 TYR B N 1
ATOM 2686 C CA . TYR B 1 90 ? -12.271 16.932 153.798 1.00 83.08 897 TYR B CA 1
ATOM 2687 C C . TYR B 1 90 ? -11.864 18.275 154.450 1.00 83.61 897 TYR B C 1
ATOM 2688 O O . TYR B 1 90 ? -12.716 19.131 154.703 1.00 88.77 897 TYR B O 1
ATOM 2690 N N . LEU B 1 91 ? -10.561 18.440 154.720 1.00 82.64 898 LEU B N 1
ATOM 2691 C CA . LEU B 1 91 ? -9.968 19.737 155.137 1.00 78.14 898 LEU B CA 1
ATOM 2692 C C . LEU B 1 91 ? -9.311 20.435 153.936 1.00 73.83 898 LEU B C 1
ATOM 2693 O O . LEU B 1 91 ? -8.652 19.788 153.117 1.00 73.58 898 LEU B O 1
ATOM 2695 N N . TYR B 1 92 ? -9.492 21.753 153.836 1.00 69.14 899 TYR B N 1
ATOM 2696 C CA . TYR B 1 92 ? -9.093 22.496 152.656 1.00 63.28 899 TYR B CA 1
ATOM 2697 C C . TYR B 1 92 ? -8.099 23.613 152.983 1.00 57.52 899 TYR B C 1
ATOM 2698 O O . TYR B 1 92 ? -8.410 24.511 153.725 1.00 56.71 899 TYR B O 1
ATOM 2707 N N . LEU B 1 93 ? -6.900 23.556 152.409 1.00 53.13 900 LEU B N 1
ATOM 2708 C CA . LEU B 1 93 ? -5.924 24.650 152.546 1.00 50.27 900 LEU B CA 1
ATOM 2709 C C . LEU B 1 93 ? -5.885 25.475 151.268 1.00 46.28 900 LEU B C 1
ATOM 2710 O O . LEU B 1 93 ? -5.543 24.952 150.208 1.00 47.51 900 LEU B O 1
ATOM 2715 N N . ALA B 1 94 ? -6.212 26.760 151.366 1.00 43.58 901 ALA B N 1
ATOM 2716 C CA . ALA B 1 94 ? -6.155 27.663 150.224 1.00 40.41 901 ALA B CA 1
ATOM 2717 C C . ALA B 1 94 ? -4.779 28.308 150.162 1.00 38.74 901 ALA B C 1
ATOM 2718 O O . ALA B 1 94 ? -4.355 28.992 151.117 1.00 36.79 901 ALA B O 1
ATOM 2720 N N . ILE B 1 95 ? -4.068 28.043 149.064 1.00 34.67 902 ILE B N 1
ATOM 2721 C CA . ILE B 1 95 ? -2.685 28.416 148.908 1.00 34.42 902 ILE B CA 1
ATOM 2722 C C . ILE B 1 95 ? -2.603 29.474 147.833 1.00 33.92 902 ILE B C 1
ATOM 2723 O O . ILE B 1 95 ? -3.321 29.404 146.826 1.00 35.27 902 ILE B O 1
ATOM 2728 N N . GLU B 1 96 ? -1.689 30.412 148.010 1.00 32.60 903 GLU B N 1
ATOM 2729 C CA . GLU B 1 96 ? -1.397 31.449 147.026 1.00 33.26 903 GLU B CA 1
ATOM 2730 C C . GLU B 1 96 ? -1.198 30.796 145.656 1.00 34.94 903 GLU B C 1
ATOM 2731 O O . GLU B 1 96 ? -0.415 29.848 145.537 1.00 29.63 903 GLU B O 1
ATOM 2737 N N . TYR B 1 97 ? -1.891 31.310 144.641 1.00 34.25 904 TYR B N 1
ATOM 2738 C CA . TYR B 1 97 ? -1.822 30.739 143.292 1.00 36.00 904 TYR B CA 1
ATOM 2739 C C . TYR B 1 97 ? -0.627 31.313 142.534 1.00 34.33 904 TYR B C 1
ATOM 2740 O O . TYR B 1 97 ? -0.354 32.491 142.595 1.00 37.69 904 TYR B O 1
ATOM 2749 N N . ALA B 1 98 ? 0.128 30.452 141.885 1.00 33.20 905 ALA B N 1
ATOM 2750 C CA . ALA B 1 98 ? 1.270 30.880 141.109 1.00 33.25 905 ALA B CA 1
ATOM 2751 C C . ALA B 1 98 ? 0.955 30.608 139.623 1.00 32.65 905 ALA B C 1
ATOM 2752 O O . ALA B 1 98 ? 1.055 29.471 139.191 1.00 31.63 905 ALA B O 1
ATOM 2754 N N . PRO B 1 99 ? 0.555 31.644 138.846 1.00 35.74 906 PRO B N 1
ATOM 2755 C CA . PRO B 1 99 ? 0.030 31.372 137.490 1.00 35.12 906 PRO B CA 1
ATOM 2756 C C . PRO B 1 99 ? 1.000 30.702 136.512 1.00 32.63 906 PRO B C 1
ATOM 2757 O O . PRO B 1 99 ? 0.549 30.066 135.567 1.00 29.64 906 PRO B O 1
ATOM 2761 N N . HIS B 1 100 ? 2.308 30.851 136.719 1.00 30.98 907 HIS B N 1
ATOM 2762 C CA . HIS B 1 100 ? 3.278 30.269 135.787 1.00 31.91 907 HIS B CA 1
ATOM 2763 C C . HIS B 1 100 ? 3.779 28.899 136.198 1.00 30.08 907 HIS B C 1
ATOM 2764 O O . HIS B 1 100 ? 4.615 28.343 135.529 1.00 29.50 907 HIS B O 1
ATOM 2771 N N . GLY B 1 101 ? 3.245 28.349 137.285 1.00 29.79 908 GLY B N 1
ATOM 2772 C CA . GLY B 1 101 ? 3.537 26.947 137.642 1.00 28.54 908 GLY B CA 1
ATOM 2773 C C . GLY B 1 101 ? 4.931 26.797 138.246 1.00 26.68 908 GLY B C 1
ATOM 2774 O O . GLY B 1 101 ? 5.550 27.763 138.676 1.00 25.47 908 GLY B O 1
ATOM 2775 N N . ASN B 1 102 ? 5.452 25.583 138.223 1.00 25.05 909 ASN B N 1
ATOM 2776 C CA . ASN B 1 102 ? 6.698 25.322 138.907 1.00 24.33 909 ASN B CA 1
ATOM 2777 C C . ASN B 1 102 ? 7.854 25.753 137.995 1.00 22.80 909 ASN B C 1
ATOM 2778 O O . ASN B 1 102 ? 7.737 25.732 136.759 1.00 22.32 909 ASN B O 1
ATOM 2783 N N . LEU B 1 103 ? 8.960 26.155 138.613 1.00 22.19 910 LEU B N 1
ATOM 2784 C CA . LEU B 1 103 ? 10.066 26.762 137.915 1.00 21.01 910 LEU B CA 1
ATOM 2785 C C . LEU B 1 103 ? 10.744 25.767 136.928 1.00 21.11 910 LEU B C 1
ATOM 2786 O O . LEU B 1 103 ? 11.265 26.184 135.905 1.00 20.55 910 LEU B O 1
ATOM 2791 N N . LEU B 1 104 ? 10.799 24.483 137.280 1.00 22.31 911 LEU B N 1
ATOM 2792 C CA . LEU B 1 104 ? 11.456 23.519 136.418 1.00 22.06 911 LEU B CA 1
ATOM 2793 C C . LEU B 1 104 ? 10.715 23.453 135.090 1.00 22.75 911 LEU B C 1
ATOM 2794 O O . LEU B 1 104 ? 11.332 23.565 134.009 1.00 21.72 911 LEU B O 1
ATOM 2799 N N . ASP B 1 105 ? 9.398 23.309 135.155 1.00 24.17 912 ASP B N 1
ATOM 2800 C CA . ASP B 1 105 ? 8.598 23.300 133.901 1.00 25.56 912 ASP B CA 1
ATOM 2801 C C . ASP B 1 105 ? 8.644 24.623 133.154 1.00 24.27 912 ASP B C 1
ATOM 2802 O O . ASP B 1 105 ? 8.749 24.638 131.934 1.00 24.42 912 ASP B O 1
ATOM 2807 N N . PHE B 1 106 ? 8.648 25.730 133.896 1.00 22.47 913 PHE B N 1
ATOM 2808 C CA . PHE B 1 106 ? 8.761 27.074 133.286 1.00 22.76 913 PHE B CA 1
ATOM 2809 C C . PHE B 1 106 ? 10.118 27.269 132.575 1.00 23.53 913 PHE B C 1
ATOM 2810 O O . PHE B 1 106 ? 10.168 27.770 131.450 1.00 22.68 913 PHE B O 1
ATOM 2818 N N . LEU B 1 107 ? 11.211 26.800 133.185 1.00 22.50 914 LEU B N 1
ATOM 2819 C CA . LEU B 1 107 ? 12.541 26.836 132.534 1.00 21.76 914 LEU B CA 1
ATOM 2820 C C . LEU B 1 107 ? 12.579 26.003 131.237 1.00 23.34 914 LEU B C 1
ATOM 2821 O O . LEU B 1 107 ? 13.118 26.464 130.239 1.00 22.50 914 LEU B O 1
ATOM 2826 N N . ARG B 1 108 ? 12.041 24.787 131.289 1.00 22.48 915 ARG B N 1
ATOM 2827 C CA . ARG B 1 108 ? 12.032 23.916 130.165 1.00 24.65 915 ARG B CA 1
ATOM 2828 C C . ARG B 1 108 ? 11.156 24.435 129.038 1.00 24.62 915 ARG B C 1
ATOM 2829 O O . ARG B 1 108 ? 11.545 24.375 127.879 1.00 23.26 915 ARG B O 1
ATOM 2837 N N . LYS B 1 109 ? 10.025 25.012 129.403 1.00 25.39 916 LYS B N 1
ATOM 2838 C CA . LYS B 1 109 ? 9.160 25.650 128.450 1.00 26.30 916 LYS B CA 1
ATOM 2839 C C . LYS B 1 109 ? 9.795 26.870 127.800 1.00 26.43 916 LYS B C 1
ATOM 2840 O O . LYS B 1 109 ? 9.351 27.279 126.703 1.00 25.92 916 LYS B O 1
ATOM 2846 N N . SER B 1 110 ? 10.864 27.424 128.390 1.00 23.71 917 SER B N 1
ATOM 2847 C CA . SER B 1 110 ? 11.599 28.538 127.749 1.00 25.02 917 SER B CA 1
ATOM 2848 C C . SER B 1 110 ? 12.568 28.118 126.607 1.00 24.46 917 SER B C 1
ATOM 2849 O O . SER B 1 110 ? 13.118 28.959 125.940 1.00 24.61 917 SER B O 1
ATOM 2852 N N . ARG B 1 111 ? 12.772 26.825 126.440 1.00 23.90 918 ARG B N 1
ATOM 2853 C CA . ARG B 1 111 ? 13.712 26.261 125.471 1.00 24.59 918 ARG B CA 1
ATOM 2854 C C . ARG B 1 111 ? 13.154 26.399 124.070 1.00 25.42 918 ARG B C 1
ATOM 2855 O O . ARG B 1 111 ? 12.698 25.428 123.439 1.00 26.99 918 ARG B O 1
ATOM 2863 N N . VAL B 1 112 ? 13.181 27.619 123.589 1.00 24.92 919 VAL B N 1
ATOM 2864 C CA . VAL B 1 112 ? 12.450 27.955 122.388 1.00 27.03 919 VAL B CA 1
ATOM 2865 C C . VAL B 1 112 ? 13.014 27.288 121.135 1.00 27.47 919 VAL B C 1
ATOM 2866 O O . VAL B 1 112 ? 12.289 27.082 120.169 1.00 25.89 919 VAL B O 1
ATOM 2870 N N . LEU B 1 113 ? 14.280 26.861 121.162 1.00 27.90 920 LEU B N 1
ATOM 2871 C CA . LEU B 1 113 ? 14.795 26.130 119.993 1.00 30.15 920 LEU B CA 1
ATOM 2872 C C . LEU B 1 113 ? 14.044 24.818 119.845 1.00 31.12 920 LEU B C 1
ATOM 2873 O O . LEU B 1 113 ? 13.842 24.332 118.731 1.00 27.79 920 LEU B O 1
ATOM 2878 N N . GLU B 1 114 ? 13.620 24.262 120.974 1.00 31.03 921 GLU B N 1
ATOM 2879 C CA . GLU B 1 114 ? 12.859 23.042 120.980 1.00 35.18 921 GLU B CA 1
ATOM 2880 C C . GLU B 1 114 ? 11.396 23.294 120.647 1.00 32.60 921 GLU B C 1
ATOM 2881 O O . GLU B 1 114 ? 10.831 22.599 119.827 1.00 31.32 921 GLU B O 1
ATOM 2887 N N . THR B 1 115 ? 10.785 24.294 121.276 1.00 31.28 922 THR B N 1
ATOM 2888 C CA . THR B 1 115 ? 9.331 24.509 121.141 1.00 32.84 922 THR B CA 1
ATOM 2889 C C . THR B 1 115 ? 8.954 25.262 119.829 1.00 34.85 922 THR B C 1
ATOM 2890 O O . THR B 1 115 ? 7.883 25.057 119.262 1.00 34.99 922 THR B O 1
ATOM 2894 N N . ASP B 1 116 ? 9.839 26.127 119.336 1.00 33.61 923 ASP B N 1
ATOM 2895 C CA . ASP B 1 116 ? 9.518 26.863 118.121 1.00 33.40 923 ASP B CA 1
ATOM 2896 C C . ASP B 1 116 ? 10.802 27.280 117.430 1.00 32.20 923 ASP B C 1
ATOM 2897 O O . ASP B 1 116 ? 11.220 28.454 117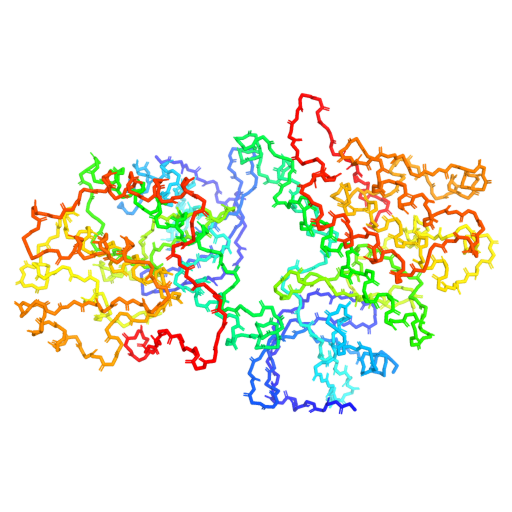.535 1.00 31.44 923 ASP B O 1
ATOM 2902 N N . PRO B 1 117 ? 11.442 26.312 116.757 1.00 30.47 924 PRO B N 1
ATOM 2903 C CA . PRO B 1 117 ? 12.749 26.521 116.172 1.00 31.32 924 PRO B CA 1
ATOM 2904 C C . PRO B 1 117 ? 12.791 27.696 115.176 1.00 30.33 924 PRO B C 1
ATOM 2905 O O . PRO B 1 117 ? 13.779 28.410 115.128 1.00 29.26 924 PRO B O 1
ATOM 2909 N N . ALA B 1 118 ? 11.716 27.958 114.465 1.00 32.48 925 ALA B N 1
ATOM 2910 C CA . ALA B 1 118 ? 11.728 29.041 113.458 1.00 32.61 925 ALA B CA 1
ATOM 2911 C C . ALA B 1 118 ? 11.869 30.389 114.162 1.00 31.51 925 ALA B C 1
ATOM 2912 O O . ALA B 1 118 ? 12.600 31.277 113.699 1.00 30.32 925 ALA B O 1
ATOM 2914 N N . PHE B 1 119 ? 11.170 30.553 115.281 1.00 30.15 926 PHE B N 1
ATOM 2915 C CA . PHE B 1 119 ? 11.290 31.751 116.090 1.00 30.55 926 PHE B CA 1
ATOM 2916 C C . PHE B 1 119 ? 12.688 31.847 116.700 1.00 29.61 926 PHE B C 1
ATOM 2917 O O . PHE B 1 119 ? 13.294 32.946 116.771 1.00 30.61 926 PHE B O 1
ATOM 2925 N N . ALA B 1 120 ? 13.197 30.729 117.192 1.00 28.21 927 ALA B N 1
ATOM 2926 C CA . ALA B 1 120 ? 14.484 30.731 117.913 1.00 27.55 927 ALA B CA 1
ATOM 2927 C C . ALA B 1 120 ? 15.606 31.109 116.931 1.00 27.97 927 ALA B C 1
ATOM 2928 O O . ALA B 1 120 ? 16.434 31.975 117.225 1.00 26.98 927 ALA B O 1
ATOM 2930 N N . ILE B 1 121 ? 15.582 30.491 115.749 1.00 27.67 928 ILE B N 1
ATOM 2931 C CA . ILE B 1 121 ? 16.614 30.748 114.746 1.00 29.35 928 ILE B CA 1
ATOM 2932 C C . ILE B 1 121 ? 16.525 32.198 114.269 1.00 29.82 928 ILE B C 1
ATOM 2933 O O . ILE B 1 121 ? 17.506 32.920 114.313 1.00 30.97 928 ILE B O 1
ATOM 2938 N N . ALA B 1 122 ? 15.334 32.631 113.873 1.00 29.58 929 ALA B N 1
ATOM 2939 C CA . ALA B 1 122 ? 15.105 34.015 113.474 1.00 30.17 929 ALA B CA 1
ATOM 2940 C C . ALA B 1 122 ? 15.616 35.043 114.498 1.00 29.95 929 ALA B C 1
ATOM 2941 O O . ALA B 1 122 ? 16.144 36.097 114.109 1.00 30.07 929 ALA B O 1
ATOM 2943 N N . ASN B 1 123 ? 15.428 34.768 115.774 1.00 28.89 930 ASN B N 1
ATOM 2944 C CA . ASN B 1 123 ? 15.831 35.691 116.800 1.00 29.59 930 ASN B CA 1
ATOM 2945 C C . ASN B 1 123 ? 17.205 35.340 117.409 1.00 29.50 930 ASN B C 1
ATOM 2946 O O . ASN B 1 123 ? 17.589 35.904 118.435 1.00 31.05 930 ASN B O 1
ATOM 2951 N N . SER B 1 124 ? 17.918 34.376 116.822 1.00 29.04 931 SER B N 1
ATOM 2952 C CA . SER B 1 124 ? 19.186 33.902 117.366 1.00 29.09 931 SER B CA 1
ATOM 2953 C C . SER B 1 124 ? 19.140 33.666 118.875 1.00 28.71 931 SER B C 1
ATOM 2954 O O . SER B 1 124 ? 20.097 33.973 119.585 1.00 28.10 931 SER B O 1
ATOM 2957 N N . THR B 1 125 ? 18.074 33.014 119.357 1.00 27.92 932 THR B N 1
ATOM 2958 C CA . THR B 1 125 ? 17.935 32.824 120.782 1.00 27.98 932 THR B CA 1
ATOM 2959 C C . THR B 1 125 ? 17.601 31.374 121.169 1.00 26.87 932 THR B C 1
ATOM 2960 O O . THR B 1 125 ? 16.839 30.689 120.481 1.00 26.10 932 THR B O 1
ATOM 2964 N N . ALA B 1 126 ? 18.177 30.936 122.270 1.00 27.42 933 ALA B N 1
ATOM 2965 C CA . ALA B 1 126 ? 17.926 29.612 122.851 1.00 27.02 933 ALA B CA 1
ATOM 2966 C C . ALA B 1 126 ? 16.870 29.655 124.005 1.00 27.65 933 ALA B C 1
ATOM 2967 O O . ALA B 1 126 ? 16.386 28.600 124.444 1.00 27.43 933 ALA B O 1
ATOM 2969 N N . SER B 1 127 ? 16.540 30.842 124.488 1.00 27.33 934 SER B N 1
ATOM 2970 C CA . SER B 1 127 ? 15.558 30.979 125.568 1.00 27.68 934 SER B CA 1
ATOM 2971 C C . SER B 1 127 ? 14.733 32.245 125.447 1.00 29.29 934 SER B C 1
ATOM 2972 O O . SER B 1 127 ? 15.240 33.324 125.104 1.00 27.73 934 SER B O 1
ATOM 2975 N N . THR B 1 128 ? 13.466 32.130 125.826 1.00 30.27 935 THR B N 1
ATOM 2976 C CA . THR B 1 128 ? 12.638 33.285 126.019 1.00 32.30 935 THR B CA 1
ATOM 2977 C C . THR B 1 128 ? 12.882 33.991 127.345 1.00 32.32 935 THR B C 1
ATOM 2978 O O . THR B 1 128 ? 12.348 35.063 127.560 1.00 31.14 935 THR B O 1
ATOM 2982 N N . LEU B 1 129 ? 13.710 33.408 128.231 1.00 31.28 936 LEU B N 1
ATOM 2983 C CA . LEU B 1 129 ? 14.121 34.066 129.474 1.00 30.71 936 LEU B CA 1
ATOM 2984 C C . LEU B 1 129 ? 15.482 34.729 129.321 1.00 31.90 936 LEU B C 1
ATOM 2985 O O . LEU B 1 129 ? 16.407 34.130 128.778 1.00 32.08 936 LEU B O 1
ATOM 2990 N N . SER B 1 130 ? 15.623 35.939 129.866 1.00 31.58 937 SER B N 1
ATOM 2991 C CA . SER B 1 130 ? 16.902 36.639 129.849 1.00 32.44 937 SER B CA 1
ATOM 2992 C C . SER B 1 130 ? 17.801 36.220 130.988 1.00 31.13 937 SER B C 1
ATOM 2993 O O . SER B 1 130 ? 17.342 35.692 132.022 1.00 29.86 937 SER B O 1
ATOM 2996 N N . SER B 1 131 ? 19.085 36.488 130.825 1.00 31.12 938 SER B N 1
ATOM 2997 C CA . SER B 1 131 ? 20.051 36.330 131.897 1.00 30.82 938 SER B CA 1
ATOM 2998 C C . SER B 1 131 ? 19.581 36.967 133.205 1.00 30.35 938 SER B C 1
ATOM 2999 O O . SER B 1 131 ? 19.667 36.344 134.246 1.00 27.08 938 SER B O 1
ATOM 3002 N N . GLN B 1 132 ? 19.077 38.209 133.136 1.00 33.25 939 GLN B N 1
ATOM 3003 C CA . GLN B 1 132 ? 18.581 38.915 134.341 1.00 33.52 939 GLN B CA 1
ATOM 3004 C C . GLN B 1 132 ? 17.388 38.228 134.965 1.00 32.58 939 GLN B C 1
ATOM 3005 O O . GLN B 1 132 ? 17.280 38.142 136.221 1.00 31.52 939 GLN B O 1
ATOM 3011 N N . GLN B 1 133 ? 16.458 37.741 134.137 1.00 32.54 940 GLN B N 1
ATOM 3012 C CA . GLN B 1 133 ? 15.300 37.033 134.702 1.00 32.37 940 GLN B CA 1
ATOM 3013 C C . GLN B 1 133 ? 15.727 35.744 135.445 1.00 30.53 940 GLN B C 1
ATOM 3014 O O . GLN B 1 133 ? 15.196 35.438 136.522 1.00 30.91 940 GLN B O 1
ATOM 3020 N N . LEU B 1 134 ? 16.694 35.031 134.874 1.00 27.37 941 LEU B N 1
ATOM 3021 C CA . LEU B 1 134 ? 17.239 33.837 135.478 1.00 29.10 941 LEU B CA 1
ATOM 3022 C C . LEU B 1 134 ? 17.915 34.168 136.856 1.00 28.38 941 LEU B C 1
ATOM 3023 O O . LEU B 1 134 ? 17.765 33.427 137.833 1.00 26.29 941 LEU B O 1
ATOM 3028 N N . LEU B 1 135 ? 18.676 35.263 136.885 1.00 27.92 942 LEU B N 1
ATOM 3029 C CA . LEU B 1 135 ? 19.337 35.682 138.101 1.00 28.53 942 LEU B CA 1
ATOM 3030 C C . LEU B 1 135 ? 18.350 36.150 139.127 1.00 26.72 942 LEU B C 1
ATOM 3031 O O . LEU B 1 135 ? 18.549 35.900 140.323 1.00 25.98 942 LEU B O 1
ATOM 3036 N N . HIS B 1 136 ? 17.285 36.811 138.677 1.00 26.53 943 HIS B N 1
ATOM 3037 C CA . HIS B 1 136 ? 16.222 37.209 139.567 1.00 26.90 943 HIS B CA 1
ATOM 3038 C C . HIS B 1 136 ? 15.567 36.021 140.243 1.00 26.05 943 HIS B C 1
ATOM 3039 O O . HIS B 1 136 ? 15.225 36.126 141.398 1.00 25.84 943 HIS B O 1
ATOM 3046 N N . PHE B 1 137 ? 15.352 34.924 139.510 1.00 25.71 944 PHE B N 1
ATOM 3047 C CA . PHE B 1 137 ? 14.815 33.707 140.120 1.00 25.02 944 PHE B CA 1
ATOM 3048 C C . PHE B 1 137 ? 15.773 33.168 141.178 1.00 24.90 944 PHE B C 1
ATOM 3049 O O . PHE B 1 137 ? 15.362 32.807 142.260 1.00 23.93 944 PHE B O 1
ATOM 3057 N N . ALA B 1 138 ? 17.061 33.093 140.858 1.00 23.61 945 ALA B N 1
ATOM 3058 C CA . ALA B 1 138 ? 18.041 32.613 141.814 1.00 21.84 945 ALA B CA 1
ATOM 3059 C C . ALA B 1 138 ? 18.072 33.488 143.108 1.00 22.66 945 ALA B C 1
ATOM 3060 O O . ALA B 1 138 ? 18.175 32.971 144.208 1.00 21.84 945 ALA B O 1
ATOM 3062 N N . ALA B 1 139 ? 17.956 34.812 142.933 1.00 23.33 946 ALA B N 1
ATOM 3063 C CA . ALA B 1 139 ? 17.980 35.756 144.017 1.00 24.52 946 ALA B CA 1
ATOM 3064 C C . ALA B 1 139 ? 16.745 35.630 144.898 1.00 24.97 946 ALA B C 1
ATOM 3065 O O . ALA B 1 139 ? 16.850 35.666 146.115 1.00 24.64 946 ALA B O 1
ATOM 3067 N N . ASP B 1 140 ? 15.574 35.480 144.262 1.00 26.53 947 ASP B N 1
ATOM 3068 C CA . ASP B 1 140 ? 14.317 35.340 145.003 1.00 26.55 947 ASP B CA 1
ATOM 3069 C C . ASP B 1 140 ? 14.395 34.114 145.903 1.00 26.18 947 ASP B C 1
ATOM 3070 O O . ASP B 1 140 ? 13.970 34.143 147.083 1.00 25.43 947 ASP B O 1
ATOM 3075 N N . VAL B 1 141 ? 14.895 33.004 145.347 1.00 23.98 948 VAL B N 1
ATOM 3076 C CA . VAL B 1 141 ? 15.005 31.774 146.144 1.00 22.91 948 VAL B CA 1
ATOM 3077 C C . VAL B 1 141 ? 15.988 31.930 147.290 1.00 22.50 948 VAL B C 1
ATOM 3078 O O . VAL B 1 141 ? 15.719 31.512 148.428 1.00 21.73 948 VAL B O 1
ATOM 3082 N N . ALA B 1 142 ? 17.143 32.539 147.018 1.00 23.30 949 ALA B N 1
ATOM 3083 C CA . ALA B 1 142 ? 18.133 32.804 148.068 1.00 22.31 949 ALA B CA 1
ATOM 3084 C C . ALA B 1 142 ? 17.561 33.727 149.193 1.00 23.96 949 ALA B C 1
ATOM 3085 O O . ALA B 1 142 ? 17.751 33.466 150.418 1.00 23.99 949 ALA B O 1
ATOM 3087 N N . ARG B 1 143 ? 16.809 34.744 148.791 1.00 24.34 950 ARG B N 1
ATOM 3088 C CA . ARG B 1 143 ? 16.140 35.619 149.774 1.00 24.91 950 ARG B CA 1
ATOM 3089 C C . ARG B 1 143 ? 15.213 34.788 150.675 1.00 23.99 950 ARG B C 1
ATOM 3090 O O . ARG B 1 143 ? 15.215 34.937 151.904 1.00 24.34 950 ARG B O 1
ATOM 3098 N N . GLY B 1 144 ? 14.374 33.977 150.051 1.00 24.13 951 GLY B N 1
ATOM 3099 C CA . GLY B 1 144 ? 13.443 33.134 150.784 1.00 24.10 951 GLY B CA 1
ATOM 3100 C C . GLY B 1 144 ? 14.170 32.184 151.715 1.00 24.06 951 GLY B C 1
ATOM 3101 O O . GLY B 1 144 ? 13.752 31.981 152.860 1.00 25.00 951 GLY B O 1
ATOM 3102 N N . MET B 1 145 ? 15.273 31.614 151.241 1.00 23.78 952 MET B N 1
ATOM 3103 C CA . MET B 1 145 ? 16.003 30.670 152.047 1.00 23.36 952 MET B CA 1
ATOM 3104 C C . MET B 1 145 ? 16.744 31.338 153.206 1.00 24.12 952 MET B C 1
ATOM 3105 O O . MET B 1 145 ? 16.827 30.788 154.295 1.00 22.28 952 MET B O 1
ATOM 3110 N N . ASP B 1 146 ? 17.216 32.556 152.994 1.00 25.99 953 ASP B N 1
ATOM 3111 C CA . ASP B 1 146 ? 17.796 33.340 154.095 1.00 26.61 953 ASP B CA 1
ATOM 3112 C C . ASP B 1 146 ? 16.769 33.519 155.203 1.00 28.54 953 ASP B C 1
ATOM 3113 O O . ASP B 1 146 ? 17.099 33.392 156.416 1.00 29.20 953 ASP B O 1
ATOM 3118 N N . TYR B 1 147 ? 15.524 33.828 154.820 1.00 28.46 954 TYR B N 1
ATOM 3119 C CA . TYR B 1 147 ? 14.470 33.998 155.814 1.00 29.97 954 TYR B CA 1
ATOM 3120 C C . TYR B 1 147 ? 14.213 32.660 156.538 1.00 28.86 954 TYR B C 1
ATOM 3121 O O . TYR B 1 147 ? 14.155 32.632 157.770 1.00 29.72 954 TYR B O 1
ATOM 3130 N N . LEU B 1 148 ? 14.110 31.566 155.780 1.00 27.57 955 LEU B N 1
ATOM 3131 C CA . LEU B 1 148 ? 13.941 30.234 156.393 1.00 28.87 955 LEU B CA 1
ATOM 3132 C C . LEU B 1 148 ? 15.045 29.886 157.351 1.00 29.88 955 LEU B C 1
ATOM 3133 O O . LEU B 1 148 ? 14.786 29.485 158.498 1.00 32.66 955 LEU B O 1
ATOM 3138 N N . SER B 1 149 ? 16.280 30.064 156.914 1.00 29.88 956 SER B N 1
ATOM 3139 C CA . SER B 1 149 ? 17.380 29.766 157.775 1.00 35.64 956 SER B CA 1
ATOM 3140 C C . SER B 1 149 ? 17.441 30.690 159.043 1.00 34.39 956 SER B C 1
ATOM 3141 O O . SER B 1 149 ? 17.875 30.247 160.097 1.00 33.86 956 SER B O 1
ATOM 3144 N N . GLN B 1 150 ? 17.009 31.957 158.930 1.00 33.79 957 GLN B N 1
ATOM 3145 C CA . GLN B 1 150 ? 16.938 32.805 160.109 1.00 35.08 957 GLN B CA 1
ATOM 3146 C C . GLN B 1 150 ? 15.877 32.301 161.065 1.00 34.40 957 GLN B C 1
ATOM 3147 O O . GLN B 1 150 ? 15.989 32.513 162.290 1.00 33.07 957 GLN B O 1
ATOM 3153 N N . LYS B 1 151 ? 14.843 31.665 160.519 1.00 32.52 958 LYS B N 1
ATOM 3154 C CA . LYS B 1 151 ? 13.811 31.068 161.344 1.00 33.56 958 LYS B CA 1
ATOM 3155 C C . LYS B 1 151 ? 14.175 29.660 161.825 1.00 32.70 958 LYS B C 1
ATOM 3156 O O . LYS B 1 151 ? 13.355 28.993 162.450 1.00 32.42 958 LYS B O 1
ATOM 3162 N N . GLN B 1 152 ? 15.409 29.224 161.560 1.00 31.42 959 GLN B N 1
ATOM 3163 C CA . GLN B 1 152 ? 15.874 27.871 161.934 1.00 31.56 959 GLN B CA 1
ATOM 3164 C C . GLN B 1 152 ? 15.004 26.755 161.274 1.00 31.27 959 GLN B C 1
ATOM 3165 O O . GLN B 1 152 ? 14.818 25.703 161.829 1.00 29.68 959 GLN B O 1
ATOM 3171 N N . PHE B 1 153 ? 14.519 27.007 160.055 1.00 27.45 960 PHE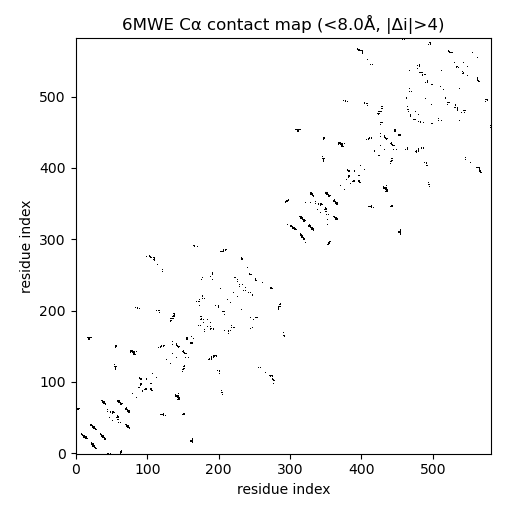 B N 1
ATOM 3172 C CA . PHE B 1 153 ? 13.727 26.042 159.336 1.00 27.99 960 PHE B CA 1
ATOM 3173 C C . PHE B 1 153 ? 14.578 25.397 158.276 1.00 24.84 960 PHE B C 1
ATOM 3174 O O . PHE B 1 153 ? 15.178 26.104 157.505 1.00 25.98 960 PHE B O 1
ATOM 3182 N N . ILE B 1 154 ? 14.518 24.079 158.179 1.00 23.66 961 ILE B N 1
ATOM 3183 C CA . ILE B 1 154 ? 15.294 23.321 157.184 1.00 24.71 961 ILE B CA 1
ATOM 3184 C C . ILE B 1 154 ? 14.334 22.818 156.099 1.00 22.91 961 ILE B C 1
ATOM 3185 O O . ILE B 1 154 ? 13.356 22.132 156.390 1.00 22.15 961 ILE B O 1
ATOM 3190 N N . HIS B 1 155 ? 14.564 23.208 154.835 1.00 24.27 962 HIS B N 1
ATOM 3191 C CA . HIS B 1 155 ? 13.674 22.811 153.768 1.00 23.34 962 HIS B CA 1
ATOM 3192 C C . HIS B 1 155 ? 13.739 21.304 153.450 1.00 21.85 962 HIS B C 1
ATOM 3193 O O . HIS B 1 155 ? 12.710 20.638 153.418 1.00 21.44 962 HIS B O 1
ATOM 3200 N N . ARG B 1 156 ? 14.953 20.789 153.231 1.00 21.08 963 ARG B N 1
ATOM 3201 C CA . ARG B 1 156 ? 15.227 19.380 152.962 1.00 21.88 963 ARG B CA 1
ATOM 3202 C C . ARG B 1 156 ? 14.972 18.864 151.517 1.00 21.19 963 ARG B C 1
ATOM 3203 O O . ARG B 1 156 ? 15.489 17.831 151.162 1.00 20.33 963 ARG B O 1
ATOM 3211 N N . ASP B 1 157 ? 14.309 19.629 150.668 1.00 21.93 964 ASP B N 1
ATOM 3212 C CA . ASP B 1 157 ? 14.074 19.189 149.296 1.00 21.44 964 ASP B CA 1
ATOM 3213 C C . ASP B 1 157 ? 14.020 20.392 148.329 1.00 20.98 964 ASP B C 1
ATOM 3214 O O . ASP B 1 157 ? 13.098 20.556 147.570 1.00 18.65 964 ASP B O 1
ATOM 3219 N N . LEU B 1 158 ? 15.022 21.248 148.423 1.00 21.78 965 LEU B N 1
ATOM 3220 C CA . LEU B 1 158 ? 15.092 22.408 147.606 1.00 24.02 965 LEU B CA 1
ATOM 3221 C C . LEU B 1 158 ? 15.533 21.945 146.183 1.00 22.84 965 LEU B C 1
ATOM 3222 O O . LEU B 1 158 ? 16.529 21.210 146.020 1.00 21.30 965 LEU B O 1
ATOM 3227 N N . ALA B 1 159 ? 14.743 22.331 145.191 1.00 21.71 966 ALA B N 1
ATOM 3228 C CA . ALA B 1 159 ? 14.990 21.962 143.756 1.00 21.16 966 ALA B CA 1
ATOM 3229 C C . ALA B 1 159 ? 14.005 22.780 142.961 1.00 20.87 966 ALA B C 1
ATOM 3230 O O . ALA B 1 159 ? 13.018 23.270 143.532 1.00 22.16 966 ALA B O 1
ATOM 3232 N N . ALA B 1 160 ? 14.267 22.984 141.676 1.00 20.46 967 ALA B N 1
ATOM 3233 C CA . ALA B 1 160 ? 13.422 23.864 140.865 1.00 20.11 967 ALA B CA 1
ATOM 3234 C C . ALA B 1 160 ? 11.971 23.388 140.795 1.00 20.20 967 ALA B C 1
ATOM 3235 O O . ALA B 1 160 ? 11.049 24.222 140.702 1.00 20.34 967 ALA B O 1
ATOM 3237 N N . ARG B 1 161 ? 11.754 22.084 140.889 1.00 20.07 968 ARG B N 1
ATOM 3238 C CA . ARG B 1 161 ? 10.390 21.502 140.884 1.00 21.17 968 ARG B CA 1
ATOM 3239 C C . ARG B 1 161 ? 9.555 21.951 142.093 1.00 21.33 968 ARG B C 1
ATOM 3240 O O . ARG B 1 161 ? 8.311 21.983 142.025 1.00 19.84 968 ARG B O 1
ATOM 3248 N N . ASN B 1 162 ? 10.223 22.366 143.167 1.00 20.83 969 ASN B N 1
ATOM 3249 C CA . ASN B 1 162 ? 9.528 22.932 144.353 1.00 22.22 969 ASN B CA 1
ATOM 3250 C C . ASN B 1 162 ? 9.555 24.434 144.465 1.00 21.95 969 ASN B C 1
ATOM 3251 O O . ASN B 1 162 ? 9.226 24.991 145.535 1.00 20.65 969 ASN B O 1
ATOM 3256 N N . ILE B 1 163 ? 9.957 25.116 143.379 1.00 21.27 970 ILE B N 1
ATOM 3257 C CA . ILE B 1 163 ? 9.828 26.566 143.313 1.00 20.92 970 ILE B CA 1
ATOM 3258 C C . ILE B 1 163 ? 8.651 26.878 142.410 1.00 22.94 970 ILE B C 1
ATOM 3259 O O . ILE B 1 163 ? 8.487 26.246 141.330 1.00 22.52 970 ILE B O 1
ATOM 3264 N N . LEU B 1 164 ? 7.862 27.868 142.816 1.00 24.15 971 LEU B N 1
ATOM 3265 C CA . LEU B 1 164 ? 6.729 28.334 142.054 1.00 25.46 971 LEU B CA 1
ATOM 3266 C C . LEU B 1 164 ? 7.024 29.716 141.466 1.00 25.79 971 LEU B C 1
ATOM 3267 O O . LEU B 1 164 ? 7.717 30.524 142.074 1.00 24.82 971 LEU B O 1
ATOM 3272 N N . VAL B 1 165 ? 6.606 29.912 140.218 1.00 25.44 972 VAL B N 1
ATOM 3273 C CA . VAL B 1 165 ? 6.768 31.186 139.526 1.00 27.30 972 VAL B CA 1
ATOM 3274 C C . VAL B 1 165 ? 5.429 31.932 139.569 1.00 30.04 972 VAL B C 1
ATOM 3275 O O . VAL B 1 165 ? 4.421 31.579 138.875 1.00 27.62 972 VAL B O 1
ATOM 3279 N N . GLY B 1 166 ? 5.384 32.904 140.456 1.00 31.34 973 GLY B N 1
ATOM 3280 C CA . GLY B 1 166 ? 4.127 33.522 140.829 1.00 34.74 973 GLY B CA 1
ATOM 3281 C C . GLY B 1 166 ? 3.734 34.712 140.005 1.00 39.27 973 GLY B C 1
ATOM 3282 O O . GLY B 1 166 ? 4.306 34.990 138.938 1.00 40.16 973 GLY B O 1
ATOM 3283 N N . GLU B 1 167 ? 2.728 35.434 140.504 1.00 45.27 974 GLU B N 1
ATOM 3284 C CA . GLU B 1 167 ? 2.302 36.663 139.868 1.00 46.48 974 GLU B CA 1
ATOM 3285 C C . GLU B 1 167 ? 3.537 37.501 139.673 1.00 45.19 974 GLU B C 1
ATOM 3286 O O . GLU B 1 167 ? 4.398 37.604 140.572 1.00 41.54 974 GLU B O 1
ATOM 3288 N N . ASN B 1 168 ? 3.647 38.037 138.463 1.00 43.35 975 ASN B N 1
ATOM 3289 C CA . ASN B 1 168 ? 4.732 38.908 138.080 1.00 42.64 975 ASN B CA 1
ATOM 3290 C C . ASN B 1 168 ? 6.113 38.254 138.123 1.00 41.81 975 ASN B C 1
ATOM 3291 O O . ASN B 1 168 ? 7.124 38.934 138.274 1.00 46.61 975 ASN B O 1
ATOM 3296 N N . TYR B 1 169 ? 6.132 36.919 137.955 1.00 38.47 976 TYR B N 1
ATOM 3297 C CA A TYR B 1 169 ? 7.401 36.158 137.810 0.50 36.76 976 TYR B CA 1
ATOM 3298 C CA B TYR B 1 169 ? 7.342 36.113 137.862 0.50 35.01 976 TYR B CA 1
ATOM 3299 C C . TYR B 1 169 ? 8.252 36.155 139.100 1.00 33.44 976 TYR B C 1
ATOM 3300 O O . TYR B 1 169 ? 9.449 35.886 139.046 1.00 33.24 976 TYR B O 1
ATOM 3317 N N . VAL B 1 170 ? 7.647 36.447 140.225 1.00 31.88 977 VAL B N 1
ATOM 3318 C CA . VAL B 1 170 ? 8.325 36.338 141.503 1.00 30.69 977 VAL B CA 1
ATOM 3319 C C . VAL B 1 170 ? 8.427 34.839 141.844 1.00 28.31 977 VAL B C 1
ATOM 3320 O O . VAL B 1 170 ? 7.399 34.160 141.986 1.00 27.63 977 VAL B O 1
ATOM 3324 N N . ALA B 1 171 ? 9.623 34.395 142.183 1.00 25.68 978 ALA B N 1
ATOM 3325 C CA . ALA B 1 171 ? 9.778 33.018 142.666 1.00 24.83 978 ALA B CA 1
ATOM 3326 C C . ALA B 1 171 ? 9.381 32.804 144.141 1.00 25.44 978 ALA B C 1
ATOM 3327 O O . ALA B 1 171 ? 9.704 33.635 145.052 1.00 24.97 978 ALA B O 1
ATOM 3329 N N . LYS B 1 172 ? 8.664 31.697 144.378 1.00 25.32 979 LYS B N 1
ATOM 3330 C CA . LYS B 1 172 ? 8.147 31.352 145.706 1.00 26.04 979 LYS B CA 1
ATOM 3331 C C . LYS B 1 172 ? 8.539 29.947 146.072 1.00 24.36 979 LYS B C 1
ATOM 3332 O O . LYS B 1 172 ? 8.249 28.985 145.298 1.00 22.05 979 LYS B O 1
ATOM 3338 N N . ILE B 1 173 ? 9.136 29.801 147.249 1.00 23.53 980 ILE B N 1
ATOM 3339 C CA . ILE B 1 173 ? 9.599 28.484 147.721 1.00 23.23 980 ILE B CA 1
ATOM 3340 C C . ILE B 1 173 ? 8.371 27.715 148.211 1.00 22.38 980 ILE B C 1
ATOM 3341 O O . ILE B 1 173 ? 7.539 28.255 148.934 1.00 22.06 980 ILE B O 1
ATOM 3346 N N . ALA B 1 174 ? 8.254 26.466 147.779 1.00 21.77 981 ALA B N 1
ATOM 3347 C CA . ALA B 1 174 ? 7.150 25.597 148.173 1.00 22.12 981 ALA B CA 1
ATOM 3348 C C . ALA B 1 174 ? 7.662 24.198 148.503 1.00 22.45 981 ALA B C 1
ATOM 3349 O O . ALA B 1 174 ? 8.859 23.932 148.489 1.00 22.80 981 ALA B O 1
ATOM 3351 N N . ASP B 1 175 ? 6.751 23.317 148.850 1.00 23.91 982 ASP B N 1
ATOM 3352 C CA . ASP B 1 175 ? 7.090 21.941 149.101 1.00 24.49 982 ASP B CA 1
ATOM 3353 C C . ASP B 1 175 ? 5.838 21.105 148.775 1.00 26.06 982 ASP B C 1
ATOM 3354 O O . ASP B 1 175 ? 4.787 21.311 149.360 1.00 25.70 982 ASP B O 1
ATOM 3359 N N . PHE B 1 176 ? 5.948 20.174 147.851 1.00 27.17 983 PHE B N 1
ATOM 3360 C CA . PHE B 1 176 ? 4.761 19.420 147.400 1.00 32.13 983 PHE B CA 1
ATOM 3361 C C . PHE B 1 176 ? 4.583 18.097 148.164 1.00 33.48 983 PHE B C 1
ATOM 3362 O O . PHE B 1 176 ? 3.725 17.258 147.815 1.00 31.77 983 PHE B O 1
ATOM 3370 N N . GLY B 1 177 ? 5.409 17.905 149.193 1.00 35.51 984 GLY B N 1
ATOM 3371 C CA . GLY B 1 177 ? 5.237 16.811 150.140 1.00 37.11 984 GLY B CA 1
ATOM 3372 C C . GLY B 1 177 ? 5.981 15.515 149.845 1.00 39.57 984 GLY B C 1
ATOM 3373 O O . GLY B 1 177 ? 5.945 14.575 150.674 1.00 43.11 984 GLY B O 1
ATOM 3374 N N . LEU B 1 178 ? 6.698 15.468 148.734 1.00 36.52 985 LEU B N 1
ATOM 3375 C CA . LEU B 1 178 ? 7.430 14.239 148.357 1.00 43.06 985 LEU B CA 1
ATOM 3376 C C . LEU B 1 178 ? 8.414 13.791 149.463 1.00 45.24 985 LEU B C 1
ATOM 3377 O O . LEU B 1 178 ? 8.405 12.654 149.900 1.00 48.42 985 LEU B O 1
ATOM 3382 N N . SER B 1 179 ? 9.184 14.737 149.978 1.00 46.79 986 SER B N 1
ATOM 3383 C CA . SER B 1 179 ? 10.193 14.460 150.992 1.00 43.88 986 SER B CA 1
ATOM 3384 C C . SER B 1 179 ? 9.599 13.861 152.288 1.00 44.95 986 SER B C 1
ATOM 3385 O O . SER B 1 179 ? 10.337 13.395 153.127 1.00 44.79 986 SER B O 1
ATOM 3388 N N . ARG B 1 180 ? 8.283 13.930 152.456 1.00 48.28 987 ARG B N 1
ATOM 3389 C CA . ARG B 1 180 ? 7.607 13.346 153.612 1.00 49.64 987 ARG B CA 1
ATOM 3390 C C . ARG B 1 180 ? 6.809 12.084 153.236 1.00 51.92 987 ARG B C 1
ATOM 3391 O O . ARG B 1 180 ? 5.977 11.615 154.010 1.00 53.08 987 ARG B O 1
ATOM 3399 N N . GLY B 1 181 ? 7.052 11.552 152.045 1.00 54.38 988 GLY B N 1
ATOM 3400 C CA . GLY B 1 181 ? 6.289 10.407 151.544 1.00 52.62 988 GLY B CA 1
ATOM 3401 C C . GLY B 1 181 ? 4.844 10.770 151.179 1.00 54.53 988 GLY B C 1
ATOM 3402 O O . GLY B 1 181 ? 3.993 9.889 151.075 1.00 53.88 988 GLY B O 1
ATOM 3403 N N . GLN B 1 182 ? 4.567 12.059 150.955 1.00 50.44 989 GLN B N 1
ATOM 3404 C CA . GLN B 1 182 ? 3.165 12.540 150.882 1.00 53.91 989 GLN B CA 1
ATOM 3405 C C . GLN B 1 182 ? 2.932 13.442 149.697 1.00 50.74 989 GLN B C 1
ATOM 3406 O O . GLN B 1 182 ? 2.292 14.472 149.834 1.00 46.71 989 GLN B O 1
ATOM 3412 N N . GLU B 1 183 ? 3.454 13.055 148.535 1.00 50.87 990 GLU B N 1
ATOM 3413 C CA . GLU B 1 183 ? 3.457 13.926 147.373 1.00 49.87 990 GLU B CA 1
ATOM 3414 C C . GLU B 1 183 ? 2.045 14.198 146.809 1.00 54.19 990 GLU B C 1
ATOM 3415 O O . GLU B 1 183 ? 1.230 13.283 146.637 1.00 51.46 990 GLU B O 1
ATOM 3421 N N . VAL B 1 184 ? 1.795 15.470 146.491 1.00 53.86 991 VAL B N 1
ATOM 3422 C CA . VAL B 1 184 ? 0.591 15.886 145.784 1.00 56.56 991 VAL B CA 1
ATOM 3423 C C . VAL B 1 184 ? 0.994 16.924 144.749 1.00 55.20 991 VAL B C 1
ATOM 3424 O O . VAL B 1 184 ? 1.710 16.602 143.794 1.00 50.27 991 VAL B O 1
ATOM 3426 N N . LYS B 1 188 ? 3.992 12.770 139.138 1.00 55.49 995 LYS B N 1
ATOM 3427 C CA . LYS B 1 188 ? 4.254 11.545 139.893 1.00 56.92 995 LYS B CA 1
ATOM 3428 C C . LYS B 1 188 ? 5.770 11.276 139.917 1.00 54.26 995 LYS B C 1
ATOM 3429 O O . LYS B 1 188 ? 6.290 10.527 139.097 1.00 60.41 995 LYS B O 1
ATOM 3431 N N . THR B 1 189 ? 6.475 11.901 140.856 1.00 53.47 996 THR B N 1
ATOM 3432 C CA . THR B 1 189 ? 7.945 11.943 140.801 1.00 53.01 996 THR B CA 1
ATOM 3433 C C . THR B 1 189 ? 8.594 10.598 141.176 1.00 53.39 996 THR B C 1
ATOM 3434 O O . THR B 1 189 ? 8.147 9.933 142.108 1.00 54.09 996 THR B O 1
ATOM 3436 N N . MET B 1 190 ? 9.626 10.188 140.424 1.00 49.93 997 MET B N 1
ATOM 3437 C CA . MET B 1 190 ? 10.442 9.014 140.798 1.00 48.94 997 MET B CA 1
ATOM 3438 C C . MET B 1 190 ? 10.992 9.232 142.199 1.00 47.38 997 MET B C 1
ATOM 3439 O O . MET B 1 190 ? 11.557 10.291 142.494 1.00 41.12 997 MET B O 1
ATOM 3441 N N . GLY B 1 191 ? 10.817 8.230 143.060 1.00 48.62 998 GLY B N 1
ATOM 3442 C CA . GLY B 1 191 ? 11.122 8.368 144.493 1.00 48.59 998 GLY B CA 1
ATOM 3443 C C . GLY B 1 191 ? 12.567 8.722 144.831 1.00 48.41 998 GLY B C 1
ATOM 3444 O O . GLY B 1 191 ? 12.814 9.360 145.855 1.00 54.28 998 GLY B O 1
ATOM 3445 N N . ARG B 1 192 ? 13.516 8.292 143.985 1.00 41.46 999 ARG B N 1
ATOM 3446 C CA . ARG B 1 192 ? 14.958 8.510 144.222 1.00 38.54 999 ARG B CA 1
ATOM 3447 C C . ARG B 1 192 ? 15.478 9.820 143.578 1.00 36.40 999 ARG B C 1
ATOM 3448 O O . ARG B 1 192 ? 16.672 10.154 143.705 1.00 32.81 999 ARG B O 1
ATOM 3450 N N . LEU B 1 193 ? 14.592 10.554 142.899 1.00 34.61 1000 LEU B N 1
ATOM 3451 C CA . LEU B 1 193 ? 15.024 11.722 142.144 1.00 34.48 1000 LEU B CA 1
ATOM 3452 C C . LEU B 1 193 ? 15.722 12.723 143.060 1.00 30.97 1000 LEU B C 1
ATOM 3453 O O . LEU B 1 193 ? 16.747 13.258 142.664 1.00 30.65 1000 LEU B O 1
ATOM 3458 N N . PRO B 1 194 ? 15.208 12.931 144.308 1.00 31.88 1001 PRO B N 1
ATOM 3459 C CA . PRO B 1 194 ? 15.835 13.900 145.250 1.00 30.60 1001 PRO B CA 1
ATOM 3460 C C . PRO B 1 194 ? 17.289 13.644 145.598 1.00 26.51 1001 PRO B C 1
ATOM 3461 O O . PRO B 1 194 ? 17.984 14.571 145.989 1.00 25.77 1001 PRO B O 1
ATOM 3465 N N . VAL B 1 195 ? 17.746 12.432 145.423 1.00 24.41 1002 VAL B N 1
ATOM 3466 C CA . VAL B 1 195 ? 19.162 12.099 145.623 1.00 24.85 1002 VAL B CA 1
ATOM 3467 C C . VAL B 1 195 ? 20.072 13.115 144.917 1.00 24.26 1002 VAL B C 1
ATOM 3468 O O . VAL B 1 195 ? 21.130 13.488 145.442 1.00 27.53 1002 VAL B O 1
ATOM 3472 N N . ARG B 1 196 ? 19.676 13.532 143.703 1.00 23.85 1003 ARG B N 1
ATOM 3473 C CA . ARG B 1 196 ? 20.538 14.397 142.862 1.00 23.24 1003 ARG B CA 1
ATOM 3474 C C . ARG B 1 196 ? 20.709 15.827 143.416 1.00 21.66 1003 ARG B C 1
ATOM 3475 O O . ARG B 1 196 ? 21.590 16.549 142.977 1.00 22.25 1003 ARG B O 1
ATOM 3483 N N . TRP B 1 197 ? 19.905 16.202 144.406 1.00 21.09 1004 TRP B N 1
ATOM 3484 C CA . TRP B 1 197 ? 20.029 17.483 145.081 1.00 21.07 1004 TRP B CA 1
ATOM 3485 C C . TRP B 1 197 ? 20.633 17.339 146.486 1.00 20.55 1004 TRP B C 1
ATOM 3486 O O . TRP B 1 197 ? 20.805 18.332 147.193 1.00 23.15 1004 TRP B O 1
ATOM 3497 N N . MET B 1 198 ? 20.869 16.119 146.925 1.00 21.59 1005 MET B N 1
ATOM 3498 C CA . MET B 1 198 ? 21.222 15.887 148.351 1.00 21.88 1005 MET B CA 1
ATOM 3499 C C . MET B 1 198 ? 22.700 16.147 148.608 1.00 21.22 1005 MET B C 1
ATOM 3500 O O . MET B 1 198 ? 23.574 15.609 147.927 1.00 21.65 1005 MET B O 1
ATOM 3505 N N . ALA B 1 199 ? 22.983 16.889 149.667 1.00 20.35 1006 ALA B N 1
ATOM 3506 C CA . ALA B 1 199 ? 24.358 16.997 150.152 1.00 20.48 1006 ALA B CA 1
ATOM 3507 C C . ALA B 1 199 ? 24.906 15.586 150.481 1.00 21.33 1006 ALA B C 1
ATOM 3508 O O . ALA B 1 199 ? 24.170 14.684 150.842 1.00 20.85 1006 ALA B O 1
ATOM 3510 N N . ILE B 1 200 ? 26.202 15.422 150.383 1.00 22.35 1007 ILE B N 1
ATOM 3511 C CA A ILE B 1 200 ? 26.888 14.165 150.682 0.50 23.12 1007 ILE B CA 1
ATOM 3512 C CA B ILE B 1 200 ? 26.772 14.120 150.635 0.50 23.08 1007 ILE B CA 1
ATOM 3513 C C . ILE B 1 200 ? 26.533 13.666 152.087 1.00 23.65 1007 ILE B C 1
ATOM 3514 O O . ILE B 1 200 ? 26.328 12.474 152.302 1.00 22.50 1007 ILE B O 1
ATOM 3523 N N . GLU B 1 201 ? 26.516 14.586 153.055 1.00 22.13 1008 GLU B N 1
ATOM 3524 C CA . GLU B 1 201 ? 26.188 14.212 154.466 1.00 23.13 1008 GLU B CA 1
ATOM 3525 C C . GLU B 1 201 ? 24.726 13.781 154.633 1.00 23.59 1008 GLU B C 1
ATOM 3526 O O . GLU B 1 201 ? 24.395 13.011 155.544 1.00 23.89 1008 GLU B O 1
ATOM 3532 N N . SER B 1 202 ? 23.832 14.304 153.787 1.00 22.71 1009 SER B N 1
ATOM 3533 C CA . SER B 1 202 ? 22.475 13.810 153.798 1.00 21.64 1009 SER B CA 1
ATOM 3534 C C . SER B 1 202 ? 22.445 12.376 153.244 1.00 22.16 1009 SER B C 1
ATOM 3535 O O . SER B 1 202 ? 21.772 11.487 153.784 1.00 22.30 1009 SER B O 1
ATOM 3538 N N . LEU B 1 203 ? 23.150 12.150 152.143 1.00 22.50 1010 LEU B N 1
ATOM 3539 C CA . LEU B 1 203 ? 23.235 10.808 151.555 1.00 23.15 1010 LEU B CA 1
ATOM 3540 C C . LEU B 1 203 ? 23.769 9.754 152.541 1.00 23.15 1010 LEU B C 1
ATOM 3541 O O . LEU B 1 203 ? 23.264 8.643 152.589 1.00 23.46 1010 LEU B O 1
ATOM 3546 N N . ASN B 1 204 ? 24.815 10.077 153.286 1.00 22.95 1011 ASN B N 1
ATOM 3547 C CA . ASN B 1 204 ? 25.419 9.095 154.202 1.00 24.72 1011 ASN B CA 1
ATOM 3548 C C . ASN B 1 204 ? 24.825 8.961 155.604 1.00 24.90 1011 ASN B C 1
ATOM 3549 O O . ASN B 1 204 ? 24.942 7.896 156.223 1.00 25.57 1011 ASN B O 1
ATOM 3554 N N . TYR B 1 205 ? 24.307 10.056 156.133 1.00 24.84 1012 TYR B N 1
ATOM 3555 C CA . TYR B 1 205 ? 23.923 10.130 157.522 1.00 24.53 1012 TYR B CA 1
ATOM 3556 C C . TYR B 1 205 ? 22.482 10.650 157.714 1.00 24.63 1012 TYR B C 1
ATOM 3557 O O . TYR B 1 205 ? 21.990 10.686 158.818 1.00 24.45 1012 TYR B O 1
ATOM 3566 N N . SER B 1 206 ? 21.791 10.980 156.627 1.00 23.29 1013 SER B N 1
ATOM 3567 C CA . SER B 1 206 ? 20.480 11.675 156.678 1.00 24.37 1013 SER B CA 1
ATOM 3568 C C . SER B 1 206 ? 20.529 12.915 157.561 1.00 25.46 1013 SER B C 1
ATOM 3569 O O . SER B 1 206 ? 19.563 13.243 158.254 1.00 25.35 1013 SER B O 1
ATOM 3572 N N . VAL B 1 207 ? 21.682 13.606 157.518 1.00 25.72 1014 VAL B N 1
ATOM 3573 C CA . VAL B 1 207 ? 21.858 14.895 158.164 1.00 24.64 1014 VAL B CA 1
ATOM 3574 C C . VAL B 1 207 ? 21.285 15.936 157.249 1.00 24.22 1014 VAL B C 1
ATOM 3575 O O . VAL B 1 207 ? 21.665 16.001 156.036 1.00 21.90 1014 VAL B O 1
ATOM 3579 N N . TYR B 1 208 ? 20.353 16.733 157.778 1.00 22.30 1015 TYR B N 1
ATOM 3580 C CA . TYR B 1 208 ? 19.800 17.877 157.016 1.00 23.60 1015 TYR B CA 1
ATOM 3581 C C . TYR B 1 208 ? 19.857 19.196 157.808 1.00 24.26 1015 TYR B C 1
ATOM 3582 O O . TYR B 1 208 ? 19.387 19.259 158.918 1.00 24.71 1015 TYR B O 1
ATOM 3591 N N . THR B 1 209 ? 20.545 20.188 157.261 1.00 23.93 1016 THR B N 1
ATOM 3592 C CA . THR B 1 209 ? 20.819 21.411 157.969 1.00 23.99 1016 THR B CA 1
ATOM 3593 C C . THR B 1 209 ? 20.625 22.530 157.019 1.00 23.00 1016 THR B C 1
ATOM 3594 O O . THR B 1 209 ? 20.445 22.298 155.805 1.00 21.26 1016 THR B O 1
ATOM 3598 N N . THR B 1 210 ? 20.799 23.762 157.504 1.00 22.34 1017 THR B N 1
ATOM 3599 C CA . THR B 1 210 ? 20.835 24.882 156.555 1.00 23.42 1017 THR B CA 1
ATOM 3600 C C . THR B 1 210 ? 21.961 24.712 155.562 1.00 22.83 1017 THR B C 1
ATOM 3601 O O . THR B 1 210 ? 21.797 25.001 154.362 1.00 23.00 1017 THR B O 1
ATOM 3605 N N . ASN B 1 211 ? 23.091 24.200 156.016 1.00 22.03 1018 ASN B N 1
ATOM 3606 C CA . ASN B 1 211 ? 24.215 23.979 155.106 1.00 22.12 1018 ASN B CA 1
ATOM 3607 C C . ASN B 1 211 ? 23.907 22.952 154.032 1.00 21.04 1018 ASN B C 1
ATOM 3608 O O . ASN B 1 211 ? 24.447 23.045 152.934 1.00 19.74 1018 ASN B O 1
ATOM 3613 N N . SER B 1 212 ? 23.154 21.908 154.358 1.00 21.88 1019 SER B N 1
ATOM 3614 C CA . SER B 1 212 ? 22.828 20.939 153.326 1.00 21.14 1019 SER B CA 1
ATOM 3615 C C . SER B 1 212 ? 21.817 21.566 152.357 1.00 21.72 1019 SER B C 1
ATOM 3616 O O . SER B 1 212 ? 21.831 21.252 151.142 1.00 21.42 1019 SER B O 1
ATOM 3619 N N . ASP B 1 213 ? 20.960 22.469 152.859 1.00 21.75 1020 ASP B N 1
ATOM 3620 C CA . ASP B 1 213 ? 20.035 23.196 151.989 1.00 20.13 1020 ASP B CA 1
ATOM 3621 C C . ASP B 1 213 ? 20.835 24.081 150.990 1.00 20.42 1020 ASP B C 1
ATOM 3622 O O . ASP B 1 213 ? 20.429 24.278 149.886 1.00 19.12 1020 ASP B O 1
ATOM 3627 N N . VAL B 1 214 ? 21.979 24.602 151.424 1.00 21.25 1021 VAL B N 1
ATOM 3628 C CA . VAL B 1 214 ? 22.817 25.384 150.574 1.00 20.86 1021 VAL B CA 1
ATOM 3629 C C . VAL B 1 214 ? 23.347 24.512 149.421 1.00 21.18 1021 VAL B C 1
ATOM 3630 O O . VAL B 1 214 ? 23.449 24.980 148.278 1.00 21.11 1021 VAL B O 1
ATOM 3634 N N . TRP B 1 215 ? 23.693 23.262 149.715 1.00 20.65 1022 TRP B N 1
ATOM 3635 C CA . TRP B 1 215 ? 24.136 22.353 148.674 1.00 19.87 1022 TRP B CA 1
ATOM 3636 C C . TRP B 1 215 ? 23.027 22.169 147.625 1.00 18.82 1022 TRP B C 1
ATOM 3637 O O . TRP B 1 215 ? 23.261 22.267 146.419 1.00 18.29 1022 TRP B O 1
ATOM 3648 N N . SER B 1 216 ? 21.828 21.894 148.086 1.00 18.57 1023 SER B N 1
ATOM 3649 C CA . SER B 1 216 ? 20.697 21.763 147.176 1.00 18.79 1023 SER B CA 1
ATOM 3650 C C . SER B 1 216 ? 20.457 23.010 146.347 1.00 19.13 1023 SER B C 1
ATOM 3651 O O . SER B 1 216 ? 20.139 22.909 145.145 1.00 19.60 1023 SER B O 1
ATOM 3654 N N . TYR B 1 217 ? 20.587 24.176 146.994 1.00 18.46 1024 TYR B N 1
ATOM 3655 C CA . TYR B 1 217 ? 20.493 25.454 146.348 1.00 19.10 1024 TYR B CA 1
ATOM 3656 C C . TYR B 1 217 ? 21.452 25.592 145.192 1.00 19.33 1024 TYR B C 1
ATOM 3657 O O . TYR B 1 217 ? 21.026 25.984 144.072 1.00 18.88 1024 TYR B O 1
ATOM 3666 N N . GLY B 1 218 ? 22.699 25.163 145.394 1.00 18.84 1025 GLY B N 1
ATOM 3667 C CA . GLY B 1 218 ? 23.665 25.100 144.317 1.00 20.11 1025 GLY B CA 1
ATOM 3668 C C . GLY B 1 218 ? 23.171 24.300 143.111 1.00 19.73 1025 GLY B C 1
ATOM 3669 O O . GLY B 1 218 ? 23.342 24.719 141.980 1.00 19.80 1025 GLY B O 1
ATOM 3670 N N . VAL B 1 219 ? 22.585 23.139 143.366 1.00 20.49 1026 VAL B N 1
ATOM 3671 C CA . VAL B 1 219 ? 22.062 22.306 142.316 1.00 19.91 1026 VAL B CA 1
ATOM 3672 C C . VAL B 1 219 ? 20.885 23.027 141.626 1.00 20.82 1026 VAL B C 1
ATOM 3673 O O . VAL B 1 219 ? 20.760 23.015 140.372 1.00 19.73 1026 VAL B O 1
ATOM 3677 N N . LEU B 1 220 ? 20.067 23.720 142.419 1.00 21.18 1027 LEU B N 1
ATOM 3678 C CA . LEU B 1 220 ? 18.966 24.515 141.865 1.00 21.74 1027 LEU B CA 1
ATOM 3679 C C . LEU B 1 220 ? 19.467 25.638 140.969 1.00 20.69 1027 LEU B C 1
ATOM 3680 O O . LEU B 1 220 ? 18.918 25.877 139.872 1.00 18.42 1027 LEU B O 1
ATOM 3685 N N . LEU B 1 221 ? 20.552 26.288 141.384 1.00 20.39 1028 LEU B N 1
ATOM 3686 C CA . LEU B 1 221 ? 21.159 27.335 140.565 1.00 20.87 1028 LEU B CA 1
ATOM 3687 C C . LEU B 1 221 ? 21.646 26.747 139.231 1.00 21.17 1028 LEU B C 1
ATOM 3688 O O . LEU B 1 221 ? 21.472 27.351 138.187 1.00 21.38 1028 LEU B O 1
ATOM 3693 N N . TRP B 1 222 ? 22.208 25.546 139.298 1.00 20.99 1029 TRP B N 1
ATOM 3694 C CA . TRP B 1 222 ? 22.638 24.837 138.121 1.00 21.77 1029 TRP B CA 1
ATOM 3695 C C . TRP B 1 222 ? 21.449 24.541 137.216 1.00 21.58 1029 TRP B C 1
ATOM 3696 O O . TRP B 1 222 ? 21.517 24.692 135.992 1.00 23.40 1029 TRP B O 1
ATOM 3707 N N . GLU B 1 223 ? 20.316 24.197 137.824 1.00 20.88 1030 GLU B N 1
ATOM 3708 C CA . GLU B 1 223 ? 19.124 23.974 137.089 1.00 19.61 1030 GLU B CA 1
ATOM 3709 C C .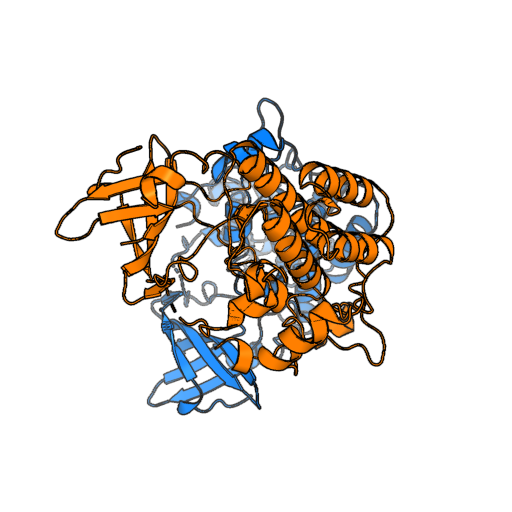 GLU B 1 223 ? 18.725 25.258 136.331 1.00 20.29 1030 GLU B C 1
ATOM 3710 O O . GLU B 1 223 ? 18.309 25.208 135.135 1.00 20.37 1030 GLU B O 1
ATOM 3716 N N . ILE B 1 224 ? 18.766 26.372 137.038 1.00 19.87 1031 ILE B N 1
ATOM 3717 C CA . ILE B 1 224 ? 18.309 27.635 136.455 1.00 21.61 1031 ILE B CA 1
ATOM 3718 C C . ILE B 1 224 ? 19.166 27.961 135.249 1.00 21.93 1031 ILE B C 1
ATOM 3719 O O . ILE B 1 224 ? 18.657 28.291 134.181 1.00 21.42 1031 ILE B O 1
ATOM 3724 N N . VAL B 1 225 ? 20.472 27.865 135.423 1.00 24.65 1032 VAL B N 1
ATOM 3725 C CA . VAL B 1 225 ? 21.413 28.264 134.382 1.00 25.14 1032 VAL B CA 1
ATOM 3726 C C . VAL B 1 225 ? 21.358 27.336 133.165 1.00 26.47 1032 VAL B C 1
ATOM 3727 O O . VAL B 1 225 ? 21.440 27.818 132.014 1.00 24.22 1032 VAL B O 1
ATOM 3731 N N . SER B 1 226 ? 21.122 26.053 133.402 1.00 24.21 1033 SER B N 1
ATOM 3732 C CA . SER B 1 226 ? 20.975 25.066 132.350 1.00 25.64 1033 SER B CA 1
ATOM 3733 C C . SER B 1 226 ? 19.578 24.985 131.721 1.00 24.42 1033 SER B C 1
ATOM 3734 O O . SER B 1 226 ? 19.312 24.104 130.912 1.00 24.31 1033 SER B O 1
ATOM 3737 N N . LEU B 1 227 ? 18.679 25.854 132.135 1.00 24.31 1034 LEU B N 1
ATOM 3738 C CA . LEU B 1 227 ? 17.314 25.858 131.632 1.00 23.87 1034 LEU B CA 1
ATOM 3739 C C . LEU B 1 227 ? 16.597 24.520 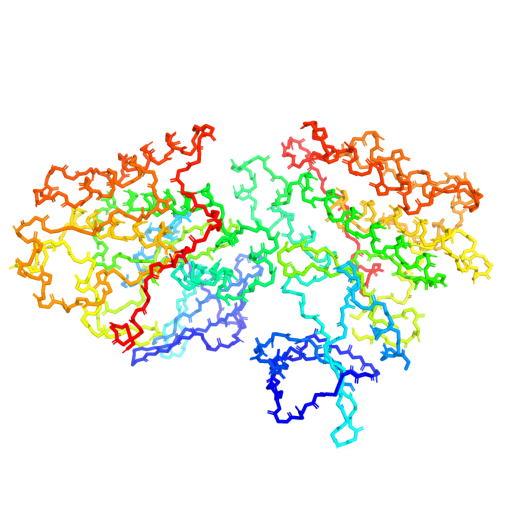131.889 1.00 22.59 1034 LEU B C 1
ATOM 3740 O O . LEU B 1 227 ? 15.813 24.047 131.076 1.00 21.93 1034 LEU B O 1
ATOM 3745 N N . GLY B 1 228 ? 16.828 23.948 133.063 1.00 22.09 1035 GLY B N 1
ATOM 3746 C CA . GLY B 1 228 ? 16.080 22.785 133.513 1.00 19.94 1035 GLY B CA 1
ATOM 3747 C C . GLY B 1 228 ? 16.715 21.511 133.114 1.00 20.46 1035 GLY B C 1
ATOM 3748 O O . GLY B 1 228 ? 16.047 20.502 132.955 1.00 21.27 1035 GLY B O 1
ATOM 3749 N N . GLY B 1 229 ? 18.026 21.487 132.963 1.00 21.28 1036 GLY B N 1
ATOM 3750 C CA . GLY B 1 229 ? 18.665 20.192 132.701 1.00 20.55 1036 GLY B CA 1
ATOM 3751 C C . GLY B 1 229 ? 18.518 19.267 133.905 1.00 20.84 1036 GLY B C 1
ATOM 3752 O O . GLY B 1 229 ? 18.453 19.734 135.052 1.00 21.28 1036 GLY B O 1
ATOM 3753 N N . THR B 1 230 ? 18.476 17.967 133.667 1.00 20.19 1037 THR B N 1
ATOM 3754 C CA . THR B 1 230 ? 18.536 16.983 134.789 1.00 22.00 1037 THR B CA 1
ATOM 3755 C C . THR B 1 230 ? 19.936 16.950 135.334 1.00 22.36 1037 THR B C 1
ATOM 3756 O O . THR B 1 230 ? 20.894 16.695 134.575 1.00 22.79 1037 THR B O 1
ATOM 3760 N N . PRO B 1 231 ? 20.097 17.187 136.645 1.00 21.83 1038 PRO B N 1
ATOM 3761 C CA . PRO B 1 231 ? 21.441 17.108 137.180 1.00 23.06 1038 PRO B CA 1
ATOM 3762 C C . PRO B 1 231 ? 22.069 15.725 137.041 1.00 23.95 1038 PRO B C 1
ATOM 3763 O O . PRO B 1 231 ? 21.422 14.745 137.301 1.00 26.85 1038 PRO B O 1
ATOM 3767 N N . TYR B 1 232 ? 23.316 15.671 136.581 1.00 24.94 1039 TYR B N 1
ATOM 3768 C CA . TYR B 1 232 ? 24.041 14.419 136.387 1.00 26.72 1039 TYR B CA 1
ATOM 3769 C C . TYR B 1 232 ? 23.363 13.486 135.390 1.00 27.89 1039 TYR B C 1
ATOM 3770 O O . TYR B 1 232 ? 23.360 12.245 135.566 1.00 26.90 1039 TYR B O 1
ATOM 3779 N N . CYS B 1 233 ? 22.759 14.083 134.373 1.00 28.40 1040 CYS B N 1
ATOM 3780 C CA . CYS B 1 233 ? 22.059 13.377 133.336 1.00 27.17 1040 CYS B CA 1
ATOM 3781 C C . CYS B 1 233 ? 22.919 12.198 132.800 1.00 30.72 1040 CYS B C 1
ATOM 3782 O O . CYS B 1 233 ? 24.059 12.378 132.454 1.00 32.43 1040 CYS B O 1
ATOM 3785 N N . GLY B 1 234 ? 22.366 10.996 132.785 1.00 32.85 1041 GLY B N 1
ATOM 3786 C CA . GLY B 1 234 ? 23.062 9.817 132.273 1.00 35.93 1041 GLY B CA 1
ATOM 3787 C C . GLY B 1 234 ? 23.749 9.005 133.349 1.00 37.95 1041 GLY B C 1
ATOM 3788 O O . GLY B 1 234 ? 24.154 7.877 133.096 1.00 36.35 1041 GLY B O 1
ATOM 3789 N N . MET B 1 235 ? 23.881 9.585 134.552 1.00 35.77 1042 MET B N 1
ATOM 3790 C CA . MET B 1 235 ? 24.453 8.873 135.691 1.00 38.28 1042 MET B CA 1
ATOM 3791 C C . MET B 1 235 ? 23.366 8.339 136.582 1.00 35.39 1042 MET B C 1
ATOM 3792 O O . MET B 1 235 ? 22.346 9.016 136.809 1.00 36.13 1042 MET B O 1
ATOM 3797 N N . THR B 1 236 ? 23.576 7.151 137.124 1.00 33.87 1043 THR B N 1
ATOM 3798 C CA . THR B 1 236 ? 22.656 6.624 138.147 1.00 34.28 1043 THR B CA 1
ATOM 3799 C C . THR B 1 236 ? 22.913 7.253 139.499 1.00 31.20 1043 THR B C 1
ATOM 3800 O O . THR B 1 236 ? 24.006 7.758 139.771 1.00 29.15 1043 THR B O 1
ATOM 3804 N N . CYS B 1 237 ? 21.933 7.128 140.390 1.00 32.14 1044 CYS B N 1
ATOM 3805 C CA . CYS B 1 237 ? 22.082 7.601 141.753 1.00 30.54 1044 CYS B CA 1
ATOM 3806 C C . CYS B 1 237 ? 23.254 6.944 142.491 1.00 31.56 1044 CYS B C 1
ATOM 3807 O O . CYS B 1 237 ? 24.019 7.628 143.206 1.00 29.42 1044 CYS B O 1
ATOM 3810 N N . ALA B 1 238 ? 23.372 5.630 142.341 1.00 31.33 1045 ALA B N 1
ATOM 3811 C CA . ALA B 1 238 ? 24.520 4.890 142.851 1.00 34.27 1045 ALA B CA 1
ATOM 3812 C C . ALA B 1 238 ? 25.889 5.497 142.428 1.00 34.81 1045 ALA B C 1
ATOM 3813 O O . ALA B 1 238 ? 26.762 5.714 143.271 1.00 32.50 1045 ALA B O 1
ATOM 3815 N N . GLU B 1 239 ? 26.034 5.818 141.147 1.00 33.24 1046 GLU B N 1
ATOM 3816 C CA . GLU B 1 239 ? 27.306 6.306 140.614 1.00 34.82 1046 GLU B CA 1
ATOM 3817 C C . GLU B 1 239 ? 27.653 7.628 141.147 1.00 33.67 1046 GLU B C 1
ATOM 3818 O O . GLU B 1 239 ? 28.797 7.886 141.518 1.00 33.16 1046 GLU B O 1
ATOM 3824 N N . LEU B 1 240 ? 26.661 8.509 141.094 1.00 33.05 1047 LEU B N 1
ATOM 3825 C CA . LEU B 1 240 ? 26.790 9.844 141.612 1.00 33.43 1047 LEU B CA 1
ATOM 3826 C C . LEU B 1 240 ? 27.251 9.797 143.067 1.00 31.71 1047 LEU B C 1
ATOM 3827 O O . LEU B 1 240 ? 28.192 10.504 143.442 1.00 30.82 1047 LEU B O 1
ATOM 3832 N N . TYR B 1 241 ? 26.584 8.970 143.867 1.00 31.88 1048 TYR B N 1
ATOM 3833 C CA . TYR B 1 241 ? 26.943 8.782 145.267 1.00 32.00 1048 TYR B CA 1
ATOM 3834 C C . TYR B 1 241 ? 28.373 8.287 145.474 1.00 32.96 1048 TYR B C 1
ATOM 3835 O O . TYR B 1 241 ? 29.072 8.714 146.390 1.00 33.53 1048 TYR B O 1
ATOM 3844 N N . GLU B 1 242 ? 28.800 7.346 144.627 1.00 33.27 1049 GLU B N 1
ATOM 3845 C CA . GLU B 1 242 ? 30.166 6.853 144.652 1.00 33.61 1049 GLU B CA 1
ATOM 3846 C C . GLU B 1 242 ? 31.187 7.965 144.260 1.00 34.09 1049 GLU B C 1
ATOM 3847 O O . GLU B 1 242 ? 32.294 8.025 144.780 1.00 33.95 1049 GLU B O 1
ATOM 3853 N N . LYS B 1 243 ? 30.807 8.826 143.320 1.00 33.32 1050 LYS B N 1
ATOM 3854 C CA . LYS B 1 243 ? 31.732 9.848 142.806 1.00 34.27 1050 LYS B CA 1
ATOM 3855 C C . LYS B 1 243 ? 31.833 11.143 143.656 1.00 32.93 1050 LYS B C 1
ATOM 3856 O O . LYS B 1 243 ? 32.884 11.812 143.665 1.00 33.90 1050 LYS B O 1
ATOM 3862 N N . LEU B 1 244 ? 30.762 11.512 144.352 1.00 28.89 1051 LEU B N 1
ATOM 3863 C CA . LEU B 1 244 ? 30.774 12.791 145.086 1.00 29.59 1051 LEU B CA 1
ATOM 3864 C C . LEU B 1 244 ? 31.943 12.899 146.093 1.00 31.40 1051 LEU B C 1
ATOM 3865 O O . LEU B 1 244 ? 32.612 13.938 146.141 1.00 30.18 1051 LEU B O 1
ATOM 3870 N N . PRO B 1 245 ? 32.239 11.812 146.835 1.00 32.61 1052 PRO B N 1
ATOM 3871 C CA . PRO B 1 245 ? 33.351 11.915 147.815 1.00 36.71 1052 PRO B CA 1
ATOM 3872 C C . PRO B 1 245 ? 34.740 11.917 147.165 1.00 37.72 1052 PRO B C 1
ATOM 3873 O O . PRO B 1 245 ? 35.708 12.306 147.804 1.00 37.64 1052 PRO B O 1
ATOM 3877 N N . GLN B 1 246 ? 34.814 11.513 145.899 1.00 37.94 1053 GLN B N 1
ATOM 3878 C CA . GLN B 1 246 ? 36.022 11.635 145.113 1.00 41.11 1053 GLN B CA 1
ATOM 3879 C C . GLN B 1 246 ? 36.230 13.070 144.605 1.00 41.28 1053 GLN B C 1
ATOM 3880 O O . GLN B 1 246 ? 37.209 13.348 143.945 1.00 42.43 1053 GLN B O 1
ATOM 3886 N N . GLY B 1 247 ? 35.316 13.978 144.927 1.00 40.36 1054 GLY B N 1
ATOM 3887 C CA . GLY B 1 247 ? 35.437 15.368 144.526 1.00 39.37 1054 GLY B CA 1
ATOM 3888 C C . GLY B 1 247 ? 34.724 15.663 143.228 1.00 38.86 1054 GLY B C 1
ATOM 3889 O O . GLY B 1 247 ? 34.841 16.758 142.699 1.00 38.93 1054 GLY B O 1
ATOM 3890 N N . TYR B 1 248 ? 33.968 14.702 142.701 1.00 39.03 1055 TYR B N 1
ATOM 3891 C CA . TYR B 1 248 ? 33.216 14.950 141.483 1.00 36.39 1055 TYR B CA 1
ATOM 3892 C C . TYR B 1 248 ? 32.081 15.962 141.756 1.00 31.96 1055 TYR B C 1
ATOM 3893 O O . TYR B 1 248 ? 31.408 15.876 142.786 1.00 29.89 1055 TYR B O 1
ATOM 3902 N N . ARG B 1 249 ? 31.882 16.892 140.835 1.00 30.50 1056 ARG B N 1
ATOM 3903 C CA . ARG B 1 249 ? 30.798 17.887 140.898 1.00 30.83 1056 ARG B CA 1
ATOM 3904 C C . ARG B 1 249 ? 30.190 18.135 139.513 1.00 31.94 1056 ARG B C 1
ATOM 3905 O O . ARG B 1 249 ? 30.824 17.812 138.491 1.00 31.07 1056 ARG B O 1
ATOM 3913 N N . LEU B 1 250 ? 28.992 18.732 139.472 1.00 29.50 1057 LEU B N 1
ATOM 3914 C CA . LEU B 1 250 ? 28.413 19.165 138.190 1.00 34.09 1057 LEU B CA 1
ATOM 3915 C C . LEU B 1 250 ? 29.388 20.071 137.436 1.00 32.69 1057 LEU B C 1
ATOM 3916 O O . LEU B 1 250 ? 30.005 20.946 138.019 1.00 30.14 1057 LEU B O 1
ATOM 3921 N N . GLU B 1 251 ? 29.520 19.813 136.147 1.00 35.72 1058 GLU B N 1
ATOM 3922 C CA . GLU B 1 251 ? 30.361 20.588 135.255 1.00 38.70 1058 GLU B CA 1
ATOM 3923 C C . GLU B 1 251 ? 29.754 21.955 134.971 1.00 34.62 1058 GLU B C 1
ATOM 3924 O O . GLU B 1 251 ? 28.559 22.099 134.985 1.00 37.42 1058 GLU B O 1
ATOM 3930 N N . LYS B 1 252 ? 30.588 22.941 134.698 1.00 36.93 1059 LYS B N 1
ATOM 3931 C CA . LYS B 1 252 ? 30.109 24.274 134.347 1.00 38.55 1059 LYS B CA 1
ATOM 3932 C C . LYS B 1 252 ? 29.334 24.198 133.039 1.00 39.77 1059 LYS B C 1
ATOM 3933 O O . LYS B 1 252 ? 29.833 23.667 132.059 1.00 38.26 1059 LYS B O 1
ATOM 3939 N N . PRO B 1 253 ? 28.103 24.709 133.031 1.00 40.48 1060 PRO B N 1
ATOM 3940 C CA . PRO B 1 253 ? 27.408 24.776 131.756 1.00 41.60 1060 PRO B CA 1
ATOM 3941 C C . PRO B 1 253 ? 28.128 25.719 130.800 1.00 39.69 1060 PRO B C 1
ATOM 3942 O O . PRO B 1 253 ? 28.780 26.691 131.232 1.00 37.30 1060 PRO B O 1
ATOM 3946 N N . LEU B 1 254 ? 28.096 25.389 129.512 1.00 44.10 1061 LEU B N 1
ATOM 3947 C CA . LEU B 1 254 ? 28.825 26.174 128.506 1.00 44.26 1061 LEU B CA 1
ATOM 3948 C C . LEU B 1 254 ? 28.320 27.624 128.442 1.00 43.11 1061 LEU B C 1
ATOM 3949 O O . LEU B 1 254 ? 29.095 28.556 128.225 1.00 45.06 1061 LEU B O 1
ATOM 3951 N N . ASN B 1 255 ? 27.025 27.794 128.649 1.00 40.64 1062 ASN B N 1
ATOM 3952 C CA . ASN B 1 255 ? 26.379 29.119 128.658 1.00 41.10 1062 ASN B CA 1
ATOM 3953 C C . ASN B 1 255 ? 26.572 29.939 129.965 1.00 40.49 1062 ASN B C 1
ATOM 3954 O O . ASN B 1 255 ? 25.964 31.006 130.119 1.00 38.99 1062 ASN B O 1
ATOM 3959 N N . CYS B 1 256 ? 27.442 29.473 130.872 1.00 38.34 1063 CYS B N 1
ATOM 3960 C CA . CYS B 1 256 ? 27.542 30.032 132.256 1.00 36.20 1063 CYS B CA 1
ATOM 3961 C C . CYS B 1 256 ? 28.840 30.823 132.489 1.00 36.81 1063 CYS B C 1
ATOM 3962 O O . CYS B 1 256 ? 29.911 30.308 132.229 1.00 39.90 1063 CYS B O 1
ATOM 3965 N N . ASP B 1 257 ? 28.739 32.075 132.946 1.00 36.53 1064 ASP B N 1
ATOM 3966 C CA . ASP B 1 257 ? 29.920 32.856 133.387 1.00 38.03 1064 ASP B CA 1
ATOM 3967 C C . ASP B 1 257 ? 30.630 32.145 134.542 1.00 36.70 1064 ASP B C 1
ATOM 3968 O O . ASP B 1 257 ? 29.969 31.544 135.397 1.00 37.12 1064 ASP B O 1
ATOM 3973 N N . ASP B 1 258 ? 31.960 32.196 134.558 1.00 36.65 1065 ASP B N 1
ATOM 3974 C CA . ASP B 1 258 ? 32.769 31.698 135.689 1.00 39.31 1065 ASP B CA 1
ATOM 3975 C C . ASP B 1 258 ? 32.271 32.134 137.069 1.00 36.26 1065 ASP B C 1
ATOM 3976 O O . ASP B 1 258 ? 32.340 31.347 137.996 1.00 35.61 1065 ASP B O 1
ATOM 3981 N N . GLU B 1 259 ? 31.855 33.394 137.219 1.00 35.31 1066 GLU B N 1
ATOM 3982 C CA . GLU B 1 259 ? 31.387 33.894 138.554 1.00 38.72 1066 GLU B CA 1
ATOM 3983 C C . GLU B 1 259 ? 30.204 33.074 139.062 1.00 34.84 1066 GLU B C 1
ATOM 3984 O O . GLU B 1 259 ? 30.116 32.747 140.244 1.00 33.39 1066 GLU B O 1
ATOM 3990 N N . VAL B 1 260 ? 29.270 32.759 138.160 1.00 32.43 1067 VAL B N 1
ATOM 3991 C CA . VAL B 1 260 ? 28.102 32.021 138.548 1.00 30.66 1067 VAL B CA 1
ATOM 3992 C C . VAL B 1 260 ? 28.467 30.596 138.906 1.00 30.11 1067 VAL B C 1
ATOM 3993 O O . VAL B 1 260 ? 28.015 30.084 139.911 1.00 28.29 1067 VAL B O 1
ATOM 3997 N N . TYR B 1 261 ? 29.333 29.982 138.123 1.00 30.44 1068 TYR B N 1
ATOM 3998 C CA . TYR B 1 261 ? 29.764 28.632 138.427 1.00 30.70 1068 TYR B CA 1
ATOM 3999 C C . TYR B 1 261 ? 30.556 28.573 139.720 1.00 31.67 1068 TYR B C 1
ATOM 4000 O O . TYR B 1 261 ? 30.416 27.600 140.510 1.00 30.38 1068 TYR B O 1
ATOM 4009 N N . ASP B 1 262 ? 31.396 29.580 139.939 1.00 33.64 1069 ASP B N 1
ATOM 4010 C CA . ASP B 1 262 ? 32.149 29.663 141.221 1.00 35.11 1069 ASP B CA 1
ATOM 4011 C C . ASP B 1 262 ? 31.197 29.647 142.433 1.00 32.74 1069 ASP B C 1
ATOM 4012 O O . ASP B 1 262 ? 31.463 28.998 143.447 1.00 30.86 1069 ASP B O 1
ATOM 4017 N N . LEU B 1 263 ? 30.131 30.431 142.351 1.00 31.60 1070 LEU B N 1
ATOM 4018 C CA . LEU B 1 263 ? 29.114 30.451 143.376 1.00 30.87 1070 LEU B CA 1
ATOM 4019 C C . LEU B 1 263 ? 28.510 29.021 143.636 1.00 30.40 1070 LEU B C 1
ATOM 4020 O O . LEU B 1 263 ? 28.449 28.555 144.791 1.00 31.32 1070 LEU B O 1
ATOM 4025 N N . MET B 1 264 ? 28.152 28.308 142.561 1.00 29.68 1071 MET B N 1
ATOM 4026 C CA . MET B 1 264 ? 27.645 26.922 142.665 1.00 28.68 1071 MET B CA 1
ATOM 4027 C C . MET B 1 264 ? 28.653 26.021 143.372 1.00 28.61 1071 MET B C 1
ATOM 4028 O O . MET B 1 264 ? 28.280 25.246 144.258 1.00 25.47 1071 MET B O 1
ATOM 4033 N N . ARG B 1 265 ? 29.917 26.111 142.967 1.00 28.08 1072 ARG B N 1
ATOM 4034 C CA . ARG B 1 265 ? 30.949 25.253 143.520 1.00 29.16 1072 ARG B CA 1
ATOM 4035 C C . ARG B 1 265 ? 31.132 25.488 145.028 1.00 28.90 1072 ARG B C 1
ATOM 4036 O O . ARG B 1 265 ? 31.382 24.545 145.760 1.00 27.44 1072 ARG B O 1
ATOM 4044 N N . GLN B 1 266 ? 31.021 26.743 145.474 1.00 29.79 1073 GLN B N 1
ATOM 4045 C CA . GLN B 1 266 ? 31.060 27.045 146.930 1.00 31.01 1073 GLN B CA 1
ATOM 4046 C C . GLN B 1 266 ? 29.961 26.310 147.707 1.00 28.05 1073 GLN B C 1
ATOM 4047 O O . GLN B 1 266 ? 30.195 25.799 148.831 1.00 25.75 1073 GLN B O 1
ATOM 4053 N N . CYS B 1 267 ? 28.773 26.262 147.114 1.00 25.46 1074 CYS B N 1
ATOM 4054 C CA . CYS B 1 267 ? 27.641 25.532 147.679 1.00 24.89 1074 CYS B CA 1
ATOM 4055 C C . CYS B 1 267 ? 27.896 24.028 147.899 1.00 24.13 1074 CYS B C 1
ATOM 4056 O O . CYS B 1 267 ? 27.188 23.410 148.650 1.00 22.62 1074 CYS B O 1
ATOM 4059 N N . TRP B 1 268 ? 28.834 23.448 147.172 1.00 22.75 1075 TRP B N 1
ATOM 4060 C CA . TRP B 1 268 ? 29.058 22.016 147.205 1.00 23.62 1075 TRP B CA 1
ATOM 4061 C C . TRP B 1 268 ? 30.395 21.640 147.821 1.00 25.20 1075 TRP B C 1
ATOM 4062 O O . TRP B 1 268 ? 30.944 20.572 147.520 1.00 26.42 1075 TRP B O 1
ATOM 4073 N N . ARG B 1 269 ? 30.912 22.486 148.697 1.00 25.41 1076 ARG B N 1
ATOM 4074 C CA . ARG B 1 269 ? 32.100 22.116 149.459 1.00 28.01 1076 ARG B CA 1
ATOM 4075 C C . ARG B 1 269 ? 31.758 20.940 150.369 1.00 27.38 1076 ARG B C 1
ATOM 4076 O O . ARG B 1 269 ? 30.660 20.868 150.931 1.00 25.15 1076 ARG B O 1
ATOM 4084 N N . GLU B 1 270 ? 32.703 20.019 150.475 1.00 28.05 1077 GLU B N 1
ATOM 4085 C CA . GLU B 1 270 ? 32.536 18.833 151.268 1.00 28.56 1077 GLU B CA 1
ATOM 4086 C C . GLU B 1 270 ? 32.250 19.153 152.719 1.00 28.18 1077 GLU B C 1
ATOM 4087 O O . GLU B 1 270 ? 31.386 18.545 153.332 1.00 26.83 1077 GLU B O 1
ATOM 4093 N N . LYS B 1 271 ? 33.001 20.101 153.274 1.00 28.46 1078 LYS B N 1
ATOM 4094 C CA . LYS B 1 271 ? 32.798 20.519 154.666 1.00 29.88 1078 LYS B CA 1
ATOM 4095 C C . LYS B 1 271 ? 31.618 21.476 154.743 1.00 27.89 1078 LYS B C 1
ATOM 4096 O O . LYS B 1 271 ? 31.670 22.577 154.175 1.00 25.91 1078 LYS B O 1
ATOM 4102 N N . PRO B 1 272 ? 30.543 21.058 155.422 1.00 26.10 1079 PRO B N 1
ATOM 4103 C CA . PRO B 1 272 ? 29.301 21.820 155.333 1.00 25.24 1079 PRO B CA 1
ATOM 4104 C C . PRO B 1 272 ? 29.467 23.233 155.818 1.00 26.35 1079 PRO B C 1
ATOM 4105 O O . PRO B 1 272 ? 28.891 24.159 155.234 1.00 25.22 1079 PRO B O 1
ATOM 4109 N N . TYR B 1 273 ? 30.274 23.382 156.872 1.00 27.40 1080 TYR B N 1
ATOM 4110 C CA . TYR B 1 273 ? 30.533 24.657 157.496 1.00 29.73 1080 TYR B CA 1
ATOM 4111 C C . TYR B 1 273 ? 31.419 25.615 156.677 1.00 31.49 1080 TYR B C 1
ATOM 4112 O O . TYR B 1 273 ? 31.684 26.718 157.115 1.00 32.66 1080 TYR B O 1
ATOM 4121 N N . GLU B 1 274 ? 31.881 25.184 155.507 1.00 30.75 1081 GLU B N 1
ATOM 4122 C CA . GLU B 1 274 ? 32.610 26.054 154.617 1.00 30.80 1081 GLU B CA 1
ATOM 4123 C C . GLU B 1 274 ? 31.741 26.563 153.472 1.00 30.08 1081 GLU B C 1
ATOM 4124 O O . GLU B 1 274 ? 32.205 27.313 152.634 1.00 28.33 1081 GLU B O 1
ATOM 4130 N N . ARG B 1 275 ? 30.463 26.176 153.448 1.00 28.50 1082 ARG B N 1
ATOM 4131 C CA . ARG B 1 275 ? 29.565 26.651 152.394 1.00 27.13 1082 ARG B CA 1
ATOM 4132 C C . ARG B 1 275 ? 29.089 28.073 152.749 1.00 27.85 1082 ARG B C 1
ATOM 4133 O O . ARG B 1 275 ? 29.089 28.445 153.922 1.00 30.24 1082 ARG B O 1
ATOM 4141 N N . PRO B 1 276 ? 28.706 28.870 151.743 1.00 28.11 1083 PRO B N 1
ATOM 4142 C CA . PRO B 1 276 ? 28.285 30.231 152.041 1.00 29.12 1083 PRO B CA 1
ATOM 4143 C C . PRO B 1 276 ? 26.935 30.175 152.705 1.00 28.13 1083 PRO B C 1
ATOM 4144 O O . PRO B 1 276 ? 26.265 29.140 152.624 1.00 25.30 1083 PRO B O 1
ATOM 4148 N N . SER B 1 277 ? 26.573 31.231 153.435 1.00 27.30 1084 SER B N 1
ATOM 4149 C CA . SER B 1 277 ? 25.218 31.362 153.952 1.00 27.67 1084 SER B CA 1
ATOM 4150 C C . SER B 1 277 ? 24.299 31.830 152.793 1.00 26.95 1084 SER B C 1
ATOM 4151 O O . SER B 1 277 ? 24.787 32.258 151.779 1.00 26.68 1084 SER B O 1
ATOM 4154 N N . PHE B 1 278 ? 22.978 31.745 152.970 1.00 25.69 1085 PHE B N 1
ATOM 4155 C CA . PHE B 1 278 ? 22.040 32.299 151.994 1.00 25.41 1085 PHE B CA 1
ATOM 4156 C C . PHE B 1 278 ? 22.149 33.818 151.852 1.00 26.04 1085 PHE B C 1
ATOM 4157 O O . PHE B 1 278 ? 22.086 34.322 150.756 1.00 27.01 1085 PHE B O 1
ATOM 4165 N N . ALA B 1 279 ? 22.403 34.531 152.950 1.00 28.37 1086 ALA B N 1
ATOM 4166 C CA . ALA B 1 279 ? 22.640 35.964 152.902 1.00 29.07 1086 ALA B CA 1
ATOM 4167 C C . ALA B 1 279 ? 23.797 36.253 151.996 1.00 30.64 1086 ALA B C 1
ATOM 4168 O O . ALA B 1 279 ? 23.696 37.139 151.144 1.00 32.27 1086 ALA B O 1
ATOM 4170 N N . GLN B 1 280 ? 24.889 35.502 152.105 1.00 31.82 1087 GLN B N 1
ATOM 4171 C CA . GLN B 1 280 ? 26.025 35.786 151.209 1.00 34.05 1087 GLN B CA 1
ATOM 4172 C C . GLN B 1 280 ? 25.703 35.462 149.748 1.00 30.78 1087 GLN B C 1
ATOM 4173 O O . GLN B 1 280 ? 26.170 36.137 148.846 1.00 32.07 1087 GLN B O 1
ATOM 4179 N N . ILE B 1 281 ? 24.978 34.374 149.522 1.00 29.27 1088 ILE B N 1
ATOM 4180 C CA . ILE B 1 281 ? 24.552 34.025 148.149 1.00 28.76 1088 ILE B CA 1
ATOM 4181 C C . ILE B 1 281 ? 23.778 35.210 147.570 1.00 28.49 1088 ILE B C 1
ATOM 4182 O O . ILE B 1 281 ? 24.069 35.680 146.443 1.00 27.91 1088 ILE B O 1
ATOM 4187 N N . LEU B 1 282 ? 22.821 35.720 148.348 1.00 28.26 1089 LEU B N 1
ATOM 4188 C CA . LEU B 1 282 ? 21.945 36.815 147.878 1.00 30.01 1089 LEU B CA 1
ATOM 4189 C C . LEU B 1 282 ? 22.736 38.086 147.543 1.00 31.40 1089 LEU B C 1
ATOM 4190 O O . LEU B 1 282 ? 22.509 38.736 146.489 1.00 32.57 1089 LEU B O 1
ATOM 4195 N N . VAL B 1 283 ? 23.667 38.441 148.407 1.00 32.68 1090 VAL B N 1
ATOM 4196 C CA . VAL B 1 283 ? 24.550 39.601 148.135 1.00 35.47 1090 VAL B CA 1
ATOM 4197 C C . VAL B 1 283 ? 25.357 39.399 146.822 1.00 34.67 1090 VAL B C 1
ATOM 4198 O O . VAL B 1 283 ? 25.423 40.301 145.986 1.00 34.01 1090 VAL B O 1
ATOM 4202 N N . SER B 1 284 ? 25.941 38.216 146.606 1.00 33.77 1091 SER B N 1
ATOM 4203 C CA . SER B 1 284 ? 26.629 37.964 145.300 1.00 34.19 1091 SER B CA 1
ATOM 4204 C C . SER B 1 284 ? 25.687 38.158 144.130 1.00 32.76 1091 SER B C 1
ATOM 4205 O O . SER B 1 284 ? 26.070 38.751 143.108 1.00 32.37 1091 SER B O 1
ATOM 4208 N N . LEU B 1 285 ? 24.489 37.592 144.231 1.00 31.15 1092 LEU B N 1
ATOM 4209 C CA . LEU B 1 285 ? 23.554 37.615 143.093 1.00 31.09 1092 LEU B CA 1
ATOM 4210 C C . LEU B 1 285 ? 23.097 39.040 142.799 1.00 31.62 1092 LEU B C 1
ATOM 4211 O O . LEU B 1 285 ? 23.046 39.452 141.640 1.00 32.12 1092 LEU B O 1
ATOM 4216 N N . ASN B 1 286 ? 22.804 39.800 143.839 1.00 33.07 1093 ASN B N 1
ATOM 4217 C CA . ASN B 1 286 ? 22.441 41.227 143.646 1.00 36.71 1093 ASN B CA 1
ATOM 4218 C C . ASN B 1 286 ? 23.545 42.037 143.025 1.00 39.27 1093 ASN B C 1
ATOM 4219 O O . ASN B 1 286 ? 23.268 42.892 142.206 1.00 40.33 1093 ASN B O 1
ATOM 4224 N N . ARG B 1 287 ? 24.797 41.781 143.428 1.00 41.72 1094 ARG B N 1
ATOM 4225 C CA . ARG B 1 287 ? 25.961 42.415 142.778 1.00 42.68 1094 ARG B CA 1
ATOM 4226 C C . ARG B 1 287 ? 26.020 42.071 141.292 1.00 42.01 1094 ARG B C 1
ATOM 4227 O O . ARG B 1 287 ? 26.272 42.949 140.451 1.00 43.43 1094 ARG B O 1
ATOM 4229 N N . MET B 1 288 ? 25.797 40.794 140.958 1.00 38.98 1095 MET B N 1
ATOM 4230 C CA . MET B 1 288 ? 25.736 40.386 139.561 1.00 39.09 1095 MET B CA 1
ATOM 4231 C C . MET B 1 288 ? 24.567 41.078 138.838 1.00 39.05 1095 MET B C 1
ATOM 4232 O O . MET B 1 288 ? 24.739 41.601 137.710 1.00 38.79 1095 MET B O 1
ATOM 4237 N N . LEU B 1 289 ? 23.398 41.105 139.489 1.00 38.33 1096 LEU B N 1
ATOM 4238 C CA . LEU B 1 289 ? 22.203 41.748 138.902 1.00 39.62 1096 LEU B CA 1
ATOM 4239 C C . LEU B 1 289 ? 22.418 43.237 138.573 1.00 43.02 1096 LEU B C 1
ATOM 4240 O O . LEU B 1 289 ? 21.931 43.723 137.546 1.00 43.44 1096 LEU B O 1
ATOM 4245 N N . GLU B 1 290 ? 23.143 43.929 139.453 1.00 42.87 1097 GLU B N 1
ATOM 4246 C CA . GLU B 1 290 ? 23.424 45.376 139.311 1.00 47.35 1097 GLU B CA 1
ATOM 4247 C C . GLU B 1 290 ? 24.437 45.759 138.215 1.00 49.29 1097 GLU B C 1
ATOM 4248 O O . GLU B 1 290 ? 24.329 46.834 137.662 1.00 55.54 1097 GLU B O 1
ATOM 4250 N N . GLU B 1 291 ? 25.408 44.898 137.906 1.00 50.57 1098 GLU B N 1
ATOM 4251 C CA . GLU B 1 291 ? 26.335 45.137 136.769 1.00 54.43 1098 GLU B CA 1
ATOM 4252 C C . GLU B 1 291 ? 25.622 45.144 135.403 1.00 54.77 1098 GLU B C 1
ATOM 4253 O O . GLU B 1 291 ? 24.542 44.586 135.257 1.00 49.29 1098 GLU B O 1
ATOM 4259 N N . ARG B 1 292 ? 26.229 45.802 134.408 1.00 56.77 1099 ARG B N 1
ATOM 4260 C CA . ARG B 1 292 ? 25.694 45.811 133.041 1.00 57.54 1099 ARG B CA 1
ATOM 4261 C C . ARG B 1 292 ? 25.900 44.455 132.329 1.00 57.46 1099 ARG B C 1
ATOM 4262 O O . ARG B 1 292 ? 25.096 44.062 131.481 1.00 58.88 1099 ARG B O 1
ATOM 4264 N N . LYS B 1 293 ? 26.970 43.757 132.706 1.00 57.71 1100 LYS B N 1
ATOM 4265 C CA . LYS B 1 293 ? 27.406 42.485 132.099 1.00 55.72 1100 LYS B CA 1
ATOM 4266 C C . LYS B 1 293 ? 26.370 41.319 132.129 1.00 52.62 1100 LYS B C 1
ATOM 4267 O O . LYS B 1 293 ? 25.607 41.193 133.084 1.00 51.66 1100 LYS B O 1
ATOM 4273 N N . THR B 1 294 ? 26.407 40.461 131.090 1.00 49.16 1101 THR B N 1
ATOM 4274 C CA . THR B 1 294 ? 25.502 39.288 130.936 1.00 47.80 1101 THR B CA 1
ATOM 4275 C C . THR B 1 294 ? 26.166 38.001 131.475 1.00 43.16 1101 THR B C 1
ATOM 4276 O O . THR B 1 294 ? 27.229 37.616 131.019 1.00 39.92 1101 THR B O 1
ATOM 4280 N N . TYR B 1 295 ? 25.509 37.319 132.419 1.00 39.74 1102 TYR B N 1
ATOM 4281 C CA . TYR B 1 295 ? 26.136 36.206 133.132 1.00 36.25 1102 TYR B CA 1
ATOM 4282 C C . TYR B 1 295 ? 25.749 34.833 132.576 1.00 35.76 1102 TYR B C 1
ATOM 4283 O O . TYR B 1 295 ? 26.530 33.874 132.686 1.00 33.05 1102 TYR B O 1
ATOM 4292 N N . VAL B 1 296 ? 24.550 34.744 131.985 1.00 33.70 1103 VAL B N 1
ATOM 4293 C CA . VAL B 1 296 ? 24.081 33.514 131.355 1.00 32.06 1103 VAL B CA 1
ATOM 4294 C C . VAL B 1 296 ? 23.847 33.798 129.858 1.00 32.44 1103 VAL B C 1
ATOM 4295 O O . VAL B 1 296 ? 23.072 34.676 129.506 1.00 33.44 1103 VAL B O 1
ATOM 4299 N N . ASN B 1 297 ? 24.561 33.083 129.000 1.00 32.20 1104 ASN B N 1
ATOM 4300 C CA . ASN B 1 297 ? 24.443 33.258 127.556 1.00 33.61 1104 ASN B CA 1
ATOM 4301 C C . ASN B 1 297 ? 23.230 32.473 127.091 1.00 32.38 1104 ASN B C 1
ATOM 4302 O O . ASN B 1 297 ? 23.148 31.265 127.331 1.00 33.08 1104 ASN B O 1
ATOM 4307 N N . THR B 1 298 ? 22.259 33.173 126.532 1.00 31.48 1105 THR B N 1
ATOM 4308 C CA . THR B 1 298 ? 21.053 32.583 125.953 1.00 33.01 1105 THR B CA 1
ATOM 4309 C C . THR B 1 298 ? 21.027 32.715 124.413 1.00 34.66 1105 THR B C 1
ATOM 4310 O O . THR B 1 298 ? 19.983 32.548 123.775 1.00 38.82 1105 THR B O 1
ATOM 4314 N N . THR B 1 299 ? 22.175 32.967 123.809 1.00 34.58 1106 THR B N 1
ATOM 4315 C CA . THR B 1 299 ? 22.249 33.182 122.344 1.00 37.29 1106 THR B CA 1
ATOM 4316 C C . THR B 1 299 ? 22.389 31.841 121.649 1.00 37.63 1106 THR B C 1
ATOM 4317 O O . THR B 1 299 ? 22.938 30.910 122.230 1.00 35.41 1106 THR B O 1
ATOM 4321 N N . LEU B 1 300 ? 21.875 31.730 120.408 1.00 37.08 1107 LEU B N 1
ATOM 4322 C CA . LEU B 1 300 ? 22.140 30.536 119.595 1.00 37.47 1107 LEU B CA 1
ATOM 4323 C C . LEU B 1 300 ? 23.432 30.708 118.846 1.00 37.76 1107 LEU B C 1
ATOM 4324 O O . LEU B 1 300 ? 23.835 31.815 118.551 1.00 41.32 1107 LEU B O 1
ATOM 4329 N N . TYR B 1 301 ? 24.097 29.596 118.575 1.00 38.08 1108 TYR B N 1
ATOM 4330 C CA . TYR B 1 301 ? 25.285 29.573 117.729 1.00 40.44 1108 TYR B CA 1
ATOM 4331 C C . TYR B 1 301 ? 25.351 28.166 117.174 1.00 41.03 1108 TYR B C 1
ATOM 4332 O O . TYR B 1 301 ? 24.595 27.285 117.597 1.00 39.86 1108 TYR B O 1
ATOM 4341 N N . GLU B 1 302 ? 26.218 27.946 116.210 1.00 44.98 1109 GLU B N 1
ATOM 4342 C CA . GLU B 1 302 ? 26.279 26.655 115.545 1.00 46.20 1109 GLU B CA 1
ATOM 4343 C C . GLU B 1 302 ? 26.704 25.562 116.544 1.00 42.56 1109 GLU B C 1
ATOM 4344 O O . GLU B 1 302 ? 27.541 25.788 117.367 1.00 42.15 1109 GLU B O 1
ATOM 4350 N N . LYS B 1 303 ? 26.107 24.385 116.441 1.00 42.66 1110 LYS B N 1
ATOM 4351 C CA . LYS B 1 303 ? 26.403 23.256 117.343 1.00 46.78 1110 LYS B CA 1
ATOM 4352 C C . LYS B 1 303 ? 25.899 23.485 118.764 1.00 45.12 1110 LYS B C 1
ATOM 4353 O O . LYS B 1 303 ? 26.269 22.719 119.674 1.00 52.80 1110 LYS B O 1
ATOM 4355 N N . PHE B 1 304 ? 25.102 24.541 118.991 1.00 44.04 1111 PHE B N 1
ATOM 4356 C CA . PHE B 1 304 ? 24.529 24.777 120.356 1.00 40.75 1111 PHE B CA 1
ATOM 4357 C C . PHE B 1 304 ? 23.742 23.553 120.770 1.00 36.86 1111 PHE B C 1
ATOM 4358 O O . PHE B 1 304 ? 23.055 22.962 119.971 1.00 37.34 1111 PHE B O 1
ATOM 4366 N N . THR B 1 305 ? 23.839 23.180 122.042 1.00 39.49 1112 THR B N 1
ATOM 4367 C CA . THR B 1 305 ? 23.034 22.103 122.575 1.00 37.81 1112 THR B CA 1
ATOM 4368 C C . THR B 1 305 ? 22.549 22.467 124.020 1.00 31.89 1112 THR B C 1
ATOM 4369 O O . THR B 1 305 ? 23.249 23.103 124.784 1.00 30.39 1112 THR B O 1
ATOM 4373 N N . TYR B 1 306 ? 21.340 22.061 124.352 1.00 29.66 1113 TYR B N 1
ATOM 4374 C CA . TYR B 1 306 ? 20.808 22.213 125.719 1.00 27.64 1113 TYR B CA 1
ATOM 4375 C C . TYR B 1 306 ? 21.396 21.126 126.625 1.00 28.42 1113 TYR B C 1
ATOM 4376 O O . TYR B 1 306 ? 21.726 20.044 126.147 1.00 27.53 1113 TYR B O 1
ATOM 4385 N N . ALA B 1 307 ? 21.475 21.403 127.932 1.00 26.76 1114 ALA B N 1
ATOM 4386 C CA . ALA B 1 307 ? 21.726 20.334 128.915 1.00 27.71 1114 ALA B CA 1
ATOM 4387 C C . ALA B 1 307 ? 20.587 19.332 128.825 1.00 28.39 1114 ALA B C 1
ATOM 4388 O O . ALA B 1 307 ? 19.391 19.705 128.688 1.00 27.64 1114 ALA B O 1
ATOM 4390 N N . GLY B 1 308 ? 20.940 18.052 128.861 1.00 27.37 1115 GLY B N 1
ATOM 4391 C CA . GLY B 1 308 ? 19.959 17.003 128.607 1.00 26.80 1115 GLY B CA 1
ATOM 4392 C C . GLY B 1 308 ? 18.944 16.873 129.730 1.00 26.10 1115 GLY B C 1
ATOM 4393 O O . GLY B 1 308 ? 19.243 17.172 130.898 1.00 25.46 1115 GLY B O 1
ATOM 4394 N N . ILE B 1 309 ? 17.761 16.398 129.367 1.00 25.82 1116 ILE B N 1
ATOM 4395 C CA . ILE B 1 309 ? 16.741 15.978 130.312 1.00 27.62 1116 ILE B CA 1
ATOM 4396 C C . ILE B 1 309 ? 16.610 14.456 130.270 1.00 27.61 1116 ILE B C 1
ATOM 4397 O O . ILE B 1 309 ? 16.465 13.908 129.222 1.00 29.93 1116 ILE B O 1
ATOM 4402 N N . ASP B 1 310 ? 16.692 13.775 131.403 1.00 29.94 1117 ASP B N 1
ATOM 4403 C CA . ASP B 1 310 ? 16.469 12.324 131.431 1.00 33.88 1117 ASP B CA 1
ATOM 4404 C C . ASP B 1 310 ? 15.149 12.047 132.088 1.00 38.88 1117 ASP B C 1
ATOM 4405 O O . ASP B 1 310 ? 15.059 12.010 133.307 1.00 32.06 1117 ASP B O 1
ATOM 4410 N N . CYS B 1 311 ? 14.104 11.843 131.272 1.00 42.51 1118 CYS B N 1
ATOM 4411 C CA . CYS B 1 311 ? 12.725 11.737 131.812 1.00 47.47 1118 CYS B CA 1
ATOM 4412 C C . CYS B 1 311 ? 12.581 10.486 132.660 1.00 49.14 1118 CYS B C 1
ATOM 4413 O O . CYS B 1 311 ? 11.731 10.434 133.546 1.00 51.86 1118 CYS B O 1
ATOM 4416 N N . SER B 1 312 ? 13.394 9.471 132.363 1.00 47.46 1119 SER B N 1
ATOM 4417 C CA . SER B 1 312 ? 13.323 8.195 133.064 1.00 50.42 1119 SER B CA 1
ATOM 4418 C C . SER B 1 312 ? 13.902 8.304 134.483 1.00 48.02 1119 SER B C 1
ATOM 4419 O O . SER B 1 312 ? 13.490 7.577 135.369 1.00 49.38 1119 SER B O 1
ATOM 4422 N N . ALA B 1 313 ? 14.836 9.232 134.691 1.00 43.41 1120 ALA B N 1
ATOM 4423 C CA . ALA B 1 313 ? 15.328 9.541 136.031 1.00 42.39 1120 ALA B CA 1
ATOM 4424 C C . ALA B 1 313 ? 14.279 10.276 136.882 1.00 39.48 1120 ALA B C 1
ATOM 4425 O O . ALA B 1 313 ? 14.414 10.360 138.093 1.00 37.40 1120 ALA B O 1
ATOM 4427 N N . GLU B 1 314 ? 13.232 10.790 136.245 1.00 37.80 1121 GLU B N 1
ATOM 4428 C CA . GLU B 1 314 ? 12.334 11.750 136.882 1.00 37.84 1121 GLU B CA 1
ATOM 4429 C C . GLU B 1 314 ? 10.869 11.234 137.077 1.00 42.85 1121 GLU B C 1
ATOM 4430 O O . GLU B 1 314 ? 10.167 11.662 138.004 1.00 42.78 1121 GLU B O 1
ATOM 4436 N N . GLU B 1 315 ? 10.424 10.379 136.156 1.00 46.05 1122 GLU B N 1
ATOM 4437 C CA . GLU B 1 315 ? 9.019 9.962 135.998 1.00 50.86 1122 GLU B CA 1
ATOM 4438 C C . GLU B 1 315 ? 8.944 8.427 135.991 1.00 50.85 1122 GLU B C 1
ATOM 4439 O O . GLU B 1 315 ? 9.381 7.768 136.938 1.00 48.44 1122 GLU B O 1
#

InterPro domains:
  IPR000719 Protein kinase domain [PS50011] (824-1096)
  IPR000719 Protein kinase domain [SM00220] (824-1096)
  IPR000742 EGF-like domain [PS00022] (240-251)
  IPR000742 EGF-like domain [PS00022] (329-340)
  IPR000742 EGF-like domain [PS01186] (329-340)
  IPR000742 EGF-like domain [PS50026] (216-252)
  IPR000742 EGF-like domain [SM00181] (219-252)
  IPR000742 EGF-like domain [SM00181] (267-299)
  IPR000742 EGF-like domain [SM00181] (310-341)
  IPR001245 Serine-threonine/tyrosine-protein kinase, catalytic domain [PF07714] (824-1091)
  IPR001245 Serine-threonine/tyrosine-protein kinase, catalytic domain [PR00109] (902-915)
  IPR001245 Serine-threonine/tyrosine-protein kinase, catalytic domain [PR00109] (954-972)
  IPR001245 Serine-threonine/tyrosine-protein kinase, catalytic domain [PR00109] (1000-1010)
  IPR001245 Serine-threonine/tyrosine-protein kinase, catalytic domain [PR00109] (1019-1041)
  IPR001245 Serine-threonine/tyrosine-protein kinase, catalytic domain [PR00109] (1063-1085)
  IPR002049 Laminin-type EGF domain [cd00055] (230-275)
  IPR002049 Laminin-type EGF domain [cd00055] (314-342)
  IPR003961 Fibronectin type III [PF00041] (545-630)
  IPR003961 Fibronectin type III [PF00041] (641-723)
  IPR003961 Fibronectin type III [PS50853] (447-541)

Radius of gyration: 26.58 Å; Cα contacts (8 Å, |Δi|>4): 1061; chains: 2; bounding box: 62×63×64 Å

Nearest PDB structures (foldseek):
  6mwe-assembly1_A  TM=1.003E+00  e=1.645E-59  Homo sapiens
  6mwe-assembly2_B  TM=9.988E-01  e=1.116E-54  Homo sapiens
  1fvr-assembly2_B  TM=9.224E-01  e=4.067E-47  Homo sapiens
  2p4i-assembly2_B  TM=9.436E-01  e=3.412E-39  Homo sapiens
  8e1x-assembly1_A  TM=8.814E-01  e=9.537E-25  Homo sapiens

B-factor: mean 36.96, std 14.12, range [16.82, 91.52]